Protein 5HON (pdb70)

Solvent-accessible surface area: 15914 Å² total; per-residue (Å²): 197,37,8,100,50,15,0,11,2,5,4,46,110,82,59,20,41,11,22,19,53,92,52,40,93,12,81,65,3,6,42,67,2,92,49,153,77,19,79,23,60,57,37,108,19,82,65,51,68,0,0,37,1,72,12,110,1,0,1,74,2,33,66,18,9,4,64,32,50,71,6,0,0,2,0,18,0,64,0,118,68,51,37,55,58,6,1,0,1,0,0,0,94,51,64,80,64,10,0,1,0,0,5,42,1,122,35,38,28,0,0,0,29,2,2,37,57,94,148,32,64,0,69,6,135,60,134,5,36,71,44,109,62,2,0,0,0,0,4,2,48,84,13,40,0,82,0,11,2,69,16,82,84,87,33,65,23,96,135,11,29,65,8,1,75,83,23,117,1,20,0,0,0,0,1,5,54,110,19,64,6,4,64,4,27,0,0,6,0,50,3,12,97,15,28,7,31,91,44,29,1,59,76,32,9,172,161,26,11,106,66,15,0,6,2,5,4,46,101,76,56,23,43,11,17,39,60,94,66,33,90,7,82,67,2,3,46,61,2,92,59,148,71,18,90,24,55,54,31,123,20,92,66,49,61,0,0,30,0,72,21,110,0,0,2,56,2,28,80,14,5,6,63,37,16,79,4,0,0,2,0,28,0,66,0,84,72,49,38,62,60,5,1,0,2,1,0,0,108,51,68,85,69,9,0,1,1,0,3,41,0,114,33,34,12,0,0,0,30,2,1,31,64,90,135,33,54,0,76,10,132,55,141,8,62,67,40,113,46,1,0,1,1,0,3,0,53,101,9,49,1,82,2,7,2,64,12,82,71,74,40,65,19,88,130,5,21,77,20,1,79,81,15,112,2,27,0,0,0,0,1,3,52,110,20,68,8,4,65,0,23,0,0,3,0,42,2,14,88,21,31,6,38,80,60,29,0,58,84,32,11,171

Nearest PDB structures (foldseek):
  5hon-assembly2_B  TM=1.002E+00  e=2.520E-37  Geobacillus stearothermophilus
  5ho0-assembly1_A  TM=9.999E-01  e=4.221E-37  Geobacillus stearothermophilus
  1s0g-assembly1_A  TM=6.207E-01  e=1.235E-07  Clostridium botulinum
  6g5g-assembly1_B  TM=6.369E-01  e=2.820E-07  Clostridium botulinum
  4dqa-assembly1_A  TM=6.322E-01  e=1.940E-05  Bacteroides ovatus ATCC 8483

Sequence (412 aa):
EEAKLTAHYSFDNNDLSDSTGNFGPGTITGNRIDNEGGTIAYADGKIGKAAVLNGQSGIRLPDGLVSSNQYSVSLWVKPEQLTTHTTTFFGAKDPNHWISLVPQGWDGNTMLWSGSSPWYDGRTFWKIPTGQWTHLAFSVDNGAVKVYINGVEKFSGTNFPDVFTGANASFALGVNWWDPPFKGLIDELRIYEGALTPSQVTDLAQEEAKLTAHYSFDNNDLSDSTGNFGPGTITGNRIDNEGGTIAYADGKIGKAAVLNGQSGIRLPDGLVSSNQYSVSLWVKPEQLTTHTTTFFGAKDPNHWISLVPQGWDGNTMLWSGSSPWYDGRTFWKIPTGQWTHLAFSVDNGAVKVYINGVEKFSGTNFPDVFTGANASFALGVNWWDPPFKGLIDELRIYEGALTPSQVTDLAQ

Organism: Geobacillus stearothermophilus (NCBI:txid1422)

Radius of gyration: 23.3 Å; Cα contacts (8 Å, |Δi|>4): 1300; chains: 2; bounding box: 37×42×68 Å

Secondary structure (P-SEA, 3-state):
ccbbbcccccccccccccccccccbbbbbccccccccbbbbbccccccbbbbbcccbbbbcccccccccccccccccccccccccccccccccccccccccccccccccccccccccbbbbbcccbbbbccbbbbbbccccccbbbbbcccccccccccccccccccccccccccccccccccbbbcbbbbbcccccaaaaaaaac/ccbbbcccccccccccccccccbbbbbbbccccccccbbbbbccccccbbbbbccccbbbccccccccccccccccccccccccccccbbbbccccccccccccccccbbbbcccccbbbbbcccccccccbbbbbbbbbcccbbbbbcccccccccccccccccccbbbbbcccccccccccccccbbbbbcccccaaaaaaacc

Structure (mmCIF, N/CA/C/O backbone):
data_5HON
#
_entry.id   5HON
#
_cell.length_a   39.408
_cell.length_b   77.150
_cell.length_c   68.622
_cell.angle_alpha   90.00
_cell.angle_beta   106.68
_cell.angle_gamma   90.00
#
_symmetry.space_group_name_H-M   'P 1 21 1'
#
loop_
_entity.id
_entity.type
_entity.pdbx_description
1 polymer 'Extracellular arabinanase'
2 branched alpha-L-arabinofuranose-(1-5)-alpha-L-arabinofuranose-(1-5)-alpha-L-arabinofuranose
3 non-polymer 'CALCIUM ION'
4 water water
#
loop_
_atom_site.group_PDB
_atom_site.id
_atom_site.type_symbol
_atom_site.label_atom_id
_atom_site.label_alt_id
_atom_site.label_comp_id
_atom_site.label_asym_id
_atom_site.label_entity_id
_atom_site.label_seq_id
_atom_site.pdbx_PDB_ins_code
_atom_site.Cartn_x
_atom_site.Cartn_y
_atom_site.Cartn_z
_atom_site.occupancy
_atom_site.B_iso_or_equiv
_atom_site.auth_seq_id
_atom_site.auth_comp_id
_atom_site.auth_asym_id
_atom_site.auth_atom_id
_atom_site.pdbx_PDB_model_num
ATOM 1 N N . GLU A 1 1 ? -5.398 -21.404 -3.059 1.00 28.90 640 GLU A N 1
ATOM 2 C CA . GLU A 1 1 ? -4.594 -20.363 -3.694 1.00 25.88 640 GLU A CA 1
ATOM 3 C C . GLU A 1 1 ? -5.429 -19.538 -4.669 1.00 24.84 640 GLU A C 1
ATOM 4 O O . GLU A 1 1 ? -5.454 -19.820 -5.867 1.00 24.79 640 GLU A O 1
ATOM 10 N N . GLU A 1 2 ? -6.102 -18.515 -4.152 1.00 21.80 641 GLU A N 1
ATOM 11 C CA . GLU A 1 2 ? -6.925 -17.633 -4.967 1.00 16.19 641 GLU A CA 1
ATOM 12 C C . GLU A 1 2 ? -6.091 -16.872 -5.999 1.00 19.29 641 GLU A C 1
ATOM 13 O O . GLU A 1 2 ? -4.917 -16.577 -5.766 1.00 20.27 641 GLU A O 1
ATOM 19 N N . ALA A 1 3 ? -6.692 -16.569 -7.148 1.00 14.70 642 ALA A N 1
ATOM 20 C CA . ALA A 1 3 ? -5.978 -15.862 -8.200 1.00 17.15 642 ALA A CA 1
ATOM 21 C C . ALA A 1 3 ? -5.636 -14.448 -7.763 1.00 18.24 642 ALA A C 1
ATOM 22 O O . ALA A 1 3 ? -6.463 -13.734 -7.190 1.00 13.74 642 ALA A O 1
ATOM 24 N N . LYS A 1 4 ? -4.410 -14.042 -8.063 1.00 17.32 643 LYS A N 1
ATOM 25 C CA . LYS A 1 4 ? -3.940 -12.729 -7.663 1.00 17.54 643 LYS A CA 1
ATOM 26 C C . LYS A 1 4 ? -4.245 -11.681 -8.720 1.00 15.32 643 LYS A C 1
ATOM 27 O O . LYS A 1 4 ? -3.943 -11.873 -9.893 1.00 15.13 643 LYS A O 1
ATOM 33 N N . LEU A 1 5 ? -4.824 -10.566 -8.287 1.00 17.08 644 LEU A N 1
ATOM 34 C CA . LEU A 1 5 ? -5.175 -9.473 -9.182 1.00 16.15 644 LEU A CA 1
ATOM 35 C C . LEU A 1 5 ? -3.944 -8.674 -9.595 1.00 17.71 644 LEU A C 1
ATOM 36 O O . LEU A 1 5 ? -3.064 -8.406 -8.775 1.00 19.47 644 LEU A O 1
ATOM 41 N N . THR A 1 6 ? -3.897 -8.286 -10.868 1.00 14.67 645 THR A N 1
ATOM 42 C CA . THR A 1 6 ? -2.756 -7.568 -11.418 1.00 15.41 645 THR A CA 1
ATOM 43 C C . THR A 1 6 ? -3.153 -6.263 -12.097 1.00 16.74 645 THR A C 1
ATOM 44 O O . THR A 1 6 ? -2.377 -5.309 -12.141 1.00 15.19 645 THR A O 1
ATOM 48 N N . ALA A 1 7 ? -4.363 -6.231 -12.642 1.00 15.49 646 ALA A N 1
ATOM 49 C CA . ALA A 1 7 ? -4.790 -5.101 -13.441 1.00 17.58 646 ALA A CA 1
ATOM 50 C C . ALA A 1 7 ? -6.300 -4.959 -13.393 1.00 14.86 646 ALA A C 1
ATOM 51 O O . ALA A 1 7 ? -7.029 -5.943 -13.432 1.00 15.72 646 ALA A O 1
ATOM 53 N N . HIS A 1 8 ? -6.753 -3.720 -13.283 1.00 16.76 647 HIS A N 1
ATOM 54 C CA . HIS A 1 8 ? -8.172 -3.410 -13.208 1.00 15.44 647 HIS A CA 1
ATOM 55 C C . HIS A 1 8 ? -8.486 -2.213 -14.087 1.00 15.00 647 HIS A C 1
ATOM 56 O O . HIS A 1 8 ? -8.339 -1.072 -13.664 1.00 16.81 647 HIS A O 1
ATOM 63 N N . TYR A 1 9 ? -8.892 -2.464 -15.322 1.00 16.52 648 TYR A N 1
ATOM 64 C CA . TYR A 1 9 ? -9.354 -1.375 -16.168 1.00 16.97 648 TYR A CA 1
ATOM 65 C C . TYR A 1 9 ? -10.858 -1.194 -15.963 1.00 15.67 648 TYR A C 1
ATOM 66 O O . TYR A 1 9 ? -11.666 -1.980 -16.454 1.00 15.60 648 TYR A O 1
ATOM 75 N N . SER A 1 10 ? -11.221 -0.146 -15.228 1.00 15.02 649 SER A N 1
ATOM 76 C CA . SER A 1 10 ? -12.595 0.044 -14.785 1.00 15.32 649 SER A CA 1
ATOM 77 C C . SER A 1 10 ? -13.353 1.125 -15.557 1.00 17.07 649 SER A C 1
ATOM 78 O O . SER A 1 10 ? -14.589 1.158 -15.536 1.00 12.34 649 SER A O 1
ATOM 81 N N . PHE A 1 11 ? -12.604 2.016 -16.215 1.00 19.25 650 PHE A N 1
ATOM 82 C CA . PHE A 1 11 ? -13.151 3.170 -16.946 1.00 17.50 650 PHE A CA 1
ATOM 83 C C . PHE A 1 11 ? -13.942 4.121 -16.041 1.00 16.24 650 PHE A C 1
ATOM 84 O O . PHE A 1 11 ? -14.477 5.117 -16.518 1.00 16.74 650 PHE A O 1
ATOM 92 N N . ASP A 1 12 ? -14.000 3.810 -14.744 1.00 18.27 651 ASP A N 1
ATOM 93 C CA . ASP A 1 12 ? -14.742 4.595 -13.752 1.00 17.18 651 ASP A CA 1
ATOM 94 C C . ASP A 1 12 ? -14.431 6.079 -13.797 1.00 16.63 651 ASP A C 1
ATOM 95 O O . ASP A 1 12 ? -15.282 6.907 -13.509 1.00 15.45 651 ASP A O 1
ATOM 100 N N . ASN A 1 13 ? -13.191 6.401 -14.143 1.00 21.27 652 ASN A N 1
ATOM 101 C CA . ASN A 1 13 ? -12.735 7.778 -14.164 1.00 16.90 652 ASN A CA 1
ATOM 102 C C . ASN A 1 13 ? -12.680 8.332 -15.570 1.00 17.43 652 ASN A C 1
ATOM 103 O O . ASN A 1 13 ? -11.959 9.284 -15.834 1.00 17.80 652 ASN A O 1
ATOM 108 N N . ASN A 1 14 ? -13.454 7.727 -16.466 1.00 17.87 653 ASN A N 1
ATOM 109 C CA . ASN A 1 14 ? -13.555 8.171 -17.855 1.00 18.76 653 ASN A CA 1
ATOM 110 C C . ASN A 1 14 ? -12.181 8.310 -18.501 1.00 19.76 653 ASN A C 1
ATOM 111 O O . ASN A 1 14 ? -11.889 9.273 -19.221 1.00 19.83 653 ASN A O 1
ATOM 116 N N . ASP A 1 15 ? -11.336 7.328 -18.212 1.00 18.40 654 ASP A N 1
ATOM 117 C CA . ASP A 1 15 ? -10.054 7.191 -18.871 1.00 18.22 654 ASP A CA 1
ATOM 118 C C . ASP A 1 15 ? -9.722 5.712 -19.019 1.00 18.21 654 ASP A C 1
ATOM 119 O O . ASP A 1 15 ? -10.487 4.850 -18.580 1.00 15.76 654 ASP A O 1
ATOM 124 N N . LEU A 1 16 ? -8.584 5.420 -19.643 1.00 19.92 655 LEU A N 1
ATOM 125 C CA . LEU A 1 16 ? -8.201 4.043 -19.913 1.00 15.82 655 LEU A CA 1
ATOM 126 C C . LEU A 1 16 ? -7.062 3.608 -18.992 1.00 15.31 655 LEU A C 1
ATOM 127 O O . LEU A 1 16 ? -6.176 2.848 -19.385 1.00 17.91 655 LEU A O 1
ATOM 132 N N . SER A 1 17 ? -7.094 4.093 -17.756 1.00 18.50 656 SER A N 1
ATOM 133 C CA . SER A 1 17 ? -6.037 3.819 -16.791 1.00 15.75 656 SER A CA 1
ATOM 134 C C . SER A 1 17 ? -6.279 2.549 -15.984 1.00 16.54 656 SER A C 1
ATOM 135 O O . SER A 1 17 ? -7.422 2.136 -15.786 1.00 15.87 656 SER A O 1
ATOM 138 N N . ASP A 1 18 ? -5.185 1.954 -15.510 1.00 17.26 657 ASP A N 1
ATOM 139 C CA . ASP A 1 18 ? -5.224 0.813 -14.599 1.00 15.71 657 ASP A CA 1
ATOM 140 C C . ASP A 1 18 ? -5.239 1.324 -13.160 1.00 18.73 657 ASP A C 1
ATOM 141 O O . ASP A 1 18 ? -4.267 1.908 -12.687 1.00 17.69 657 ASP A O 1
ATOM 146 N N . SER A 1 19 ? -6.349 1.089 -12.469 1.00 19.67 658 SER A N 1
ATOM 147 C CA . SER A 1 19 ? -6.547 1.607 -11.119 1.00 18.60 658 SER A CA 1
ATOM 148 C C . SER A 1 19 ? -5.606 0.995 -10.076 1.00 21.03 658 SER A C 1
ATOM 149 O O . SER A 1 19 ? -5.433 1.552 -8.995 1.00 20.90 658 SER A O 1
ATOM 152 N N . THR A 1 20 ? -4.986 -0.138 -10.391 1.00 20.34 659 THR A N 1
ATOM 153 C CA . THR A 1 20 ? -4.055 -0.738 -9.445 1.00 20.42 659 THR A CA 1
ATOM 154 C C . THR A 1 20 ? -2.669 -0.109 -9.568 1.00 20.55 659 THR A C 1
ATOM 155 O O . THR A 1 20 ? -1.827 -0.291 -8.697 1.00 22.98 659 THR A O 1
ATOM 159 N N . GLY A 1 21 ? -2.441 0.635 -10.648 1.00 20.44 660 GLY A N 1
ATOM 160 C CA . GLY A 1 21 ? -1.196 1.362 -10.825 1.00 20.10 660 GLY A CA 1
ATOM 161 C C . GLY A 1 21 ? -0.042 0.529 -11.354 1.00 20.84 660 GLY A C 1
ATOM 162 O O . GLY A 1 21 ? 1.049 1.052 -11.578 1.00 21.48 660 GLY A O 1
ATOM 163 N N . ASN A 1 22 ? -0.283 -0.763 -11.565 1.00 21.49 661 ASN A N 1
ATOM 164 C CA . ASN A 1 22 ? 0.763 -1.680 -12.019 1.00 21.80 661 ASN A CA 1
ATOM 165 C C . ASN A 1 22 ? 1.143 -1.487 -13.474 1.00 17.39 661 ASN A C 1
ATOM 166 O O . ASN A 1 22 ? 2.313 -1.604 -13.828 1.00 19.76 661 ASN A O 1
ATOM 171 N N . PHE A 1 23 ? 0.148 -1.201 -14.308 1.00 18.33 662 PHE A N 1
ATOM 172 C CA . PHE A 1 23 ? 0.346 -1.128 -15.755 1.00 18.37 662 PHE A CA 1
ATOM 173 C C . PHE A 1 23 ? 0.026 0.238 -16.313 1.00 16.13 662 PHE A C 1
ATOM 174 O O . PHE A 1 23 ? -0.879 0.917 -15.836 1.00 17.44 662 PHE A O 1
ATOM 182 N N . GLY A 1 24 ? 0.763 0.618 -17.350 1.00 16.75 663 GLY A N 1
ATOM 183 C CA . GLY A 1 24 ? 0.507 1.859 -18.047 1.00 17.68 663 GLY A CA 1
ATOM 184 C C . GLY A 1 24 ? -0.890 1.864 -18.628 1.00 17.75 663 GLY A C 1
ATOM 185 O O . GLY A 1 24 ? -1.522 0.819 -18.751 1.00 14.95 663 GLY A O 1
ATOM 186 N N . PRO A 1 25 ? -1.382 3.048 -18.996 1.00 17.87 664 PRO A N 1
ATOM 187 C CA . PRO A 1 25 ? -2.757 3.125 -19.488 1.00 17.42 664 PRO A CA 1
ATOM 188 C C . PRO A 1 25 ? -2.893 2.500 -20.875 1.00 17.65 664 PRO A C 1
ATOM 189 O O . PRO A 1 25 ? -1.888 2.215 -21.543 1.00 18.56 664 PRO A O 1
ATOM 193 N N . GLY A 1 26 ? -4.132 2.266 -21.291 1.00 18.76 665 GLY A N 1
ATOM 194 C CA . GLY A 1 26 ? -4.405 1.780 -22.626 1.00 15.72 665 GLY A CA 1
ATOM 195 C C . GLY A 1 26 ? -4.448 2.906 -23.644 1.00 17.82 665 GLY A C 1
ATOM 196 O O . GLY A 1 26 ? -4.633 4.070 -23.290 1.00 17.41 665 GLY A O 1
ATOM 197 N N . THR A 1 27 ? -4.274 2.547 -24.912 1.00 20.38 666 THR A N 1
ATOM 198 C CA . THR A 1 27 ? -4.244 3.495 -26.030 1.00 21.61 666 THR A CA 1
ATOM 199 C C . THR A 1 27 ? -5.572 3.375 -26.800 1.00 14.90 666 THR A C 1
ATOM 200 O O . THR A 1 27 ? -6.367 2.488 -26.514 1.00 16.19 666 THR A O 1
ATOM 204 N N . ILE A 1 28 ? -5.828 4.257 -27.759 1.00 14.42 667 ILE A N 1
ATOM 205 C CA . ILE A 1 28 ? -6.995 4.108 -28.624 1.00 16.79 667 ILE A CA 1
ATOM 206 C C . ILE A 1 28 ? -6.567 3.637 -30.011 1.00 16.57 667 ILE A C 1
ATOM 207 O O . ILE A 1 28 ? -5.628 4.178 -30.598 1.00 14.69 667 ILE A O 1
ATOM 212 N N . THR A 1 29 ? -7.253 2.621 -30.531 1.00 16.09 668 THR A N 1
ATOM 213 C CA . THR A 1 29 ? -6.924 2.097 -31.849 1.00 15.85 668 THR A CA 1
ATOM 214 C C . THR A 1 29 ? -8.002 2.466 -32.870 1.00 15.49 668 THR A C 1
ATOM 215 O O . THR A 1 29 ? -9.061 2.975 -32.511 1.00 12.46 668 THR A O 1
ATOM 219 N N . GLY A 1 30 ? -7.719 2.214 -34.144 1.00 15.15 669 GLY A N 1
ATOM 220 C CA . GLY A 1 30 ? -8.728 2.303 -35.184 1.00 14.10 669 GLY A CA 1
ATOM 221 C C . GLY A 1 30 ? -9.505 1.010 -35.126 1.00 16.00 669 GLY A C 1
ATOM 222 O O . GLY A 1 30 ? -9.755 0.497 -34.033 1.00 14.94 669 GLY A O 1
ATOM 223 N N . ASN A 1 31 ? -9.859 0.448 -36.279 1.00 14.93 670 ASN A N 1
ATOM 224 C CA . ASN A 1 31 ? -10.726 -0.722 -36.268 1.00 16.68 670 ASN A CA 1
ATOM 225 C C . ASN A 1 31 ? -9.944 -2.030 -36.146 1.00 14.70 670 ASN A C 1
ATOM 226 O O . ASN A 1 31 ? -10.525 -3.113 -36.187 1.00 16.44 670 ASN A O 1
ATOM 231 N N . ARG A 1 32 ? -8.630 -1.918 -35.974 1.00 14.71 671 ARG A N 1
ATOM 232 C CA . ARG A 1 32 ? -7.772 -3.080 -35.764 1.00 15.49 671 ARG A CA 1
ATOM 233 C C . ARG A 1 32 ? -6.833 -2.816 -34.607 1.00 15.10 671 ARG A C 1
ATOM 234 O O . ARG A 1 32 ? -6.747 -1.691 -34.129 1.00 17.93 671 ARG A O 1
ATOM 242 N N . ILE A 1 33 ? -6.121 -3.849 -34.164 1.00 15.70 672 ILE A N 1
ATOM 243 C CA . ILE A 1 33 ? -5.252 -3.730 -32.996 1.00 17.60 672 ILE A CA 1
ATOM 244 C C . ILE A 1 33 ? -4.021 -2.880 -33.297 1.00 15.86 672 ILE A C 1
ATOM 245 O O . ILE A 1 33 ? -3.461 -2.235 -32.403 1.00 16.87 672 ILE A O 1
ATOM 250 N N . ASP A 1 34 ? -3.631 -2.853 -34.567 1.00 16.30 673 ASP A N 1
ATOM 251 C CA . ASP A 1 34 ? -2.365 -2.264 -34.982 1.00 16.69 673 ASP A CA 1
ATOM 252 C C . ASP A 1 34 ? -2.543 -0.974 -35.779 1.00 17.70 673 ASP A C 1
ATOM 253 O O . ASP A 1 34 ? -1.696 -0.619 -36.602 1.00 19.35 673 ASP A O 1
ATOM 258 N N . ASN A 1 35 ? -3.643 -0.267 -35.534 1.00 18.44 674 ASN A N 1
ATOM 259 C CA . ASN A 1 35 ? -3.869 1.009 -36.205 1.00 15.70 674 ASN A CA 1
ATOM 260 C C . ASN A 1 35 ? -4.458 2.044 -35.256 1.00 16.94 674 ASN A C 1
ATOM 261 O O . ASN A 1 35 ? -4.786 1.733 -34.117 1.00 16.16 674 ASN A O 1
ATOM 266 N N . GLU A 1 36 ? -4.571 3.281 -35.719 1.00 18.71 675 GLU A N 1
ATOM 267 C CA . GLU A 1 36 ? -5.034 4.366 -34.862 1.00 18.11 675 GLU A CA 1
ATOM 268 C C . GLU A 1 36 ? -6.172 5.146 -35.508 1.00 16.02 675 GLU A C 1
ATOM 269 O O . GLU A 1 36 ? -6.527 4.900 -36.656 1.00 18.75 675 GLU A O 1
ATOM 275 N N . GLY A 1 37 ? -6.744 6.079 -34.755 1.00 16.22 676 GLY A N 1
ATOM 276 C CA . GLY A 1 37 ? -7.784 6.946 -35.275 1.00 18.60 676 GLY A CA 1
ATOM 277 C C . GLY A 1 37 ? -9.197 6.582 -34.874 1.00 14.77 676 GLY A C 1
ATOM 278 O O . GLY A 1 37 ? -10.147 6.939 -35.562 1.00 12.48 676 GLY A O 1
ATOM 279 N N . GLY A 1 38 ? -9.339 5.879 -33.758 1.00 15.52 677 GLY A N 1
ATOM 280 C CA . GLY A 1 38 ? -10.653 5.491 -33.282 1.00 16.28 677 GLY A CA 1
ATOM 281 C C . GLY A 1 38 ? -11.270 6.499 -32.335 1.00 15.46 677 GLY A C 1
ATOM 282 O O . GLY A 1 38 ? -10.843 7.661 -32.277 1.00 18.07 677 GLY A O 1
ATOM 283 N N . THR A 1 39 ? -12.299 6.064 -31.611 1.00 17.70 678 THR A N 1
ATOM 284 C CA . THR A 1 39 ? -12.932 6.864 -30.547 1.00 19.30 678 THR A CA 1
ATOM 285 C C . THR A 1 39 ? -13.357 5.993 -29.376 1.00 19.13 678 THR A C 1
ATOM 286 O O . THR A 1 39 ? -13.607 4.796 -29.531 1.00 18.88 678 THR A O 1
ATOM 290 N N . ILE A 1 40 ? -13.396 6.577 -28.184 1.00 22.30 679 ILE A N 1
ATOM 291 C CA . ILE A 1 40 ? -13.894 5.883 -27.002 1.00 15.93 679 ILE A CA 1
ATOM 292 C C . ILE A 1 40 ? -14.669 6.874 -26.161 1.00 16.41 679 ILE A C 1
ATOM 293 O O . ILE A 1 40 ? -14.083 7.807 -25.618 1.00 18.70 679 ILE A O 1
ATOM 298 N N . ALA A 1 41 ? -15.982 6.684 -26.065 1.00 20.86 680 ALA A N 1
ATOM 299 C CA . ALA A 1 41 ? -16.822 7.483 -25.165 1.00 20.06 680 ALA A CA 1
ATOM 300 C C . ALA A 1 41 ? -17.084 6.751 -23.845 1.00 17.59 680 ALA A C 1
ATOM 301 O O . ALA A 1 41 ? -16.712 5.586 -23.689 1.00 20.59 680 ALA A O 1
ATOM 303 N N . TYR A 1 42 ? -17.732 7.432 -22.900 1.00 19.96 681 TYR A N 1
ATOM 304 C CA . TYR A 1 42 ? -18.059 6.821 -21.608 1.00 20.27 681 TYR A CA 1
ATOM 305 C C . TYR A 1 42 ? -19.524 7.018 -21.207 1.00 20.47 681 TYR A C 1
ATOM 306 O O . TYR A 1 42 ? -20.019 8.139 -21.106 1.00 20.40 681 TYR A O 1
ATOM 315 N N . ALA A 1 43 ? -20.201 5.900 -20.978 1.00 19.82 682 ALA A N 1
ATOM 316 C CA . ALA A 1 43 ? -21.599 5.881 -20.596 1.00 16.17 682 ALA A CA 1
ATOM 317 C C . ALA A 1 43 ? -21.757 5.105 -19.298 1.00 20.53 682 ALA A C 1
ATOM 318 O O . ALA A 1 43 ? -20.838 4.404 -18.869 1.00 19.19 682 ALA A O 1
ATOM 320 N N . ASP A 1 44 ? -22.931 5.220 -18.689 1.00 17.49 683 ASP A N 1
ATOM 321 C CA . ASP A 1 44 ? -23.256 4.447 -17.496 1.00 21.19 683 ASP A CA 1
ATOM 322 C C . ASP A 1 44 ? -23.125 2.950 -17.754 1.00 19.28 683 ASP A C 1
ATOM 323 O O . ASP A 1 44 ? -23.727 2.419 -18.686 1.00 17.68 683 ASP A O 1
ATOM 328 N N . GLY A 1 45 ? -22.327 2.278 -16.928 1.00 20.89 684 GLY A N 1
ATOM 329 C CA . GLY A 1 45 ? -22.063 0.862 -17.111 1.00 16.51 684 GLY A CA 1
ATOM 330 C C . GLY A 1 45 ? -22.487 0.016 -15.931 1.00 17.92 684 GLY A C 1
ATOM 331 O O . GLY A 1 45 ? -23.187 0.488 -15.039 1.00 22.19 684 GLY A O 1
ATOM 332 N N . LYS A 1 46 ? -22.061 -1.241 -15.930 1.00 14.61 685 LYS A N 1
ATOM 333 C CA . LYS A 1 46 ? -22.414 -2.175 -14.868 1.00 15.82 685 LYS A CA 1
ATOM 334 C C . LYS A 1 46 ? -21.931 -1.690 -13.507 1.00 17.57 685 LYS A C 1
ATOM 335 O O . LYS A 1 46 ? -22.630 -1.836 -12.507 1.00 16.50 685 LYS A O 1
ATOM 341 N N . ILE A 1 47 ? -20.724 -1.132 -13.474 1.00 18.25 686 ILE A N 1
ATOM 342 C CA . ILE A 1 47 ? -20.181 -0.512 -12.274 1.00 14.64 686 ILE A CA 1
ATOM 343 C C . ILE A 1 47 ? -19.577 0.830 -12.659 1.00 16.51 686 ILE A C 1
ATOM 344 O O . ILE A 1 47 ? -18.591 0.879 -13.387 1.00 15.67 686 ILE A O 1
ATOM 349 N N . GLY A 1 48 ? -20.180 1.915 -12.184 1.00 12.21 687 GLY A N 1
ATOM 350 C CA . GLY A 1 48 ? -19.734 3.244 -12.537 1.00 14.35 687 GLY A CA 1
ATOM 351 C C . GLY A 1 48 ? -19.799 3.446 -14.031 1.00 15.65 687 GLY A C 1
ATOM 352 O O . GLY A 1 48 ? -20.745 3.016 -14.684 1.00 17.42 687 GLY A O 1
ATOM 353 N N . LYS A 1 49 ? -18.779 4.089 -14.580 1.00 13.80 688 LYS A N 1
ATOM 354 C CA . LYS A 1 49 ? -18.761 4.376 -15.998 1.00 16.88 688 LYS A CA 1
ATOM 355 C C . LYS A 1 49 ? -18.083 3.260 -16.778 1.00 16.11 688 LYS A C 1
ATOM 356 O O . LYS A 1 49 ? -17.037 2.755 -16.382 1.00 15.70 688 LYS A O 1
ATOM 362 N N . ALA A 1 50 ? -18.704 2.869 -17.881 1.00 18.70 689 ALA A N 1
ATOM 363 C CA . ALA A 1 50 ? -18.149 1.846 -18.747 1.00 16.07 689 ALA A CA 1
ATOM 364 C C . ALA A 1 50 ? -17.637 2.491 -20.023 1.00 16.17 689 ALA A C 1
ATOM 365 O O . ALA A 1 50 ? -18.000 3.620 -20.332 1.00 15.97 689 ALA A O 1
ATOM 367 N N . ALA A 1 51 ? -16.786 1.777 -20.754 1.00 16.93 690 ALA A N 1
ATOM 368 C CA . ALA A 1 51 ? -16.261 2.260 -22.033 1.00 18.54 690 ALA A CA 1
ATOM 369 C C . ALA A 1 51 ? -17.257 2.056 -23.184 1.00 17.71 690 ALA A C 1
ATOM 370 O O . ALA A 1 51 ? -17.905 1.020 -23.271 1.00 15.82 690 ALA A O 1
ATOM 372 N N . VAL A 1 52 ? -17.380 3.038 -24.071 1.00 18.19 691 VAL A N 1
ATOM 373 C CA . VAL A 1 52 ? -18.217 2.856 -25.258 1.00 17.25 691 VAL A CA 1
ATOM 374 C C . VAL A 1 52 ? -17.371 2.630 -26.518 1.00 15.84 691 VAL A C 1
ATOM 375 O O . VAL A 1 52 ? -16.399 3.347 -26.778 1.00 15.61 691 VAL A O 1
ATOM 379 N N . LEU A 1 53 ? -17.735 1.597 -27.273 1.00 15.74 692 LEU A N 1
ATOM 380 C CA . LEU A 1 53 ? -17.022 1.203 -28.482 1.00 15.49 692 LEU A CA 1
ATOM 381 C C . LEU A 1 53 ? -17.964 1.253 -29.682 1.00 13.29 692 LEU A C 1
ATOM 382 O O . LEU A 1 53 ? -18.935 0.512 -29.741 1.00 14.24 692 LEU A O 1
ATOM 387 N N . ASN A 1 54 ? -17.674 2.134 -30.634 1.00 15.98 693 ASN A N 1
ATOM 388 C CA . ASN A 1 54 ? -18.647 2.492 -31.676 1.00 15.90 693 ASN A CA 1
ATOM 389 C C . ASN A 1 54 ? -18.678 1.580 -32.904 1.00 14.45 693 ASN A C 1
ATOM 390 O O . ASN A 1 54 ? -19.484 1.788 -33.818 1.00 12.62 693 ASN A O 1
ATOM 395 N N . GLY A 1 55 ? -17.812 0.573 -32.923 1.00 15.31 694 GLY A N 1
ATOM 396 C CA . GLY A 1 55 ? -17.785 -0.386 -34.016 1.00 14.42 694 GLY A CA 1
ATOM 397 C C . GLY A 1 55 ? -16.688 -0.118 -35.034 1.00 14.83 694 GLY A C 1
ATOM 398 O O . GLY A 1 55 ? -16.686 -0.700 -36.115 1.00 16.35 694 GLY A O 1
ATOM 399 N N . GLN A 1 56 ? -15.761 0.766 -34.682 1.00 15.14 695 GLN A N 1
ATOM 400 C CA . GLN A 1 56 ? -14.649 1.135 -35.555 1.00 18.12 695 GLN A CA 1
ATOM 401 C C . GLN A 1 56 ? -13.442 1.476 -34.699 1.00 16.56 695 GLN A C 1
ATOM 402 O O . GLN A 1 56 ? -12.430 1.992 -35.179 1.00 15.27 695 GLN A O 1
ATOM 408 N N . SER A 1 57 ? -13.564 1.177 -33.416 1.00 15.95 696 SER A N 1
ATOM 409 C CA . SER A 1 57 ? -12.576 1.597 -32.442 1.00 17.12 696 SER A CA 1
ATOM 410 C C . SER A 1 57 ? -12.184 0.463 -31.514 1.00 14.97 696 SER A C 1
ATOM 411 O O . SER A 1 57 ? -12.952 -0.472 -31.284 1.00 15.88 696 SER A O 1
ATOM 414 N N . GLY A 1 58 ? -10.990 0.568 -30.953 1.00 15.22 697 GLY A N 1
ATOM 415 C CA . GLY A 1 58 ? -10.545 -0.401 -29.979 1.00 14.46 697 GLY A CA 1
ATOM 416 C C . GLY A 1 58 ? -9.634 0.272 -28.993 1.00 14.67 697 GLY A C 1
ATOM 417 O O . GLY A 1 58 ? -9.436 1.491 -29.040 1.00 15.32 697 GLY A O 1
ATOM 418 N N . ILE A 1 59 ? -9.064 -0.536 -28.110 1.00 17.40 698 ILE A N 1
ATOM 419 C CA . ILE A 1 59 ? -8.148 -0.062 -27.088 1.00 16.75 698 ILE A CA 1
ATOM 420 C C . ILE A 1 59 ? -6.893 -0.928 -27.116 1.00 17.39 698 ILE A C 1
ATOM 421 O O . ILE A 1 59 ? -6.987 -2.136 -26.976 1.00 18.22 698 ILE A O 1
ATOM 426 N N . ARG A 1 60 ? -5.728 -0.330 -27.346 1.00 17.13 699 ARG A N 1
ATOM 427 C CA . ARG A 1 60 ? -4.482 -1.072 -27.206 1.00 16.62 699 ARG A CA 1
ATOM 428 C C . ARG A 1 60 ? -4.176 -1.091 -25.725 1.00 15.61 699 ARG A C 1
ATOM 429 O O . ARG A 1 60 ? -4.279 -0.070 -25.062 1.00 15.29 699 ARG A O 1
ATOM 437 N N . LEU A 1 61 ? -3.853 -2.267 -25.197 1.00 17.80 700 LEU A N 1
ATOM 438 C CA . LEU A 1 61 ? -3.401 -2.379 -23.815 1.00 15.45 700 LEU A CA 1
ATOM 439 C C . LEU A 1 61 ? -1.897 -2.584 -23.850 1.00 13.15 700 LEU A C 1
ATOM 440 O O . LEU A 1 61 ? -1.351 -2.834 -24.917 1.00 15.25 700 LEU A O 1
ATOM 445 N N . PRO A 1 62 ? -1.210 -2.437 -22.704 1.00 14.32 701 PRO A N 1
ATOM 446 C CA . PRO A 1 62 ? 0.249 -2.550 -22.776 1.00 19.44 701 PRO A CA 1
ATOM 447 C C . PRO A 1 62 ? 0.740 -3.964 -23.093 1.00 17.92 701 PRO A C 1
ATOM 448 O O . PRO A 1 62 ? 0.161 -4.949 -22.636 1.00 15.81 701 PRO A O 1
ATOM 452 N N . ASP A 1 63 ? 1.807 -4.046 -23.879 1.00 15.60 702 ASP A N 1
ATOM 453 C CA . ASP A 1 63 ? 2.389 -5.325 -24.246 1.00 15.12 702 ASP A CA 1
ATOM 454 C C . ASP A 1 63 ? 2.858 -6.046 -22.996 1.00 16.63 702 ASP A C 1
ATOM 455 O O . ASP A 1 63 ? 3.368 -5.418 -22.064 1.00 17.20 702 ASP A O 1
ATOM 460 N N . GLY A 1 64 ? 2.670 -7.362 -22.976 1.00 14.85 703 GLY A N 1
ATOM 461 C CA . GLY A 1 64 ? 3.046 -8.180 -21.835 1.00 17.89 703 GLY A CA 1
ATOM 462 C C . GLY A 1 64 ? 2.080 -8.111 -20.666 1.00 13.77 703 GLY A C 1
ATOM 463 O O . GLY A 1 64 ? 2.464 -8.354 -19.529 1.00 13.83 703 GLY A O 1
ATOM 464 N N . LEU A 1 65 ? 0.823 -7.774 -20.934 1.00 15.96 704 LEU A N 1
ATOM 465 C CA . LEU A 1 65 ? -0.173 -7.682 -19.865 1.00 15.03 704 LEU A CA 1
ATOM 466 C C . LEU A 1 65 ? -0.319 -9.042 -19.191 1.00 16.46 704 LEU A C 1
ATOM 467 O O . LEU A 1 65 ? -0.261 -9.140 -17.962 1.00 17.69 704 LEU A O 1
ATOM 472 N N . VAL A 1 66 ? -0.508 -10.076 -20.013 1.00 15.42 705 VAL A N 1
ATOM 473 C CA . VAL A 1 66 ? -0.369 -11.472 -19.605 1.00 15.98 705 VAL A CA 1
ATOM 474 C C . VAL A 1 66 ? 0.938 -12.028 -20.151 1.00 17.43 705 VAL A C 1
ATOM 475 O O . VAL A 1 66 ? 1.228 -11.884 -21.334 1.00 15.53 705 VAL A O 1
ATOM 479 N N . SER A 1 67 ? 1.731 -12.650 -19.290 1.00 16.64 706 SER A N 1
ATOM 480 C CA . SER A 1 67 ? 3.010 -13.199 -19.716 1.00 17.68 706 SER A CA 1
ATOM 481 C C . SER A 1 67 ? 3.351 -14.466 -18.939 1.00 16.58 706 SER A C 1
ATOM 482 O O . SER A 1 67 ? 4.524 -14.787 -18.734 1.00 17.03 706 SER A O 1
ATOM 485 N N . SER A 1 68 ? 2.322 -15.190 -18.510 1.00 16.49 707 SER A N 1
ATOM 486 C CA . SER A 1 68 ? 2.555 -16.401 -17.742 1.00 15.66 707 SER A CA 1
ATOM 487 C C . SER A 1 68 ? 1.702 -17.563 -18.226 1.00 18.73 707 SER A C 1
ATOM 488 O O . SER A 1 68 ? 0.857 -17.422 -19.122 1.00 16.96 707 SER A O 1
ATOM 491 N N . ASN A 1 69 ? 1.956 -18.715 -17.614 1.00 19.10 708 ASN A N 1
ATOM 492 C CA . ASN A 1 69 ? 1.282 -19.962 -17.928 1.00 18.79 708 ASN A CA 1
ATOM 493 C C . ASN A 1 69 ? 0.065 -20.167 -17.038 1.00 16.10 708 ASN A C 1
ATOM 494 O O . ASN A 1 69 ? -0.691 -21.116 -17.222 1.00 16.25 708 ASN A O 1
ATOM 499 N N . GLN A 1 70 ? -0.098 -19.254 -16.081 1.00 16.00 709 GLN A N 1
ATOM 500 C CA . GLN A 1 70 ? -1.136 -19.294 -15.053 1.00 16.50 709 GLN A CA 1
ATOM 501 C C . GLN A 1 70 ? -1.792 -17.925 -14.918 1.00 16.22 709 GLN A C 1
ATOM 502 O O . GLN A 1 70 ? -1.222 -17.024 -14.297 1.00 14.37 709 GLN A O 1
ATOM 508 N N . TYR A 1 71 ? -2.980 -17.763 -15.490 1.00 14.53 710 TYR A N 1
ATOM 509 C CA . TYR A 1 71 ? -3.616 -16.449 -15.517 1.00 16.11 710 TYR A CA 1
ATOM 510 C C . TYR A 1 71 ? -5.124 -16.514 -15.756 1.00 16.67 710 TYR A C 1
ATOM 511 O O . TYR A 1 71 ? -5.658 -17.548 -16.151 1.00 12.59 710 TYR A O 1
ATOM 520 N N . SER A 1 72 ? -5.804 -15.390 -15.526 1.00 16.29 711 SER A N 1
ATOM 521 C CA . SER A 1 72 ? -7.248 -15.314 -15.723 1.00 14.51 711 SER A CA 1
ATOM 522 C C . SER A 1 72 ? -7.684 -13.936 -16.233 1.00 16.11 711 SER A C 1
ATOM 523 O O . SER A 1 72 ? -6.987 -12.938 -16.031 1.00 16.91 711 SER A O 1
ATOM 526 N N . VAL A 1 73 ? -8.832 -13.885 -16.904 1.00 13.00 712 VAL A N 1
ATOM 527 C CA . VAL A 1 73 ? -9.412 -12.617 -17.332 1.00 15.48 712 VAL A CA 1
ATOM 528 C C . VAL A 1 73 ? -10.903 -12.515 -16.995 1.00 17.88 712 VAL A C 1
ATOM 529 O O . VAL A 1 73 ? -11.679 -13.415 -17.316 1.00 18.36 712 VAL A O 1
ATOM 533 N N . SER A 1 74 ? -11.296 -11.417 -16.351 1.00 18.48 713 SER A N 1
ATOM 534 C CA . SER A 1 74 ? -12.707 -11.124 -16.110 1.00 15.90 713 SER A CA 1
ATOM 535 C C . SER A 1 74 ? -13.120 -9.784 -16.747 1.00 17.02 713 SER A C 1
ATOM 536 O O . SER A 1 74 ? -12.314 -8.863 -16.850 1.00 18.88 713 SER A O 1
ATOM 539 N N . LEU A 1 75 ? -14.374 -9.682 -17.175 1.00 17.79 714 LEU A N 1
ATOM 540 C CA . LEU A 1 75 ? -14.922 -8.428 -17.699 1.00 16.83 714 LEU A CA 1
ATOM 541 C C . LEU A 1 75 ? -16.443 -8.494 -17.872 1.00 15.42 714 LEU A C 1
ATOM 542 O O . LEU A 1 75 ? -17.046 -9.571 -17.882 1.00 15.31 714 LEU A O 1
ATOM 547 N N . TRP A 1 76 ? -17.059 -7.328 -18.007 1.00 16.39 715 TRP A N 1
ATOM 548 C CA . TRP A 1 76 ? -18.471 -7.235 -18.343 1.00 16.76 715 TRP A CA 1
ATOM 549 C C . TRP A 1 76 ? -18.636 -6.684 -19.758 1.00 15.77 715 TRP A C 1
ATOM 550 O O . TRP A 1 76 ? -17.835 -5.853 -20.192 1.00 15.92 715 TRP A O 1
ATOM 561 N N . VAL A 1 77 ? -19.656 -7.150 -20.481 1.00 15.92 716 VAL A N 1
ATOM 562 C CA . VAL A 1 77 ? -19.983 -6.569 -21.783 1.00 16.02 716 VAL A CA 1
ATOM 563 C C . VAL A 1 77 ? -21.480 -6.350 -21.947 1.00 14.09 716 VAL A C 1
ATOM 564 O O . VAL A 1 77 ? -22.298 -7.025 -21.323 1.00 14.26 716 VAL A O 1
ATOM 568 N N . LYS A 1 78 ? -21.819 -5.371 -22.778 1.00 14.11 717 LYS A N 1
ATOM 569 C CA . LYS A 1 78 ? -23.199 -5.098 -23.154 1.00 14.04 717 LYS A CA 1
ATOM 570 C C . LYS A 1 78 ? -23.258 -4.799 -24.648 1.00 14.45 717 LYS A C 1
ATOM 571 O O . LYS A 1 78 ? -23.144 -3.640 -25.054 1.00 14.71 717 LYS A O 1
ATOM 577 N N . PRO A 1 79 ? -23.394 -5.856 -25.471 1.00 13.18 718 PRO A N 1
ATOM 578 C CA . PRO A 1 79 ? -23.408 -5.771 -26.937 1.00 14.14 718 PRO A CA 1
ATOM 579 C C . PRO A 1 79 ? -24.575 -4.977 -27.524 1.00 13.36 718 PRO A C 1
ATOM 580 O O . PRO A 1 79 ? -25.732 -5.139 -27.137 1.00 15.95 718 PRO A O 1
ATOM 584 N N . GLU A 1 80 ? -24.245 -4.105 -28.464 1.00 12.61 719 GLU A N 1
ATOM 585 C CA . GLU A 1 80 ? -25.231 -3.349 -29.209 1.00 14.12 719 GLU A CA 1
ATOM 586 C C . GLU A 1 80 ? -25.497 -4.116 -30.499 1.00 14.65 719 GLU A C 1
ATOM 587 O O . GLU A 1 80 ? -26.593 -4.086 -31.053 1.00 15.37 719 GLU A O 1
ATOM 593 N N . GLN A 1 81 ? -24.472 -4.821 -30.955 1.00 13.60 720 GLN A N 1
ATOM 594 C CA . GLN A 1 81 ? -24.588 -5.769 -32.045 1.00 13.05 720 GLN A CA 1
ATOM 595 C C . GLN A 1 81 ? -23.673 -6.959 -31.775 1.00 14.02 720 GLN A C 1
ATOM 596 O O . GLN A 1 81 ? -22.791 -6.904 -30.911 1.00 15.74 720 GLN A O 1
ATOM 602 N N . LEU A 1 82 ? -23.905 -8.035 -32.515 1.00 12.02 721 LEU A N 1
ATOM 603 C CA . LEU A 1 82 ? -23.053 -9.208 -32.498 1.00 11.83 721 LEU A CA 1
ATOM 604 C C . LEU A 1 82 ? -22.567 -9.494 -33.919 1.00 14.46 721 LEU A C 1
ATOM 605 O O . LEU A 1 82 ? -23.353 -9.491 -34.875 1.00 14.07 721 LEU A O 1
ATOM 610 N N . THR A 1 83 ? -21.265 -9.728 -34.046 1.00 13.74 722 THR A N 1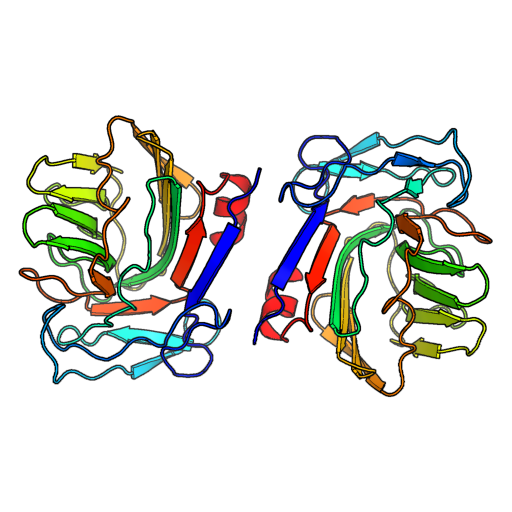
ATOM 611 C CA . THR A 1 83 ? -20.628 -10.005 -35.327 1.00 15.35 722 THR A CA 1
ATOM 612 C C . THR A 1 83 ? -19.693 -11.198 -35.132 1.00 13.97 722 THR A C 1
ATOM 613 O O . THR A 1 83 ? -18.971 -11.250 -34.147 1.00 17.19 722 THR A O 1
ATOM 617 N N . THR A 1 84 ? -19.718 -12.162 -36.050 1.00 14.86 723 THR A N 1
ATOM 618 C CA . THR A 1 84 ? -18.964 -13.408 -35.879 1.00 13.32 723 THR A CA 1
ATOM 619 C C . THR A 1 84 ? -17.444 -13.153 -35.877 1.00 16.48 723 THR A C 1
ATOM 620 O O . THR A 1 84 ? -16.954 -12.294 -36.623 1.00 15.54 723 THR A O 1
ATOM 624 N N . HIS A 1 85 ? -16.741 -13.875 -34.990 1.00 14.35 724 HIS A N 1
ATOM 625 C CA . HIS A 1 85 ? -15.288 -13.813 -34.763 1.00 15.89 724 HIS A CA 1
ATOM 626 C C . HIS A 1 85 ? -14.788 -12.587 -33.981 1.00 14.83 724 HIS A C 1
ATOM 627 O O . HIS A 1 85 ? -13.656 -12.571 -33.506 1.00 16.38 724 HIS A O 1
ATOM 634 N N . THR A 1 86 ? -15.630 -11.572 -33.852 1.00 13.32 725 THR A N 1
ATOM 635 C CA . THR A 1 86 ? -15.257 -10.318 -33.211 1.00 15.62 725 THR A CA 1
ATOM 636 C C . THR A 1 86 ? -14.888 -10.515 -31.741 1.00 14.15 725 THR A C 1
ATOM 637 O O . THR A 1 86 ? -15.620 -11.135 -30.978 1.00 12.01 725 THR A O 1
ATOM 641 N N . THR A 1 87 ? -13.737 -9.976 -31.360 1.00 13.54 726 THR A N 1
ATOM 642 C CA . THR A 1 87 ? -13.172 -10.232 -30.045 1.00 13.05 726 THR A CA 1
ATOM 643 C C . THR A 1 87 ? -13.724 -9.315 -28.955 1.00 14.40 726 THR A C 1
ATOM 644 O O . THR A 1 87 ? -14.333 -8.275 -29.232 1.00 12.67 726 THR A O 1
ATOM 648 N N . THR A 1 88 ? -13.553 -9.734 -27.707 1.00 13.81 727 THR A N 1
ATOM 649 C CA . THR A 1 88 ? -13.553 -8.788 -26.612 1.00 13.91 727 THR A CA 1
ATOM 650 C C . THR A 1 88 ? -12.094 -8.727 -26.192 1.00 13.34 727 THR A C 1
ATOM 651 O O . THR A 1 88 ? -11.346 -7.872 -26.674 1.00 14.98 727 THR A O 1
ATOM 655 N N . PHE A 1 89 ? -11.665 -9.669 -25.360 1.00 14.41 728 PHE A N 1
ATOM 656 C CA . PHE A 1 89 ? -10.259 -9.717 -24.952 1.00 17.52 728 PHE A CA 1
ATOM 657 C C . PHE A 1 89 ? -9.400 -10.523 -25.935 1.00 17.04 728 PHE A C 1
ATOM 658 O O . PHE A 1 89 ? -9.775 -11.622 -26.346 1.00 17.64 728 PHE A O 1
ATOM 666 N N . PHE A 1 90 ? -8.232 -9.959 -26.255 1.00 16.56 729 PHE A N 1
ATOM 667 C CA . PHE A 1 90 ? -7.337 -10.387 -27.330 1.00 16.30 729 PHE A CA 1
ATOM 668 C C . PHE A 1 90 ? -5.963 -9.736 -27.055 1.00 15.53 729 PHE A C 1
ATOM 669 O O . PHE A 1 90 ? -5.928 -8.536 -26.834 1.00 20.40 729 PHE A O 1
ATOM 677 N N . GLY A 1 91 ? -4.839 -10.464 -27.031 1.00 20.07 730 GLY A N 1
ATOM 678 C CA . GLY A 1 91 ? -4.763 -11.902 -27.171 1.00 16.28 730 GLY A CA 1
ATOM 679 C C . GLY A 1 91 ? -3.597 -12.514 -27.953 1.00 12.44 730 GLY A C 1
ATOM 680 O O . GLY A 1 91 ? -3.603 -13.721 -28.133 1.00 11.89 730 GLY A O 1
ATOM 681 N N . ALA A 1 92 ? -2.596 -11.756 -28.407 1.00 15.40 731 ALA A N 1
ATOM 682 C CA . ALA A 1 92 ? -1.719 -12.331 -29.440 1.00 12.16 731 ALA A CA 1
ATOM 683 C C . ALA A 1 92 ? -0.197 -12.091 -29.417 1.00 13.17 731 ALA A C 1
ATOM 684 O O . ALA A 1 92 ? 0.292 -10.970 -29.352 1.00 16.19 731 ALA A O 1
ATOM 686 N N . LYS A 1 93 ? 0.534 -13.195 -29.511 1.00 15.64 732 LYS A N 1
ATOM 687 C CA . LYS A 1 93 ? 1.969 -13.195 -29.752 1.00 18.30 732 LYS A CA 1
ATOM 688 C C . LYS A 1 93 ? 2.273 -12.715 -31.175 1.00 18.60 732 LYS A C 1
ATOM 689 O O . LYS A 1 93 ? 3.219 -11.949 -31.404 1.00 17.33 732 LYS A O 1
ATOM 695 N N . ASP A 1 94 ? 1.468 -13.185 -32.123 1.00 13.94 733 ASP A N 1
ATOM 696 C CA . ASP A 1 94 ? 1.552 -12.765 -33.513 1.00 15.93 733 ASP A CA 1
ATOM 697 C C . ASP A 1 94 ? 0.214 -13.146 -34.179 1.00 16.03 733 ASP A C 1
ATOM 698 O O . ASP A 1 94 ? -0.631 -13.746 -33.525 1.00 14.86 733 ASP A O 1
ATOM 703 N N . PRO A 1 95 ? -0.005 -12.775 -35.459 1.00 16.77 734 PRO A N 1
ATOM 704 C CA . PRO A 1 95 ? -1.291 -13.135 -36.081 1.00 14.66 734 PRO A CA 1
ATOM 705 C C . PRO A 1 95 ? -1.580 -14.643 -36.225 1.00 16.89 734 PRO A C 1
ATOM 706 O O . PRO A 1 95 ? -2.677 -14.996 -36.642 1.00 16.44 734 PRO A O 1
ATOM 710 N N . ASN A 1 96 ? -0.623 -15.514 -35.913 1.00 19.06 735 ASN A N 1
ATOM 711 C CA . ASN A 1 96 ? -0.848 -16.950 -36.058 1.00 18.09 735 ASN A CA 1
ATOM 712 C C . ASN A 1 96 ? -0.873 -17.682 -34.714 1.00 18.35 735 ASN A C 1
ATOM 713 O O . ASN A 1 96 ? -1.035 -18.904 -34.659 1.00 21.12 735 ASN A O 1
ATOM 718 N N . HIS A 1 97 ? -0.717 -16.922 -33.637 1.00 17.26 736 HIS A N 1
ATOM 719 C CA . HIS A 1 97 ? -0.685 -17.466 -32.285 1.00 16.90 736 HIS A CA 1
ATOM 720 C C . HIS A 1 97 ? -1.409 -16.523 -31.335 1.00 15.33 736 HIS A C 1
ATOM 721 O O . HIS A 1 97 ? -0.807 -15.604 -30.797 1.00 14.44 736 HIS A O 1
ATOM 728 N N . TRP A 1 98 ? -2.702 -16.756 -31.133 1.00 16.91 737 TRP A N 1
ATOM 729 C CA . TRP A 1 98 ? -3.530 -15.817 -30.388 1.00 13.75 737 TRP A CA 1
ATOM 730 C C . TRP A 1 98 ? -4.618 -16.469 -29.543 1.00 13.28 737 TRP A C 1
ATOM 731 O O . TRP A 1 98 ? -4.981 -17.620 -29.746 1.00 13.06 737 TRP A O 1
ATOM 742 N N . ILE A 1 99 ? -5.132 -15.700 -28.590 1.00 13.49 738 ILE A N 1
ATOM 743 C CA . ILE A 1 99 ? -6.276 -16.096 -27.789 1.00 15.94 738 ILE A CA 1
ATOM 744 C C . ILE A 1 99 ? -7.367 -15.026 -27.972 1.00 15.69 738 ILE A C 1
ATOM 745 O O . ILE A 1 99 ? -7.067 -13.886 -28.311 1.00 13.88 738 ILE A O 1
ATOM 750 N N . SER A 1 100 ? -8.628 -15.397 -27.795 1.00 17.08 739 SER A N 1
ATOM 751 C CA . SER A 1 100 ? -9.721 -14.443 -27.967 1.00 17.11 739 SER A CA 1
ATOM 752 C C . SER A 1 100 ? -10.992 -14.893 -27.258 1.00 15.62 739 SER A C 1
ATOM 753 O O . SER A 1 100 ? -11.462 -16.008 -27.472 1.00 17.70 739 SER A O 1
ATOM 756 N N . LEU A 1 101 ? -11.534 -14.034 -26.404 1.00 12.79 740 LEU A N 1
ATOM 757 C CA . LEU A 1 101 ? -12.845 -14.270 -25.811 1.00 13.69 740 LEU A CA 1
ATOM 758 C C . LEU A 1 101 ? -13.930 -13.695 -26.723 1.00 14.47 740 LEU A C 1
ATOM 759 O O . LEU A 1 101 ? -14.124 -12.485 -26.777 1.00 13.46 740 LEU A O 1
ATOM 764 N N . VAL A 1 102 ? -14.640 -14.579 -27.418 1.00 12.94 741 VAL A N 1
ATOM 765 C CA . VAL A 1 102 ? -15.547 -14.203 -28.499 1.00 12.99 741 VAL A CA 1
ATOM 766 C C . VAL A 1 102 ? -17.022 -14.431 -28.130 1.00 14.75 741 VAL A C 1
ATOM 767 O O . VAL A 1 102 ? -17.427 -15.566 -27.872 1.00 14.19 741 VAL A O 1
ATOM 771 N N . PRO A 1 103 ? -17.821 -13.349 -28.079 1.00 13.82 742 PRO A N 1
ATOM 772 C CA . PRO A 1 103 ? -19.263 -13.402 -27.804 1.00 13.02 742 PRO A CA 1
ATOM 773 C C . PRO A 1 103 ? -20.040 -14.269 -28.782 1.00 13.69 742 PRO A C 1
ATOM 774 O O . PRO A 1 103 ? -20.916 -15.042 -28.376 1.00 16.26 742 PRO A O 1
ATOM 778 N N . GLN A 1 104 ? -19.738 -14.127 -30.063 1.00 12.95 743 GLN A N 1
ATOM 779 C CA . GLN A 1 104 ? -20.337 -14.993 -31.066 1.00 15.01 743 GLN A CA 1
ATOM 780 C C . GLN A 1 104 ? -19.256 -15.593 -31.973 1.00 11.65 743 GLN A C 1
ATOM 781 O O . GLN A 1 104 ? -18.729 -14.936 -32.872 1.00 13.79 743 GLN A O 1
ATOM 787 N N . GLY A 1 105 ? -18.913 -16.847 -31.718 1.00 9.44 744 GLY A N 1
ATOM 788 C CA . GLY A 1 105 ? -17.848 -17.486 -32.463 1.00 10.96 744 GLY A CA 1
ATOM 789 C C . GLY A 1 105 ? -18.323 -18.197 -33.712 1.00 14.49 744 GLY A C 1
ATOM 790 O O . GLY A 1 105 ? -19.442 -17.967 -34.191 1.00 12.84 744 GLY A O 1
ATOM 791 N N . TRP A 1 106 ? -17.482 -19.076 -34.246 1.00 14.03 745 TRP A N 1
ATOM 792 C CA . TRP A 1 106 ? -17.802 -19.734 -35.512 1.00 16.83 745 TRP A CA 1
ATOM 793 C C . TRP A 1 106 ? -18.985 -20.703 -35.414 1.00 19.00 745 TRP A C 1
ATOM 794 O O . TRP A 1 106 ? -19.589 -21.046 -36.442 1.00 17.87 745 TRP A O 1
ATOM 805 N N . ASP A 1 107 ? -19.321 -21.151 -34.202 1.00 15.41 746 ASP A N 1
ATOM 806 C CA . ASP A 1 107 ? -20.508 -21.986 -34.032 1.00 17.61 746 ASP A CA 1
ATOM 807 C C . ASP A 1 107 ? -21.690 -21.127 -33.592 1.00 17.76 746 ASP A C 1
ATOM 808 O O . ASP A 1 107 ? -22.756 -21.632 -33.239 1.00 20.20 746 ASP A O 1
ATOM 813 N N . GLY A 1 108 ? -21.497 -19.813 -33.636 1.00 18.59 747 GLY A N 1
ATOM 814 C CA . GLY A 1 108 ? -22.529 -18.878 -33.228 1.00 14.88 747 GLY A CA 1
ATOM 815 C C . GLY A 1 108 ? -22.718 -18.753 -31.723 1.00 16.69 747 GLY A C 1
ATOM 816 O O . GLY A 1 108 ? -23.619 -18.053 -31.264 1.00 19.53 747 GLY A O 1
ATOM 817 N N . ASN A 1 109 ? -21.881 -19.425 -30.945 1.00 12.79 748 ASN A N 1
ATOM 818 C CA . ASN A 1 109 ? -21.989 -19.337 -29.504 1.00 14.20 748 ASN A CA 1
ATOM 819 C C . ASN A 1 109 ? -20.821 -18.557 -28.913 1.00 13.47 748 ASN A C 1
ATOM 820 O O . ASN A 1 109 ? -19.862 -18.234 -29.616 1.00 11.21 748 ASN A O 1
ATOM 825 N N . THR A 1 110 ? -20.916 -18.230 -27.627 1.00 13.77 749 THR A N 1
ATOM 826 C CA . THR A 1 110 ? -19.793 -17.603 -26.939 1.00 14.23 749 THR A CA 1
ATOM 827 C C . THR A 1 110 ? -18.680 -18.632 -26.876 1.00 14.02 749 THR A C 1
ATOM 828 O O . THR A 1 110 ? -18.944 -19.808 -26.642 1.00 13.50 749 THR A O 1
ATOM 832 N N . MET A 1 111 ? -17.445 -18.214 -27.117 1.00 13.84 750 MET A N 1
ATOM 833 C CA . MET A 1 111 ? -16.345 -19.160 -26.992 1.00 16.01 750 MET A CA 1
ATOM 834 C C . MET A 1 111 ? -15.009 -18.499 -26.688 1.00 15.00 750 MET A C 1
ATOM 835 O O . MET A 1 111 ? -14.762 -17.355 -27.062 1.00 12.17 750 MET A O 1
ATOM 840 N N . LEU A 1 112 ? -14.162 -19.234 -25.979 1.00 13.63 751 LEU A N 1
ATOM 841 C CA . LEU A 1 112 ? -12.772 -18.845 -25.820 1.00 17.59 751 LEU A CA 1
ATOM 842 C C . LEU A 1 112 ? -11.992 -19.465 -26.965 1.00 15.29 751 LEU A C 1
ATOM 843 O O . LEU A 1 112 ? -11.837 -20.681 -27.045 1.00 19.23 751 LEU A O 1
ATOM 848 N N . TRP A 1 113 ? -11.507 -18.620 -27.859 1.00 15.89 752 TRP A N 1
ATOM 849 C CA . TRP A 1 113 ? -10.957 -19.090 -29.121 1.00 15.49 752 TRP A CA 1
ATOM 850 C C . TRP A 1 113 ? -9.459 -18.890 -29.185 1.00 15.64 752 TRP A C 1
ATOM 851 O O . TRP A 1 113 ? -8.954 -17.827 -28.835 1.00 15.41 752 TRP A O 1
ATOM 862 N N . SER A 1 114 ? -8.738 -19.908 -29.628 1.00 15.53 753 SER A N 1
ATOM 863 C CA . SER A 1 114 ? -7.322 -19.733 -29.851 1.00 13.35 753 SER A CA 1
ATOM 864 C C . SER A 1 114 ? -6.922 -20.343 -31.185 1.00 15.57 753 SER A C 1
ATOM 865 O O . SER A 1 114 ? -7.452 -21.374 -31.598 1.00 15.29 753 SER A O 1
ATOM 868 N N . GLY A 1 115 ? -5.991 -19.679 -31.857 1.00 15.51 754 GLY A N 1
ATOM 869 C CA . GLY A 1 115 ? -5.551 -20.075 -33.177 1.00 19.56 754 GLY A CA 1
ATOM 870 C C . GLY A 1 115 ? -4.344 -19.259 -33.602 1.00 17.46 754 GLY A C 1
ATOM 871 O O . GLY A 1 115 ? -3.806 -18.481 -32.815 1.00 14.93 754 GLY A O 1
ATOM 872 N N . SER A 1 116 ? -3.892 -19.470 -34.832 1.00 19.13 755 SER A N 1
ATOM 873 C CA . SER A 1 116 ? -4.441 -20.519 -35.679 1.00 21.17 755 SER A CA 1
ATOM 874 C C . SER A 1 116 ? -3.533 -21.759 -35.691 1.00 24.48 755 SER A C 1
ATOM 875 O O . SER A 1 116 ? -3.840 -22.748 -36.358 1.00 24.03 755 SER A O 1
ATOM 878 N N . SER A 1 117 ? -2.435 -21.705 -34.933 1.00 24.41 756 SER A N 1
ATOM 879 C CA . SER A 1 117 ? -1.429 -22.775 -34.917 1.00 25.08 756 SER A CA 1
ATOM 880 C C . SER A 1 117 ? -1.094 -23.285 -33.519 1.00 21.18 756 SER A C 1
ATOM 881 O O . SER A 1 117 ? -0.076 -22.908 -32.955 1.00 24.88 756 SER A O 1
ATOM 884 N N . PRO A 1 118 ? -1.916 -24.187 -32.974 1.00 25.22 757 PRO A N 1
ATOM 885 C CA . PRO A 1 118 ? -3.074 -24.804 -33.615 1.00 25.13 757 PRO A CA 1
ATOM 886 C C . PRO A 1 118 ? -4.356 -24.068 -33.299 1.00 19.55 757 PRO A C 1
ATOM 887 O O . PRO A 1 118 ? -4.339 -22.948 -32.799 1.00 22.66 757 PRO A O 1
ATOM 891 N N . TRP A 1 119 ? -5.470 -24.730 -33.564 1.00 21.56 758 TRP A N 1
ATOM 892 C CA . TRP A 1 119 ? -6.768 -24.171 -33.251 1.00 20.35 758 TRP A CA 1
ATOM 893 C C . TRP A 1 119 ? -7.331 -24.811 -32.010 1.00 16.63 758 TRP A C 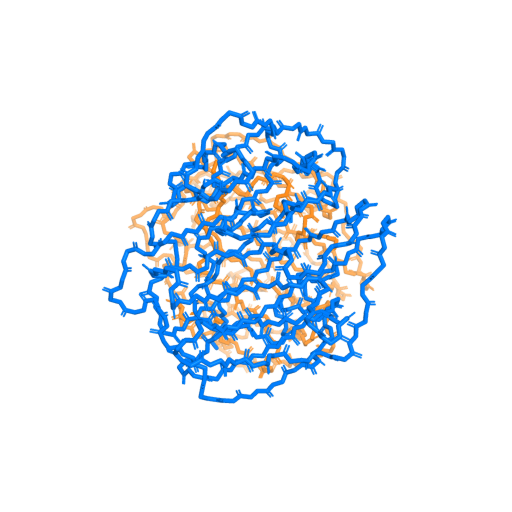1
ATOM 894 O O . TRP A 1 119 ? -7.336 -26.032 -31.875 1.00 20.10 758 TRP A O 1
ATOM 904 N N . TYR A 1 120 ? -7.800 -23.972 -31.099 1.00 15.67 759 TYR A N 1
ATOM 905 C CA . TYR A 1 120 ? -8.454 -24.436 -29.897 1.00 13.51 759 TYR A CA 1
ATOM 906 C C . TYR A 1 120 ? -9.866 -23.868 -29.856 1.00 14.67 759 TYR A C 1
ATOM 907 O O . TYR A 1 120 ? -10.075 -22.668 -30.006 1.00 13.50 759 TYR A O 1
ATOM 916 N N . ASP A 1 121 ? -10.837 -24.749 -29.667 1.00 16.21 760 ASP A N 1
ATOM 917 C CA . ASP A 1 121 ? -12.224 -24.337 -29.586 1.00 19.43 760 ASP A CA 1
ATOM 918 C C . ASP A 1 121 ? -12.697 -24.463 -28.145 1.00 17.51 760 ASP A C 1
ATOM 919 O O . ASP A 1 121 ? -12.838 -25.563 -27.616 1.00 21.48 760 ASP A O 1
ATOM 924 N N . GLY A 1 122 ? -12.900 -23.325 -27.499 1.00 15.88 761 GLY A N 1
ATOM 925 C CA . GLY A 1 122 ? -13.399 -23.311 -26.137 1.00 18.50 761 GLY A CA 1
ATOM 926 C C . GLY A 1 122 ? -14.886 -23.042 -26.171 1.00 18.63 761 GLY A C 1
ATOM 927 O O . GLY A 1 122 ? -15.326 -21.947 -25.839 1.00 19.20 761 GLY A O 1
ATOM 928 N N . ARG A 1 123 ? -15.653 -24.052 -26.572 1.00 16.07 762 ARG A N 1
ATOM 929 C CA . ARG A 1 123 ? -17.078 -23.889 -26.841 1.00 17.72 762 ARG A CA 1
ATOM 930 C C . ARG A 1 123 ? -17.947 -23.957 -25.595 1.00 16.04 762 ARG A C 1
ATOM 931 O O . ARG A 1 123 ? -17.866 -24.896 -24.802 1.00 17.64 762 ARG A O 1
ATOM 939 N N . THR A 1 124 ? -18.790 -22.946 -25.438 1.00 19.65 763 THR A N 1
ATOM 940 C CA . THR A 1 124 ? -19.680 -22.838 -24.290 1.00 15.74 763 THR A CA 1
ATOM 941 C C . THR A 1 124 ? -21.061 -23.391 -24.608 1.00 18.79 763 THR A C 1
ATOM 942 O O . THR A 1 124 ? -21.817 -23.763 -23.702 1.00 16.34 763 THR A O 1
ATOM 946 N N . PHE A 1 125 ? -21.374 -23.434 -25.905 1.00 18.86 764 PHE A N 1
ATOM 947 C CA . PHE A 1 125 ? -22.704 -23.790 -26.407 1.00 18.79 764 PHE A CA 1
ATOM 948 C C . PHE A 1 125 ? -23.769 -22.903 -25.785 1.00 17.95 764 PHE A C 1
ATOM 949 O O . PHE A 1 125 ? -24.903 -23.327 -25.561 1.00 20.59 764 PHE A O 1
ATOM 957 N N . TRP A 1 126 ? -23.394 -21.655 -25.532 1.00 16.36 765 TRP A N 1
ATOM 958 C CA . TRP A 1 126 ? -24.269 -20.684 -24.896 1.00 18.18 765 TRP A CA 1
ATOM 959 C C . TRP A 1 126 ? -24.277 -19.440 -25.761 1.00 16.82 765 TRP A C 1
ATOM 960 O O . TRP A 1 126 ? -23.232 -19.039 -26.260 1.00 14.92 765 TRP A O 1
ATOM 971 N N . LYS A 1 127 ? -25.442 -18.830 -25.958 1.00 15.54 766 LYS A N 1
ATOM 972 C CA . LYS A 1 127 ? -25.494 -17.662 -26.823 1.00 16.70 766 LYS A CA 1
ATOM 973 C C . LYS A 1 127 ? -25.829 -16.383 -26.062 1.00 15.58 766 LYS A C 1
ATOM 974 O O . LYS A 1 127 ? -26.733 -16.342 -25.228 1.00 18.38 766 LYS A O 1
ATOM 980 N N . ILE A 1 128 ? -25.065 -15.343 -26.371 1.00 16.58 767 ILE A N 1
ATOM 981 C CA . ILE A 1 128 ? -25.131 -14.053 -25.696 1.00 15.56 767 ILE A CA 1
ATOM 982 C C . ILE A 1 128 ? -26.210 -13.131 -26.296 1.00 13.67 767 ILE A C 1
ATOM 983 O O . ILE A 1 128 ? -26.412 -13.120 -27.507 1.00 12.77 767 ILE A O 1
ATOM 988 N N . PRO A 1 129 ? -26.939 -12.386 -25.436 1.00 14.16 768 PRO A N 1
ATOM 989 C CA . PRO A 1 129 ? -27.911 -11.382 -25.888 1.00 16.55 768 PRO A CA 1
ATOM 990 C C . PRO A 1 129 ? -27.321 -9.981 -26.153 1.00 14.33 768 PRO A C 1
ATOM 991 O O . PRO A 1 129 ? -26.327 -9.594 -25.549 1.00 12.42 768 PRO A O 1
ATOM 995 N N . THR A 1 130 ? -27.937 -9.222 -27.052 1.00 14.74 769 THR A N 1
ATOM 996 C CA . THR A 1 130 ? -27.560 -7.820 -27.204 1.00 14.88 769 THR A CA 1
ATOM 997 C C . THR A 1 130 ? -28.385 -7.004 -26.230 1.00 16.04 769 THR A C 1
ATOM 998 O O . THR A 1 130 ? -29.474 -7.425 -25.828 1.00 14.76 769 THR A O 1
ATOM 1002 N N . GLY A 1 131 ? -27.862 -5.842 -25.850 1.00 14.88 770 GLY A N 1
ATOM 1003 C CA . GLY A 1 131 ? -28.587 -4.930 -24.993 1.00 16.69 770 GLY A CA 1
ATOM 1004 C C . GLY A 1 131 ? -28.835 -5.481 -23.603 1.00 17.11 770 GLY A C 1
ATOM 1005 O O . GLY A 1 131 ? -29.796 -5.094 -22.944 1.00 18.63 770 GLY A O 1
ATOM 1006 N N . GLN A 1 132 ? -27.976 -6.391 -23.160 1.00 13.43 771 GLN A N 1
ATOM 1007 C CA . GLN A 1 132 ? -27.996 -6.851 -21.772 1.00 15.83 771 GLN A CA 1
ATOM 1008 C C . GLN A 1 132 ? -26.583 -7.109 -21.288 1.00 13.72 771 GLN A C 1
ATOM 1009 O O . GLN A 1 132 ? -25.714 -7.457 -22.082 1.00 13.81 771 GLN A O 1
ATOM 1015 N N . TRP A 1 133 ? -26.365 -6.957 -19.982 1.00 15.78 772 TRP A N 1
ATOM 1016 C CA . TRP A 1 133 ? -25.052 -7.191 -19.379 1.00 14.94 772 TRP A CA 1
ATOM 1017 C C . TRP A 1 133 ? -24.796 -8.668 -19.130 1.00 13.66 772 TRP A C 1
ATOM 1018 O O . TRP A 1 133 ? -25.568 -9.323 -18.441 1.00 14.19 772 TRP A O 1
ATOM 1029 N N . THR A 1 134 ? -23.703 -9.178 -19.689 1.00 18.37 773 THR A N 1
ATOM 1030 C CA . THR A 1 134 ? -23.243 -10.547 -19.443 1.00 12.22 773 THR A CA 1
ATOM 1031 C C . THR A 1 134 ? -21.867 -10.499 -18.771 1.00 15.10 773 THR A C 1
ATOM 1032 O O . THR A 1 134 ? -21.023 -9.699 -19.154 1.00 14.14 773 THR A O 1
ATOM 1036 N N . HIS A 1 135 ? -21.650 -11.330 -17.754 1.00 15.18 774 HIS A N 1
ATOM 1037 C CA . HIS A 1 135 ? -20.316 -11.470 -17.194 1.00 16.32 774 HIS A CA 1
ATOM 1038 C C . HIS A 1 135 ? -19.574 -12.625 -17.845 1.00 17.28 774 HIS A C 1
ATOM 1039 O O . HIS A 1 135 ? -20.115 -13.732 -17.995 1.00 17.27 774 HIS A O 1
ATOM 1046 N N . LEU A 1 136 ? -18.329 -12.369 -18.233 1.00 14.83 775 LEU A N 1
ATOM 1047 C CA . LEU A 1 136 ? -17.487 -13.415 -18.804 1.00 14.50 775 LEU A CA 1
ATOM 1048 C C . LEU A 1 136 ? -16.170 -13.535 -18.030 1.00 14.71 775 LEU A C 1
ATOM 1049 O O . LEU A 1 136 ? -15.531 -12.536 -17.705 1.00 14.43 775 LEU A O 1
ATOM 1054 N N . ALA A 1 137 ? -15.763 -14.761 -17.743 1.00 13.85 776 ALA A N 1
ATOM 1055 C CA . ALA A 1 137 ? -14.472 -14.989 -17.122 1.00 16.64 776 ALA A CA 1
ATOM 1056 C C . ALA A 1 137 ? -13.845 -16.244 -17.698 1.00 15.43 776 ALA A C 1
ATOM 1057 O O . ALA A 1 137 ? -14.546 -17.097 -18.242 1.00 15.09 776 ALA A O 1
ATOM 1059 N N . PHE A 1 138 ? -12.523 -16.342 -17.606 1.00 15.26 777 PHE A N 1
ATOM 1060 C CA . PHE A 1 138 ? -11.843 -17.590 -17.924 1.00 12.79 777 PHE A CA 1
ATOM 1061 C C . PHE A 1 138 ? -10.471 -17.630 -17.293 1.00 14.23 777 PHE A C 1
ATOM 1062 O O . PHE A 1 138 ? -9.811 -16.601 -17.156 1.00 12.54 777 PHE A O 1
ATOM 1070 N N . SER A 1 139 ? -10.054 -18.834 -16.914 1.00 12.63 778 SER A N 1
ATOM 1071 C CA . SER A 1 139 ? -8.784 -19.041 -16.238 1.00 14.55 778 SER A CA 1
ATOM 1072 C C . SER A 1 139 ? -7.915 -19.987 -17.049 1.00 15.68 778 SER A C 1
ATOM 1073 O O . SER A 1 139 ? -8.432 -20.843 -17.777 1.00 14.92 778 SER A O 1
ATOM 1076 N N . VAL A 1 140 ? -6.601 -19.818 -16.923 1.00 13.82 779 VAL A N 1
ATOM 1077 C CA . VAL A 1 140 ? -5.618 -20.669 -17.589 1.00 15.77 779 VAL A CA 1
ATOM 1078 C C . VAL A 1 140 ? -4.564 -21.089 -16.572 1.00 16.92 779 VAL A C 1
ATOM 1079 O O . VAL A 1 140 ? -3.824 -20.257 -16.074 1.00 15.49 779 VAL A O 1
ATOM 1083 N N . ASP A 1 141 ? -4.506 -22.374 -16.250 1.00 18.49 780 ASP A N 1
ATOM 1084 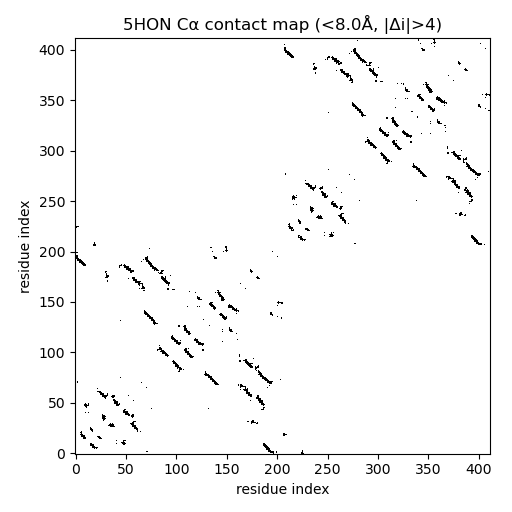C CA . ASP A 1 141 ? -3.511 -22.858 -15.309 1.00 17.72 780 ASP A CA 1
ATOM 1085 C C . ASP A 1 141 ? -2.725 -23.988 -15.949 1.00 20.45 780 ASP A C 1
ATOM 1086 O O . ASP A 1 141 ? -3.110 -25.155 -15.852 1.00 21.92 780 ASP A O 1
ATOM 1091 N N . ASN A 1 142 ? -1.625 -23.629 -16.603 1.00 20.15 781 ASN A N 1
ATOM 1092 C CA . ASN A 1 142 ? -0.718 -24.600 -17.192 1.00 17.69 781 ASN A CA 1
ATOM 1093 C C . ASN A 1 142 ? -1.439 -25.565 -18.118 1.00 18.20 781 ASN A C 1
ATOM 1094 O O . ASN A 1 142 ? -1.370 -26.788 -17.953 1.00 18.45 781 ASN A O 1
ATOM 1099 N N . GLY A 1 143 ? -2.146 -25.004 -19.095 1.00 19.33 782 GLY A N 1
ATOM 1100 C CA . GLY A 1 143 ? -2.875 -25.810 -20.055 1.00 15.10 782 GLY A CA 1
ATOM 1101 C C . GLY A 1 143 ? -4.296 -26.113 -19.624 1.00 18.04 782 GLY A C 1
ATOM 1102 O O . GLY A 1 143 ? -5.134 -26.467 -20.450 1.00 16.86 782 GLY A O 1
ATOM 1103 N N . ALA A 1 144 ? -4.568 -25.977 -18.331 1.00 18.39 783 ALA A N 1
ATOM 1104 C CA . ALA A 1 144 ? -5.903 -26.208 -17.802 1.00 17.62 783 ALA A CA 1
ATOM 1105 C C . ALA A 1 144 ? -6.741 -24.933 -17.895 1.00 18.46 783 ALA A C 1
ATOM 1106 O O . ALA A 1 144 ? -6.469 -23.936 -17.218 1.00 15.39 783 ALA A O 1
ATOM 1108 N N . VAL A 1 145 ? -7.781 -24.991 -18.720 1.00 17.70 784 VAL A N 1
ATOM 1109 C CA . VAL A 1 145 ? -8.568 -23.814 -19.051 1.00 15.98 784 VAL A CA 1
ATOM 1110 C C . VAL A 1 145 ? -10.066 -24.041 -18.786 1.00 13.59 784 VAL A C 1
ATOM 1111 O O . VAL A 1 145 ? -10.589 -25.139 -18.988 1.00 14.29 784 VAL A O 1
ATOM 1115 N N . LYS A 1 146 ? -10.729 -23.006 -18.278 1.00 13.78 785 LYS A N 1
ATOM 1116 C CA . LYS A 1 146 ? -12.157 -23.046 -17.962 1.00 16.13 785 LYS A CA 1
ATOM 1117 C C . LYS A 1 146 ? -12.861 -21.745 -18.347 1.00 14.32 785 LYS A C 1
ATOM 1118 O O . LYS A 1 146 ? -12.307 -20.666 -18.176 1.00 11.60 785 LYS A O 1
ATOM 1124 N N . VAL A 1 147 ? -14.092 -21.844 -18.843 1.00 15.01 786 VAL A N 1
ATOM 1125 C CA . VAL A 1 147 ? -14.830 -20.651 -19.258 1.00 15.02 786 VAL A CA 1
ATOM 1126 C C . VAL A 1 147 ? -16.158 -20.494 -18.513 1.00 17.29 786 VAL A C 1
ATOM 1127 O O . VAL A 1 147 ? -16.941 -21.443 -18.400 1.00 15.97 786 VAL A O 1
ATOM 1131 N N . TYR A 1 148 ? -16.397 -19.274 -18.026 1.00 17.00 787 TYR A N 1
ATOM 1132 C CA . TYR A 1 148 ? -17.551 -18.949 -17.195 1.00 15.95 787 TYR A CA 1
ATOM 1133 C C . TYR A 1 148 ? -18.420 -17.868 -17.797 1.00 15.39 787 TYR A C 1
ATOM 1134 O O . TYR A 1 148 ? -17.929 -16.831 -18.228 1.00 14.08 787 TYR A O 1
ATOM 1143 N N . ILE A 1 149 ? -19.723 -18.106 -17.791 1.00 17.96 788 ILE A N 1
ATOM 1144 C CA . ILE A 1 149 ? -20.683 -17.094 -18.192 1.00 15.21 788 ILE A CA 1
ATOM 1145 C C . ILE A 1 149 ? -21.617 -16.784 -17.040 1.00 16.65 788 ILE A C 1
ATOM 1146 O O . ILE A 1 149 ? -22.301 -17.676 -16.530 1.00 18.29 788 ILE A O 1
ATOM 1151 N N . ASN A 1 150 ? -21.639 -15.523 -16.625 1.00 14.35 789 ASN A N 1
ATOM 1152 C CA . ASN A 1 150 ? -22.503 -15.101 -15.536 1.00 17.04 789 ASN A CA 1
ATOM 1153 C C . ASN A 1 150 ? -22.255 -15.896 -14.254 1.00 17.40 789 ASN A C 1
ATOM 1154 O O . ASN A 1 150 ? -23.148 -16.037 -13.422 1.00 18.19 789 ASN A O 1
ATOM 1159 N N . GLY A 1 151 ? -21.042 -16.419 -14.099 1.00 16.36 790 GLY A N 1
ATOM 1160 C CA . GLY A 1 151 ? -20.693 -17.183 -12.913 1.00 14.93 790 GLY A CA 1
ATOM 1161 C C . GLY A 1 151 ? -20.777 -18.679 -13.131 1.00 15.28 790 GLY A C 1
ATOM 1162 O O . GLY A 1 151 ? -20.189 -19.465 -12.391 1.00 18.57 790 GLY A O 1
ATOM 1163 N N . VAL A 1 152 ? -21.498 -19.061 -14.175 1.00 15.73 791 VAL A N 1
ATOM 1164 C CA . VAL A 1 152 ? -21.721 -20.455 -14.521 1.00 17.75 791 VAL A CA 1
ATOM 1165 C C . VAL A 1 152 ? -20.662 -21.022 -15.463 1.00 15.99 791 VAL A C 1
ATOM 1166 O O . VAL A 1 152 ? -20.539 -20.565 -16.596 1.00 15.38 791 VAL A O 1
ATOM 1170 N N . GLU A 1 153 ? -19.914 -22.021 -14.991 1.00 15.14 792 GLU A N 1
ATOM 1171 C CA . GLU A 1 153 ? -18.904 -22.701 -15.807 1.00 17.00 792 GLU A CA 1
ATOM 1172 C C . GLU A 1 153 ? -19.551 -23.420 -16.990 1.00 15.55 792 GLU A C 1
ATOM 1173 O O . GLU A 1 153 ? -20.496 -24.177 -16.814 1.00 17.56 792 GLU A O 1
ATOM 1179 N N . LYS A 1 154 ? -19.050 -23.172 -18.196 1.00 17.11 793 LYS A N 1
ATOM 1180 C CA . LYS A 1 154 ? -19.665 -23.727 -19.404 1.00 12.86 793 LYS A CA 1
ATOM 1181 C C . LYS A 1 154 ? -18.671 -24.579 -20.190 1.00 16.01 793 LYS A C 1
ATOM 1182 O O . LYS A 1 154 ? -19.061 -25.503 -20.901 1.00 17.51 793 LYS A O 1
ATOM 1188 N N . PHE A 1 155 ? -17.387 -24.256 -20.072 1.00 15.35 794 PHE A N 1
ATOM 1189 C CA . PHE A 1 155 ? -16.344 -25.034 -20.727 1.00 13.91 794 PHE A CA 1
ATOM 1190 C C . PHE A 1 155 ? -15.217 -25.346 -19.765 1.00 15.44 794 PHE A C 1
ATOM 1191 O O . PHE A 1 155 ? -14.803 -24.492 -18.981 1.00 14.42 794 PHE A O 1
ATOM 1199 N N . SER A 1 156 ? -14.730 -26.579 -19.838 1.00 14.98 795 SER A N 1
ATOM 1200 C CA . SER A 1 156 ? -13.478 -26.955 -19.203 1.00 17.14 795 SER A CA 1
ATOM 1201 C C . SER A 1 156 ? -12.697 -27.831 -20.164 1.00 16.53 795 SER A C 1
ATOM 1202 O O . SER A 1 156 ? -13.273 -28.507 -21.012 1.00 18.11 795 SER A O 1
ATOM 1205 N N . GLY A 1 157 ? -11.383 -27.808 -20.033 1.00 18.12 796 GLY A N 1
ATOM 1206 C CA . GLY A 1 157 ? -10.526 -28.637 -20.853 1.00 18.69 796 GLY A CA 1
ATOM 1207 C C . GLY A 1 157 ? -9.072 -28.471 -20.470 1.00 16.34 796 GLY A C 1
ATOM 1208 O O . GLY A 1 157 ? -8.743 -27.760 -19.520 1.00 16.31 796 GLY A O 1
ATOM 1209 N N . THR A 1 158 ? -8.208 -29.151 -21.217 1.00 14.74 797 THR A N 1
ATOM 1210 C CA . THR A 1 158 ? -6.770 -29.097 -21.028 1.00 16.76 797 THR A CA 1
ATOM 1211 C C . THR A 1 158 ? -6.080 -29.013 -22.388 1.00 15.58 797 THR A C 1
ATOM 1212 O O . THR A 1 158 ? -6.738 -29.144 -23.414 1.00 19.86 797 THR A O 1
ATOM 1216 N N . ASN A 1 159 ? -4.758 -28.825 -22.374 1.00 18.10 798 ASN A N 1
ATOM 1217 C CA . ASN A 1 159 ? -3.930 -28.629 -23.578 1.00 21.56 798 ASN A CA 1
ATOM 1218 C C . ASN A 1 159 ? -4.214 -27.293 -24.282 1.00 20.56 798 ASN A C 1
ATOM 1219 O O . ASN A 1 159 ? -4.226 -27.210 -25.511 1.00 22.35 798 ASN A O 1
ATOM 1224 N N . PHE A 1 160 ? -4.428 -26.252 -23.482 1.00 20.13 799 PHE A N 1
ATOM 1225 C CA . PHE A 1 160 ? -4.513 -24.874 -23.975 1.00 20.29 799 PHE A CA 1
ATOM 1226 C C . PHE A 1 160 ? -3.106 -24.364 -24.318 1.00 18.12 799 PHE A C 1
ATOM 1227 O O . PHE A 1 160 ? -2.157 -24.665 -23.605 1.00 19.89 799 PHE A O 1
ATOM 1235 N N . PRO A 1 161 ? -2.969 -23.598 -25.415 1.00 20.12 800 PRO A N 1
ATOM 1236 C CA . PRO A 1 161 ? -1.655 -23.106 -25.856 1.00 20.82 800 PRO A CA 1
ATOM 1237 C C . PRO A 1 161 ? -1.018 -22.122 -24.879 1.00 19.71 800 PRO A C 1
ATOM 1238 O O . PRO A 1 161 ? -1.685 -21.198 -24.401 1.00 20.31 800 PRO A O 1
ATOM 1242 N N . ASP A 1 162 ? 0.262 -22.313 -24.589 1.00 19.12 801 ASP A N 1
ATOM 1243 C CA . ASP A 1 162 ? 0.991 -21.376 -23.734 1.00 21.06 801 ASP A CA 1
ATOM 1244 C C . ASP A 1 162 ? 1.462 -20.185 -24.564 1.00 22.47 801 ASP A C 1
ATOM 1245 O O . ASP A 1 162 ? 2.661 -19.982 -24.776 1.00 18.00 801 ASP A O 1
ATOM 1250 N N . VAL A 1 163 ? 0.498 -19.390 -25.013 1.00 21.65 802 VAL A N 1
ATOM 1251 C CA . VAL A 1 163 ? 0.743 -18.300 -25.942 1.00 19.49 802 VAL A CA 1
ATOM 1252 C C . VAL A 1 163 ? 1.631 -17.183 -25.378 1.00 18.10 802 VAL A C 1
ATOM 1253 O O . VAL A 1 163 ? 2.279 -16.455 -26.131 1.00 21.72 802 VAL A O 1
ATOM 1257 N N . PHE A 1 164 ? 1.687 -17.050 -24.060 1.00 18.46 803 PHE A N 1
ATOM 1258 C CA . PHE A 1 164 ? 2.203 -15.806 -23.495 1.00 18.41 803 PHE A CA 1
ATOM 1259 C C . PHE A 1 164 ? 3.492 -15.944 -22.708 1.00 18.14 803 PHE A C 1
ATOM 1260 O O . PHE A 1 164 ? 4.223 -14.969 -22.546 1.00 16.31 803 PHE A O 1
ATOM 1268 N N . THR A 1 165 ? 3.780 -17.149 -22.231 1.00 20.64 804 THR A N 1
ATOM 1269 C CA . THR A 1 165 ? 5.028 -17.393 -21.521 1.00 19.32 804 THR A CA 1
ATOM 1270 C C . THR A 1 165 ? 6.228 -17.147 -22.439 1.00 21.48 804 THR A C 1
ATOM 1271 O O . THR A 1 165 ? 6.487 -17.916 -23.368 1.00 22.12 804 THR A O 1
ATOM 1275 N N . GLY A 1 166 ? 6.955 -16.069 -22.180 1.00 19.42 805 GLY A N 1
ATOM 1276 C CA . GLY A 1 166 ? 8.164 -15.773 -22.928 1.00 21.57 805 GLY A CA 1
ATOM 1277 C C . GLY A 1 166 ? 7.965 -14.775 -24.050 1.00 20.81 805 GLY A C 1
ATOM 1278 O O . GLY A 1 166 ? 8.901 -14.477 -24.789 1.00 21.01 805 GLY A O 1
ATOM 1279 N N . ALA A 1 167 ? 6.744 -14.260 -24.181 1.00 20.47 806 ALA A N 1
ATOM 1280 C CA . ALA A 1 167 ? 6.418 -13.343 -25.267 1.00 21.00 806 ALA A CA 1
ATOM 1281 C C . ALA A 1 167 ? 5.992 -11.958 -24.761 1.00 21.20 806 ALA A C 1
ATOM 1282 O O . ALA A 1 167 ? 5.434 -11.819 -23.673 1.00 18.74 806 ALA A O 1
ATOM 1284 N N . ASN A 1 168 ? 6.267 -10.940 -25.568 1.00 20.54 807 ASN A N 1
ATOM 1285 C CA . ASN A 1 168 ? 5.793 -9.587 -25.306 1.00 21.48 807 ASN A CA 1
ATOM 1286 C C . ASN A 1 168 ? 4.582 -9.360 -26.198 1.00 19.97 807 ASN A C 1
ATOM 1287 O O . ASN A 1 168 ? 4.664 -8.644 -27.203 1.00 21.22 807 ASN A O 1
ATOM 1292 N N . ALA A 1 169 ? 3.467 -9.999 -25.847 1.00 16.64 808 ALA A N 1
ATOM 1293 C CA . ALA A 1 169 ? 2.342 -10.113 -26.770 1.00 15.44 808 ALA A CA 1
ATOM 1294 C C . ALA A 1 169 ? 1.480 -8.868 -26.782 1.00 14.66 808 ALA A C 1
ATOM 1295 O O . ALA A 1 169 ? 1.475 -8.106 -25.823 1.00 14.10 808 ALA A O 1
ATOM 1297 N N . SER A 1 170 ? 0.746 -8.683 -27.878 1.00 16.20 809 SER A N 1
ATOM 1298 C CA . SER A 1 170 ? -0.183 -7.567 -28.019 1.00 15.72 809 SER A CA 1
ATOM 1299 C C . SER A 1 170 ? -1.537 -7.898 -27.391 1.00 17.41 809 SER A C 1
ATOM 1300 O O . SER A 1 170 ? -2.094 -8.984 -27.582 1.00 15.58 809 SER A O 1
ATOM 1303 N N . PHE A 1 171 ? -2.065 -6.933 -26.655 1.00 18.48 810 PHE A N 1
ATOM 1304 C CA . PHE A 1 171 ? -3.345 -7.084 -25.988 1.00 15.32 810 PHE A CA 1
ATOM 1305 C C . PHE A 1 171 ? -4.248 -5.931 -26.353 1.00 16.59 810 PHE A C 1
ATOM 1306 O O . PHE A 1 171 ? -3.776 -4.806 -26.528 1.00 16.39 810 PHE A O 1
ATOM 1314 N N . ALA A 1 172 ? -5.541 -6.211 -26.478 1.00 14.36 811 ALA A N 1
ATOM 1315 C CA . ALA A 1 172 ? -6.499 -5.198 -26.893 1.00 14.76 811 ALA A CA 1
ATOM 1316 C C . ALA A 1 172 ? -7.902 -5.529 -26.423 1.00 17.59 811 ALA A C 1
ATOM 1317 O O . ALA A 1 172 ? -8.216 -6.684 -26.142 1.00 16.20 811 ALA A O 1
ATOM 1319 N N . LEU A 1 173 ? -8.731 -4.495 -26.321 1.00 19.16 812 LEU A N 1
ATOM 1320 C CA . LEU A 1 173 ? -10.169 -4.657 -26.159 1.00 16.60 812 LEU A CA 1
ATOM 1321 C C . LEU A 1 173 ? -10.872 -4.279 -27.452 1.00 16.11 812 LEU A C 1
ATOM 1322 O O . LEU A 1 173 ? -10.600 -3.218 -28.036 1.00 17.57 812 LEU A O 1
ATOM 1327 N N . GLY A 1 174 ? -11.756 -5.163 -27.902 1.00 15.53 813 GLY A N 1
ATOM 1328 C CA . GLY A 1 174 ? -12.693 -4.856 -28.965 1.00 15.42 813 GLY A CA 1
ATOM 1329 C C . GLY A 1 174 ? -12.225 -4.956 -30.401 1.00 13.92 813 GLY A C 1
ATOM 1330 O O . GLY A 1 174 ? -13.023 -4.757 -31.303 1.00 14.57 813 GLY A O 1
ATOM 1331 N N . VAL A 1 175 ? -10.943 -5.243 -30.619 1.00 18.16 814 VAL A N 1
ATOM 1332 C CA . VAL A 1 175 ? -10.384 -5.330 -31.970 1.00 17.34 814 VAL A CA 1
ATOM 1333 C C . VAL A 1 175 ? -9.293 -6.385 -32.064 1.00 15.79 814 VAL A C 1
ATOM 1334 O O . VAL A 1 175 ? -8.634 -6.704 -31.074 1.00 17.71 814 VAL A O 1
ATOM 1338 N N . ASN A 1 176 ? -9.105 -6.921 -33.264 1.00 15.83 815 ASN A N 1
ATOM 1339 C CA . ASN A 1 176 ? -7.964 -7.783 -33.542 1.00 15.16 815 ASN A CA 1
A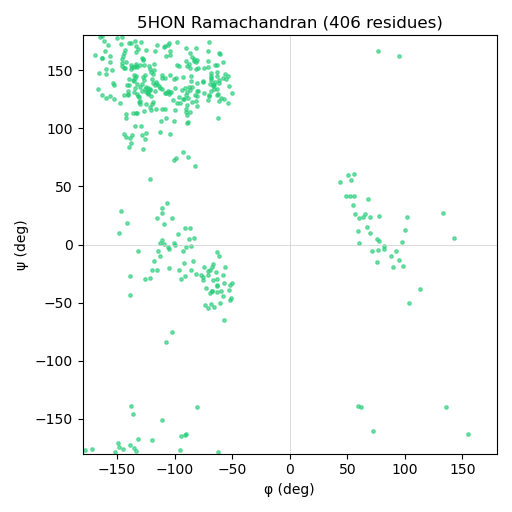TOM 1340 C C . ASN A 1 176 ? -7.373 -7.445 -34.912 1.00 14.56 815 ASN A C 1
ATOM 1341 O O . ASN A 1 176 ? -7.257 -6.272 -35.270 1.00 15.50 815 ASN A O 1
ATOM 1346 N N . TRP A 1 177 ? -6.989 -8.459 -35.675 1.00 16.09 816 TRP A N 1
ATOM 1347 C CA . TRP A 1 177 ? -6.354 -8.213 -36.963 1.00 15.94 816 TRP A CA 1
ATOM 1348 C C . TRP A 1 177 ? -7.263 -8.460 -38.167 1.00 16.61 816 TRP A C 1
ATOM 1349 O O . TRP A 1 177 ? -6.851 -8.236 -39.308 1.00 16.84 816 TRP A O 1
ATOM 1360 N N . TRP A 1 178 ? -8.481 -8.944 -37.940 1.00 15.86 817 TRP A N 1
ATOM 1361 C CA . TRP A 1 178 ? -9.258 -9.445 -39.072 1.00 14.91 817 TRP A CA 1
ATOM 1362 C C . TRP A 1 178 ? -10.730 -9.087 -39.073 1.00 15.04 817 TRP A C 1
ATOM 1363 O O . TRP A 1 178 ? -11.336 -9.014 -40.135 1.00 16.38 817 TRP A O 1
ATOM 1374 N N . ASP A 1 179 ? -11.317 -8.870 -37.900 1.00 16.79 818 ASP A N 1
ATOM 1375 C CA . ASP A 1 179 ? -12.773 -8.886 -37.785 1.00 11.93 818 ASP A CA 1
ATOM 1376 C C . ASP A 1 179 ? -13.389 -7.562 -37.368 1.00 12.01 818 ASP A C 1
ATOM 1377 O O . ASP A 1 179 ? -12.674 -6.660 -36.922 1.00 13.22 818 ASP A O 1
ATOM 1382 N N . PRO A 1 180 ? -14.723 -7.432 -37.523 1.00 13.58 819 PRO A N 1
ATOM 1383 C CA . PRO A 1 180 ? -15.378 -6.216 -37.043 1.00 15.56 819 PRO A CA 1
ATOM 1384 C C . PRO 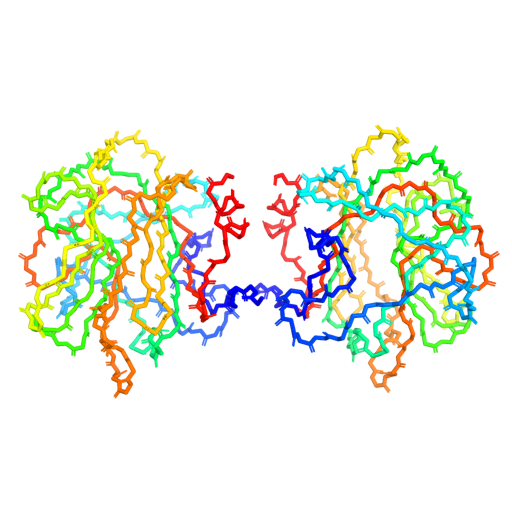A 1 180 ? -15.049 -5.912 -35.587 1.00 14.36 819 PRO A C 1
ATOM 1385 O O . PRO A 1 180 ? -15.017 -6.824 -34.747 1.00 13.22 819 PRO A O 1
ATOM 1389 N N . PRO A 1 181 ? -14.759 -4.638 -35.300 1.00 13.44 820 PRO A N 1
ATOM 1390 C CA . PRO A 1 181 ? -14.639 -4.165 -33.923 1.00 13.80 820 PRO A CA 1
ATOM 1391 C C . PRO A 1 181 ? -15.911 -4.410 -33.144 1.00 13.48 820 PRO A C 1
ATOM 1392 O O . PRO A 1 181 ? -17.010 -4.298 -33.692 1.00 12.94 820 PRO A O 1
ATOM 1396 N N . PHE A 1 182 ? -15.754 -4.753 -31.874 1.00 14.30 821 PHE A N 1
ATOM 1397 C CA . PHE A 1 182 ? -16.880 -4.881 -30.969 1.00 13.59 821 PHE A CA 1
ATOM 1398 C C . PHE A 1 182 ? -17.683 -3.581 -30.920 1.00 14.21 821 PHE A C 1
ATOM 1399 O O . PHE A 1 182 ? -17.131 -2.488 -31.057 1.00 13.78 821 PHE A O 1
ATOM 1407 N N . LYS A 1 183 ? -18.993 -3.711 -30.750 1.00 14.11 822 LYS A N 1
ATOM 1408 C CA . LYS A 1 183 ? -19.865 -2.551 -30.654 1.00 13.96 822 LYS A CA 1
ATOM 1409 C C . LYS A 1 183 ? -20.767 -2.673 -29.440 1.00 13.50 822 LYS A C 1
ATOM 1410 O O . LYS A 1 183 ? -21.503 -3.653 -29.281 1.00 12.14 822 LYS A O 1
ATOM 1416 N N . GLY A 1 184 ? -20.683 -1.664 -28.580 1.00 14.40 823 GLY A N 1
ATOM 1417 C CA . GLY A 1 184 ? -21.469 -1.608 -27.366 1.00 13.15 823 GLY A CA 1
ATOM 1418 C C . GLY A 1 184 ? -20.618 -1.183 -26.184 1.00 15.27 823 GLY A C 1
ATOM 1419 O O . GLY A 1 184 ? -19.746 -0.314 -26.307 1.00 15.03 823 GLY A O 1
ATOM 1420 N N . LEU A 1 185 ? -20.859 -1.828 -25.045 1.00 14.14 824 LEU A N 1
ATOM 1421 C CA . LEU A 1 185 ? -20.244 -1.463 -23.773 1.00 14.60 824 LEU A CA 1
ATOM 1422 C C . LEU A 1 185 ? -19.356 -2.560 -23.200 1.00 15.45 824 LEU A C 1
ATOM 1423 O O . LEU A 1 185 ? -19.760 -3.711 -23.125 1.00 13.92 824 LEU A O 1
ATOM 1428 N N . ILE A 1 186 ? -18.150 -2.181 -22.780 1.00 15.31 825 ILE A N 1
ATOM 1429 C CA . ILE A 1 186 ? -17.256 -3.060 -22.032 1.00 16.66 825 ILE A CA 1
ATOM 1430 C C . ILE A 1 186 ? -16.890 -2.409 -20.693 1.00 15.74 825 ILE A C 1
ATOM 1431 O O . ILE A 1 186 ? -16.481 -1.253 -20.659 1.00 17.67 825 ILE A O 1
ATOM 1436 N N . ASP A 1 187 ? -17.043 -3.141 -19.592 1.00 17.58 826 ASP A N 1
ATOM 1437 C CA . ASP A 1 187 ? -16.798 -2.574 -18.264 1.00 16.36 826 ASP A CA 1
ATOM 1438 C C . ASP A 1 187 ? -15.929 -3.500 -17.406 1.00 16.74 826 ASP A C 1
ATOM 1439 O O . ASP A 1 187 ? -15.915 -4.718 -17.606 1.00 16.55 826 ASP A O 1
ATOM 1444 N N . GLU A 1 188 ? -15.198 -2.916 -16.462 1.00 14.48 827 GLU A N 1
ATOM 1445 C CA . GLU A 1 188 ? -14.546 -3.683 -15.399 1.00 17.12 827 GLU A CA 1
ATOM 1446 C C . GLU A 1 188 ? -13.617 -4.788 -15.884 1.00 17.91 827 GLU A C 1
ATOM 1447 O O . GLU A 1 188 ? -13.832 -5.965 -15.587 1.00 19.40 827 GLU A O 1
ATOM 1453 N N . LEU A 1 189 ? -12.585 -4.419 -16.632 1.00 19.20 828 LEU A N 1
ATOM 1454 C CA . LEU A 1 189 ? -11.618 -5.419 -17.063 1.00 18.63 828 LEU A CA 1
ATOM 1455 C C . LEU A 1 189 ? -10.666 -5.683 -15.913 1.00 17.51 828 LEU A C 1
ATOM 1456 O O . LEU A 1 189 ? -10.108 -4.748 -15.338 1.00 18.03 828 LEU A O 1
ATOM 1461 N N . ARG A 1 190 ? -10.515 -6.959 -15.565 1.00 16.02 829 ARG A N 1
ATOM 1462 C CA . ARG A 1 190 ? -9.596 -7.385 -14.520 1.00 17.88 829 ARG A CA 1
ATOM 1463 C C . ARG A 1 190 ? -8.718 -8.525 -15.009 1.00 16.20 829 ARG A C 1
ATOM 1464 O O . ARG A 1 190 ? -9.203 -9.456 -15.645 1.00 15.75 829 ARG A O 1
ATOM 1472 N N . ILE A 1 191 ? -7.425 -8.441 -14.708 1.00 15.74 830 ILE A N 1
ATOM 1473 C CA . ILE A 1 191 ? -6.457 -9.466 -15.099 1.00 15.00 830 ILE A CA 1
ATOM 1474 C C . ILE A 1 191 ? -5.892 -10.098 -13.834 1.00 15.24 830 ILE A C 1
ATOM 1475 O O . ILE A 1 191 ? -5.635 -9.398 -12.855 1.00 12.16 830 ILE A O 1
ATOM 1480 N N . TYR A 1 192 ? -5.712 -11.416 -13.855 1.00 13.74 831 TYR A N 1
ATOM 1481 C CA . TYR A 1 192 ? -5.175 -12.146 -12.704 1.00 17.14 831 TYR A CA 1
ATOM 1482 C C . TYR A 1 192 ? -3.959 -12.995 -13.077 1.00 15.02 831 TYR A C 1
ATOM 1483 O O . TYR A 1 192 ? -3.882 -13.514 -14.186 1.00 14.48 831 TYR A O 1
ATOM 1492 N N . GLU A 1 193 ? -3.018 -13.115 -12.144 1.00 17.66 832 GLU A N 1
ATOM 1493 C CA . GLU A 1 193 ? -2.004 -14.165 -12.183 1.00 16.45 832 GLU A CA 1
ATOM 1494 C C . GLU A 1 193 ? -2.534 -15.336 -11.368 1.00 18.50 832 GLU A C 1
ATOM 1495 O O . GLU A 1 193 ? -2.900 -15.169 -10.204 1.00 18.57 832 GLU A O 1
ATOM 1501 N N . GLY A 1 194 ? -2.575 -16.518 -11.973 1.00 17.99 833 GLY A N 1
ATOM 1502 C CA . GLY A 1 194 ? -3.128 -17.674 -11.299 1.00 17.94 833 GLY A CA 1
ATOM 1503 C C . GLY A 1 194 ? -4.580 -17.846 -11.679 1.00 17.69 833 GLY A C 1
ATOM 1504 O O . GLY A 1 194 ? -5.217 -16.907 -12.175 1.00 16.80 833 GLY A O 1
ATOM 1505 N N . ALA A 1 195 ? -5.106 -19.042 -11.435 1.00 17.27 834 ALA A N 1
ATOM 1506 C CA . ALA A 1 195 ? -6.448 -19.404 -11.874 1.00 16.28 834 ALA A CA 1
ATOM 1507 C C . ALA A 1 195 ? -7.537 -19.057 -10.846 1.00 17.17 834 ALA A C 1
ATOM 1508 O O . ALA A 1 195 ? -7.524 -19.561 -9.726 1.00 16.55 834 ALA A O 1
ATOM 1510 N N . LEU A 1 196 ? -8.486 -18.208 -11.246 1.00 18.23 835 LEU A N 1
ATOM 1511 C CA . LEU A 1 196 ? -9.597 -17.815 -10.377 1.00 15.40 835 LEU A CA 1
ATOM 1512 C C . LEU A 1 196 ? -10.288 -19.026 -9.767 1.00 17.26 835 LEU A C 1
ATOM 1513 O O . LEU A 1 196 ? -10.629 -19.974 -10.475 1.00 15.74 835 LEU A O 1
ATOM 1518 N N . THR A 1 197 ? -10.479 -19.004 -8.451 1.00 13.02 836 THR A N 1
ATOM 1519 C CA . THR A 1 197 ? -11.246 -20.050 -7.806 1.00 14.63 836 THR A CA 1
ATOM 1520 C C . THR A 1 197 ? -12.703 -19.865 -8.190 1.00 16.83 836 THR A C 1
ATOM 1521 O O . THR A 1 197 ? -13.100 -18.778 -8.610 1.00 20.01 836 THR A O 1
ATOM 1525 N N . PRO A 1 198 ? -13.500 -20.933 -8.088 1.00 14.12 837 PRO A N 1
ATOM 1526 C CA . PRO A 1 198 ? -14.948 -20.813 -8.283 1.00 18.72 837 PRO A CA 1
ATOM 1527 C C . PRO A 1 198 ? -15.568 -19.705 -7.429 1.00 18.06 837 PRO A C 1
ATOM 1528 O O . PRO A 1 198 ? -16.506 -19.025 -7.843 1.00 21.63 837 PRO A O 1
ATOM 1532 N N . SER A 1 199 ? -15.020 -19.520 -6.239 1.00 18.71 838 SER A N 1
ATOM 1533 C CA . SER A 1 199 ? -15.537 -18.532 -5.300 1.00 20.96 838 SER A CA 1
ATOM 1534 C C . SER A 1 199 ? -15.340 -17.111 -5.842 1.00 21.83 838 SER A C 1
ATOM 1535 O O . SER A 1 199 ? -16.309 -16.344 -5.954 1.00 23.48 838 SER A O 1
ATOM 1538 N N . GLN A 1 200 ? -14.103 -16.771 -6.206 1.00 20.01 839 GLN A N 1
ATOM 1539 C CA . GLN A 1 200 ? -13.793 -15.487 -6.822 1.00 19.17 839 GLN A CA 1
ATOM 1540 C C . GLN A 1 200 ? -14.669 -15.216 -8.041 1.00 20.33 839 GLN A C 1
ATOM 1541 O O . GLN A 1 200 ? -15.104 -14.085 -8.276 1.00 20.09 839 GLN A O 1
ATOM 1547 N N . VAL A 1 201 ? -14.910 -16.263 -8.821 1.00 20.09 840 VAL A N 1
ATOM 1548 C CA . VAL A 1 201 ? -15.767 -16.179 -9.989 1.00 18.35 840 VAL A CA 1
ATOM 1549 C C . VAL A 1 201 ? -17.165 -15.686 -9.640 1.00 21.94 840 VAL A C 1
ATOM 1550 O O . VAL A 1 201 ? -17.570 -14.604 -10.076 1.00 20.71 840 VAL A O 1
ATOM 1554 N N . THR A 1 202 ? -17.891 -16.478 -8.851 1.00 22.92 841 THR A N 1
ATOM 1555 C CA . THR A 1 202 ? -19.282 -16.185 -8.505 1.00 20.05 841 THR A CA 1
ATOM 1556 C C . THR A 1 202 ? -19.406 -14.823 -7.832 1.00 20.82 841 THR A C 1
ATOM 1557 O O . THR A 1 202 ? -20.453 -14.182 -7.888 1.00 21.46 841 THR A O 1
ATOM 1561 N N . ASP A 1 203 ? -18.324 -14.399 -7.192 1.00 21.83 842 ASP A N 1
ATOM 1562 C CA . ASP A 1 203 ? -18.211 -13.070 -6.608 1.00 19.74 842 ASP A CA 1
ATOM 1563 C C . ASP A 1 203 ? -18.161 -11.996 -7.686 1.00 22.92 842 ASP A C 1
ATOM 1564 O O . ASP A 1 203 ? -18.915 -11.021 -7.652 1.00 22.89 842 ASP A O 1
ATOM 1569 N N . LEU A 1 204 ? -17.272 -12.188 -8.654 1.00 19.49 843 LEU A N 1
ATOM 1570 C CA . LEU A 1 204 ? -17.106 -11.235 -9.740 1.00 18.97 843 LEU A CA 1
ATOM 1571 C C . LEU A 1 204 ? -18.364 -11.111 -10.590 1.00 17.01 843 LEU A C 1
ATOM 1572 O O . LEU A 1 204 ? -18.686 -10.031 -11.067 1.00 20.04 843 LEU A O 1
ATOM 1577 N N . ALA A 1 205 ? -19.076 -12.217 -10.759 1.00 19.65 844 ALA A N 1
ATOM 1578 C CA . ALA A 1 205 ? -20.246 -12.278 -11.638 1.00 19.14 844 ALA A CA 1
ATOM 1579 C C . ALA A 1 205 ? -21.495 -11.620 -11.058 1.00 21.78 844 ALA A C 1
ATOM 1580 O O . ALA A 1 205 ? -22.357 -11.154 -11.805 1.00 21.69 844 ALA A O 1
ATOM 1582 N N . GLN A 1 206 ? -21.605 -11.595 -9.734 1.00 21.31 845 GLN A N 1
ATOM 1583 C CA . GLN A 1 206 ? -22.809 -11.080 -9.084 1.00 23.88 845 GLN A CA 1
ATOM 1584 C C . GLN A 1 206 ? -22.563 -9.700 -8.475 1.00 22.82 845 GLN A C 1
ATOM 1585 O O . GLN A 1 206 ? -22.533 -8.684 -9.180 1.00 21.12 845 GLN A O 1
ATOM 1591 N N . GLU B 1 1 ? -5.349 5.468 -6.894 1.00 26.35 640 GLU B N 1
ATOM 1592 C CA . GLU B 1 1 ? -4.904 4.082 -7.025 1.00 22.83 640 GLU B CA 1
ATOM 1593 C C . GLU B 1 1 ? -5.572 3.211 -5.965 1.00 21.31 640 GLU B C 1
ATOM 1594 O O . GLU B 1 1 ? -5.651 3.586 -4.795 1.00 19.41 640 GLU B O 1
ATOM 1600 N N . GLU B 1 2 ? -6.042 2.040 -6.373 1.00 20.59 641 GLU B N 1
ATOM 1601 C CA . GLU B 1 2 ? -6.769 1.169 -5.461 1.00 18.35 641 GLU B CA 1
ATOM 1602 C C . GLU B 1 2 ? -5.857 0.551 -4.414 1.00 19.69 641 GLU B C 1
ATOM 1603 O O . GLU B 1 2 ? -4.663 0.371 -4.643 1.00 22.03 641 GLU B O 1
ATOM 1609 N N . ALA B 1 3 ? -6.418 0.232 -3.254 1.00 17.38 642 ALA B N 1
ATOM 1610 C CA . ALA B 1 3 ? -5.636 -0.427 -2.229 1.00 16.29 642 ALA B CA 1
ATOM 1611 C C . ALA B 1 3 ? -5.285 -1.836 -2.696 1.00 17.93 642 ALA B C 1
ATOM 1612 O O . ALA B 1 3 ? -6.068 -2.473 -3.406 1.00 14.33 642 ALA B O 1
ATOM 1614 N N . LYS B 1 4 ? -4.114 -2.319 -2.289 1.00 15.28 643 LYS B N 1
ATOM 1615 C CA . LYS B 1 4 ? -3.646 -3.647 -2.681 1.00 15.34 643 LYS B CA 1
ATOM 1616 C C . LYS B 1 4 ? -4.071 -4.702 -1.650 1.00 15.59 643 LYS B C 1
ATOM 1617 O O . LYS B 1 4 ? -3.790 -4.552 -0.469 1.00 14.41 643 LYS B O 1
ATOM 1623 N N . LEU B 1 5 ? -4.759 -5.752 -2.094 1.00 15.34 644 LEU B N 1
ATOM 1624 C CA . LEU B 1 5 ? -5.150 -6.850 -1.204 1.00 16.38 644 LEU B CA 1
ATOM 1625 C C . LEU B 1 5 ? -3.953 -7.706 -0.784 1.00 16.00 644 LEU B C 1
ATOM 1626 O O . LEU B 1 5 ? -3.226 -8.224 -1.635 1.00 18.44 644 LEU B O 1
ATOM 1631 N N . THR B 1 6 ? -3.753 -7.856 0.525 1.00 16.13 645 THR B N 1
ATOM 1632 C CA . THR B 1 6 ? -2.586 -8.571 1.043 1.00 16.40 645 THR B CA 1
ATOM 1633 C C . THR B 1 6 ? -2.950 -9.823 1.841 1.00 16.84 645 THR B C 1
ATOM 1634 O O . THR B 1 6 ? -2.085 -10.665 2.099 1.00 16.96 645 THR B O 1
ATOM 1638 N N . ALA B 1 7 ? -4.219 -9.961 2.218 1.00 15.64 646 ALA B N 1
ATOM 1639 C CA . ALA B 1 7 ? -4.675 -11.190 2.874 1.00 15.38 646 ALA B CA 1
ATOM 1640 C C . ALA B 1 7 ? -6.196 -11.338 2.939 1.00 15.13 646 ALA B C 1
ATOM 1641 O O . ALA B 1 7 ? -6.934 -10.363 3.076 1.00 14.07 646 ALA B O 1
ATOM 1643 N N . HIS B 1 8 ? -6.650 -12.581 2.880 1.00 13.33 647 HIS B N 1
ATOM 1644 C CA . HIS B 1 8 ? -8.072 -12.888 2.903 1.00 14.26 647 HIS B CA 1
ATOM 1645 C C . HIS B 1 8 ? -8.329 -14.152 3.705 1.00 13.00 647 HIS B C 1
ATOM 1646 O O . HIS B 1 8 ? -7.976 -15.243 3.273 1.00 17.99 647 HIS B O 1
ATOM 1653 N N . TYR B 1 9 ? -8.922 -14.000 4.882 1.00 14.66 648 TYR B N 1
ATOM 1654 C CA . TYR B 1 9 ? -9.324 -15.140 5.699 1.00 12.70 648 TYR B CA 1
ATOM 1655 C C . TYR B 1 9 ? -10.838 -15.297 5.574 1.00 15.46 648 TYR B C 1
ATOM 1656 O O . TYR B 1 9 ? -11.611 -14.624 6.264 1.00 16.93 648 TYR B O 1
ATOM 1665 N N . SER B 1 10 ? -11.252 -16.159 4.652 1.00 14.64 649 SER B N 1
ATOM 1666 C CA . SER B 1 10 ? -12.659 -16.291 4.284 1.00 18.67 649 SER B CA 1
ATOM 1667 C C . SER B 1 10 ? -13.416 -17.342 5.084 1.00 16.43 649 SER B C 1
ATOM 1668 O O . SER B 1 10 ? -14.643 -17.376 5.046 1.00 15.83 649 SER B O 1
ATOM 1671 N N . PHE B 1 11 ? -12.668 -18.215 5.765 1.00 17.75 650 PHE B N 1
ATOM 1672 C CA . PHE B 1 11 ? -13.207 -19.361 6.508 1.00 17.31 650 PHE B CA 1
ATOM 1673 C C . PHE B 1 11 ? -14.001 -20.328 5.629 1.00 18.79 650 PHE B C 1
ATOM 1674 O O . PHE B 1 11 ? -14.689 -21.210 6.149 1.00 22.01 650 PHE B O 1
ATOM 1682 N N . ASP B 1 12 ? -13.919 -20.167 4.310 1.00 18.67 651 ASP B N 1
ATOM 1683 C CA . ASP B 1 12 ? -14.682 -21.010 3.393 1.00 18.95 651 ASP B CA 1
ATOM 1684 C C . ASP B 1 12 ? -14.133 -22.434 3.374 1.00 21.21 651 ASP B C 1
ATOM 1685 O O . ASP B 1 12 ? -14.836 -23.378 3.011 1.00 20.84 651 ASP B O 1
ATOM 1690 N N . ASN B 1 13 ? -12.866 -22.573 3.751 1.00 19.10 652 ASN B N 1
ATOM 1691 C CA . ASN B 1 13 ? -12.221 -23.874 3.857 1.00 18.78 652 ASN B CA 1
ATOM 1692 C C . ASN B 1 13 ? -12.439 -24.532 5.203 1.00 19.58 652 ASN B C 1
ATOM 1693 O O . ASN B 1 13 ? -11.740 -25.488 5.541 1.00 19.56 652 ASN B O 1
ATOM 1698 N N . ASN B 1 14 ? -13.385 -24.010 5.975 1.00 21.02 653 ASN B N 1
ATOM 1699 C CA . ASN B 1 14 ? -13.553 -24.439 7.355 1.00 20.77 653 ASN B CA 1
ATOM 1700 C C . ASN B 1 14 ? -12.194 -24.436 8.075 1.00 20.28 653 ASN B C 1
ATOM 1701 O O . ASN B 1 14 ? -11.866 -25.368 8.817 1.00 18.83 653 ASN B O 1
ATOM 1706 N N . ASP B 1 15 ? -11.393 -23.395 7.827 1.00 20.95 654 ASP B N 1
ATOM 1707 C CA . ASP B 1 15 ? -10.116 -23.233 8.526 1.00 20.77 654 ASP B CA 1
ATOM 1708 C C . ASP B 1 15 ? -9.742 -21.759 8.700 1.00 18.68 654 ASP B C 1
ATOM 1709 O O . ASP B 1 15 ? -10.539 -20.863 8.410 1.00 18.21 654 ASP B O 1
ATOM 1714 N N . LEU B 1 16 ? -8.516 -21.520 9.153 1.00 18.16 655 LEU B N 1
ATOM 1715 C CA . LEU B 1 16 ? -8.073 -20.175 9.490 1.00 16.00 655 LEU B CA 1
ATOM 1716 C C . LEU B 1 16 ? -6.945 -19.669 8.595 1.00 15.17 655 LEU B C 1
ATOM 1717 O O . LEU B 1 16 ? -6.208 -18.762 8.976 1.00 17.48 655 LEU B O 1
ATOM 1722 N N . SER B 1 17 ? -6.821 -20.231 7.397 1.00 15.70 656 SER B N 1
ATOM 1723 C CA . SER B 1 17 ? -5.721 -19.870 6.512 1.00 15.77 656 SER B CA 1
ATOM 1724 C C . SER B 1 17 ? -6.024 -18.657 5.644 1.00 15.02 656 SER B C 1
ATOM 1725 O O . SER B 1 17 ? -7.172 -18.245 5.502 1.00 15.65 656 SER B O 1
ATOM 1728 N N . ASP B 1 18 ? -4.961 -18.103 5.067 1.00 17.95 657 ASP B N 1
ATOM 1729 C CA . ASP B 1 18 ? -5.040 -16.967 4.160 1.00 16.75 657 ASP B CA 1
ATOM 1730 C C . ASP B 1 18 ? -5.069 -17.478 2.724 1.00 19.31 657 ASP B C 1
ATOM 1731 O O . ASP B 1 18 ? -4.161 -18.187 2.274 1.00 20.11 657 ASP B O 1
ATOM 1736 N N . SER B 1 19 ? -6.128 -17.116 2.015 1.00 17.96 658 SER B N 1
ATOM 1737 C CA . SER B 1 19 ? -6.356 -17.608 0.670 1.00 16.73 658 SER B CA 1
ATOM 1738 C C . SER B 1 19 ? -5.340 -17.032 -0.310 1.00 18.58 658 SER B C 1
ATOM 1739 O O . SER B 1 19 ? -5.100 -17.602 -1.374 1.00 21.80 658 SER B O 1
ATOM 1742 N N . THR B 1 20 ? -4.735 -15.905 0.046 1.00 18.32 659 THR B N 1
ATOM 1743 C CA . THR B 1 20 ? -3.680 -15.343 -0.785 1.00 18.15 659 THR B CA 1
ATOM 1744 C C . THR B 1 20 ? -2.391 -16.150 -0.615 1.00 19.08 659 THR B C 1
ATOM 1745 O O . THR B 1 20 ? -1.584 -16.259 -1.538 1.00 22.72 659 THR B O 1
ATOM 1749 N N . GLY B 1 21 ? -2.213 -16.713 0.577 1.00 20.10 660 GLY B N 1
ATOM 1750 C CA . GLY B 1 21 ? -0.996 -17.417 0.925 1.00 18.07 660 GLY B CA 1
ATOM 1751 C C . GLY B 1 21 ? 0.153 -16.437 1.056 1.00 19.35 660 GLY B C 1
ATOM 1752 O O . GLY B 1 21 ? 1.308 -16.804 0.886 1.00 18.74 660 GLY B O 1
ATOM 1753 N N . ASN B 1 22 ? -0.172 -15.177 1.329 1.00 18.39 661 ASN B N 1
ATOM 1754 C CA . ASN B 1 22 ? 0.841 -14.177 1.629 1.00 20.36 661 ASN B CA 1
ATOM 1755 C C . ASN B 1 22 ? 1.232 -14.307 3.081 1.00 18.62 661 ASN B C 1
ATOM 1756 O O . ASN B 1 22 ? 2.337 -13.940 3.469 1.00 15.94 661 ASN B O 1
ATOM 1761 N N . PHE B 1 23 ? 0.301 -14.843 3.868 1.00 18.41 662 PHE B N 1
ATOM 1762 C CA . PHE B 1 23 ? 0.409 -14.872 5.321 1.00 17.83 662 PHE B CA 1
ATOM 1763 C C . PHE B 1 23 ? 0.059 -16.237 5.890 1.00 18.06 662 PHE B C 1
ATOM 1764 O O . PHE B 1 23 ? -0.525 -17.086 5.205 1.00 18.95 662 PHE B O 1
ATOM 1772 N N . GLY B 1 24 ? 0.418 -16.437 7.155 1.00 16.94 663 GLY B N 1
ATOM 1773 C CA . GLY B 1 24 ? 0.204 -17.708 7.819 1.00 17.19 663 GLY B CA 1
ATOM 1774 C C . GLY B 1 24 ? -1.212 -17.857 8.319 1.00 15.78 663 GLY B C 1
ATOM 1775 O O . GLY B 1 24 ? -1.978 -16.904 8.307 1.00 17.27 663 GLY B O 1
ATOM 1776 N N . PRO B 1 25 ? -1.577 -19.067 8.751 1.00 13.86 664 PRO B N 1
ATOM 1777 C CA . PRO B 1 25 ? -2.930 -19.258 9.271 1.00 14.20 664 PRO B CA 1
ATOM 1778 C C . PRO B 1 25 ? -3.035 -18.757 10.699 1.00 14.56 664 PRO B C 1
ATOM 1779 O O . PRO B 1 25 ? -2.039 -18.739 11.433 1.00 16.43 664 PRO B O 1
ATOM 1783 N N . GLY B 1 26 ? -4.232 -18.341 11.088 1.00 16.00 665 GLY B N 1
ATOM 1784 C CA . GLY B 1 26 ? -4.473 -17.971 12.465 1.00 16.42 665 GLY B CA 1
ATOM 1785 C C . GLY B 1 26 ? -4.462 -19.179 13.381 1.00 17.95 665 GLY B C 1
ATOM 1786 O O . GLY B 1 26 ? -4.367 -20.313 12.918 1.00 16.29 665 GLY B O 1
ATOM 1787 N N . THR B 1 27 ? -4.554 -18.926 14.684 1.00 20.04 666 THR B N 1
ATOM 1788 C CA . THR B 1 27 ? -4.669 -19.978 15.693 1.00 22.27 666 THR B CA 1
ATOM 1789 C C . THR B 1 27 ? -5.806 -19.629 16.654 1.00 16.57 666 THR B C 1
ATOM 1790 O O . THR B 1 27 ? -6.313 -18.511 16.626 1.00 16.42 666 THR B O 1
ATOM 1794 N N . ILE B 1 28 ? -6.210 -20.579 17.494 1.00 20.23 667 ILE B N 1
ATOM 1795 C CA . ILE B 1 28 ? -7.252 -20.319 18.491 1.00 22.98 667 ILE B CA 1
ATOM 1796 C C . ILE B 1 28 ? -6.645 -19.728 19.752 1.00 19.70 667 ILE B C 1
ATOM 1797 O O . ILE B 1 28 ? -5.534 -20.098 20.140 1.00 23.71 667 ILE B O 1
ATOM 1802 N N . THR B 1 29 ? -7.383 -18.829 20.404 1.00 21.84 668 THR B N 1
ATOM 1803 C CA . THR B 1 29 ? -6.862 -18.100 21.560 1.00 18.23 668 THR B CA 1
ATOM 1804 C C . THR B 1 29 ? -7.576 -18.259 22.906 1.00 23.57 668 THR B C 1
ATOM 1805 O O . THR B 1 29 ? -6.998 -17.964 23.926 1.00 23.74 668 THR B O 1
ATOM 1809 N N . GLY B 1 30 ? -8.833 -18.661 22.949 1.00 22.27 669 GLY B N 1
ATOM 1810 C CA . GLY B 1 30 ? -9.538 -18.505 24.211 1.00 21.70 669 GLY B CA 1
ATOM 1811 C C . GLY B 1 30 ? -9.829 -17.026 24.447 1.00 19.63 669 GLY B C 1
ATOM 1812 O O . GLY B 1 30 ? -9.789 -16.244 23.499 1.00 18.08 669 GLY B O 1
ATOM 1813 N N . ASN B 1 31 ? -10.095 -16.619 25.691 1.00 19.72 670 ASN B N 1
ATOM 1814 C CA . ASN B 1 31 ? -10.712 -15.302 25.903 1.00 18.35 670 ASN B CA 1
ATOM 1815 C C . ASN B 1 31 ? -9.785 -14.097 25.912 1.00 16.98 670 ASN B C 1
ATOM 1816 O O . ASN B 1 31 ? -10.228 -12.989 26.184 1.00 16.26 670 ASN B O 1
ATOM 1821 N N . ARG B 1 32 ? -8.510 -14.306 25.621 1.00 18.20 671 ARG B N 1
ATOM 1822 C CA . ARG B 1 32 ? -7.564 -13.204 25.527 1.00 14.60 671 ARG B CA 1
ATOM 1823 C C . ARG B 1 32 ? -6.733 -13.369 24.270 1.00 15.45 671 ARG B C 1
ATOM 1824 O O . ARG B 1 32 ? -6.548 -14.483 23.793 1.00 17.57 671 ARG B O 1
ATOM 1832 N N . ILE B 1 33 ? -6.229 -12.265 23.734 1.00 13.61 672 ILE B N 1
ATOM 1833 C CA . ILE B 1 33 ? -5.371 -12.313 22.556 1.00 15.60 672 ILE B CA 1
ATOM 1834 C C . ILE B 1 33 ? -4.151 -13.206 22.813 1.00 17.61 672 ILE B C 1
ATOM 1835 O O . ILE B 1 33 ? -3.677 -13.914 21.910 1.00 16.80 672 ILE B O 1
ATOM 1840 N N . ASP B 1 34 ? -3.689 -13.206 24.062 1.00 16.28 673 ASP B N 1
ATOM 1841 C CA . ASP B 1 34 ? -2.480 -13.918 24.447 1.00 14.98 673 ASP B CA 1
ATOM 1842 C C . ASP B 1 34 ? -2.697 -15.136 25.352 1.00 16.49 673 ASP B C 1
ATOM 1843 O O . ASP B 1 34 ? -1.836 -15.469 26.165 1.00 16.95 673 ASP B O 1
ATOM 1848 N N . ASN B 1 35 ? -3.818 -15.832 25.215 1.00 15.44 674 ASN B N 1
ATOM 1849 C CA . ASN B 1 35 ? -3.865 -17.160 25.811 1.00 16.88 674 ASN B CA 1
ATOM 1850 C C . ASN B 1 35 ? -4.397 -18.170 24.817 1.00 20.71 674 ASN B C 1
ATOM 1851 O O . ASN B 1 35 ? -4.461 -17.888 23.618 1.00 19.53 674 ASN B O 1
ATOM 1856 N N . GLU B 1 36 ? -4.737 -19.357 25.311 1.00 20.95 675 GLU B N 1
ATOM 1857 C CA . GLU B 1 36 ? -5.237 -20.443 24.476 1.00 21.16 675 GLU B CA 1
ATOM 1858 C C . GLU B 1 36 ? -6.397 -21.176 25.155 1.00 22.86 675 GLU B C 1
ATOM 1859 O O . GLU B 1 36 ? -6.898 -20.746 26.195 1.00 19.40 675 GLU B O 1
ATOM 1865 N N . GLY B 1 37 ? -6.828 -22.278 24.553 1.00 24.56 676 GLY B N 1
ATOM 1866 C CA . GLY B 1 37 ? -7.835 -23.129 25.158 1.00 24.26 676 GLY B CA 1
ATOM 1867 C C . GLY B 1 37 ? -9.163 -23.178 24.425 1.00 26.52 676 GLY B C 1
ATOM 1868 O O . GLY B 1 37 ? -9.794 -24.233 24.341 1.00 24.91 676 GLY B O 1
ATOM 1869 N N . GLY B 1 38 ? -9.594 -22.039 23.893 1.00 24.82 677 GLY B N 1
ATOM 1870 C CA . GLY B 1 38 ? -10.893 -21.951 23.252 1.00 24.44 677 GLY B CA 1
ATOM 1871 C C . GLY B 1 38 ? -11.061 -22.844 22.037 1.00 23.51 677 GLY B C 1
ATOM 1872 O O . GLY B 1 38 ? -10.163 -23.601 21.671 1.00 24.28 677 GLY B O 1
ATOM 1873 N N . THR B 1 39 ? -12.227 -22.755 21.410 1.00 22.46 678 THR B N 1
ATOM 1874 C CA . THR B 1 39 ? -12.504 -23.495 20.188 1.00 19.78 678 THR B CA 1
ATOM 1875 C C . THR B 1 39 ? -13.060 -22.544 19.150 1.00 20.23 678 THR B C 1
ATOM 1876 O O . THR B 1 39 ? -13.631 -21.507 19.495 1.00 21.04 678 THR B O 1
ATOM 1880 N N . ILE B 1 40 ? -12.875 -22.892 17.880 1.00 19.59 679 ILE B N 1
ATOM 1881 C CA . ILE B 1 40 ? -13.467 -22.146 16.772 1.00 19.49 679 ILE B CA 1
ATOM 1882 C C . ILE B 1 40 ? -14.286 -23.064 15.876 1.00 18.88 679 ILE B C 1
ATOM 1883 O O . ILE B 1 40 ? -13.767 -24.032 15.317 1.00 18.38 679 ILE B O 1
ATOM 1888 N N . ALA B 1 41 ? -15.570 -22.748 15.746 1.00 22.67 680 ALA B N 1
ATOM 1889 C CA . ALA B 1 41 ? -16.486 -23.518 14.909 1.00 19.31 680 ALA B CA 1
ATOM 1890 C C . ALA B 1 41 ? -16.796 -22.779 13.610 1.00 19.52 680 ALA B C 1
ATOM 1891 O O . ALA B 1 41 ? -16.392 -21.624 13.428 1.00 18.50 680 ALA B O 1
ATOM 1893 N N . TYR B 1 42 ? -17.505 -23.445 12.704 1.00 18.03 681 TYR B N 1
ATOM 1894 C CA . TYR B 1 42 ? -17.871 -22.831 11.427 1.00 19.32 681 TYR B CA 1
ATOM 1895 C C . TYR B 1 42 ? -19.360 -22.933 11.174 1.00 20.85 681 TYR B C 1
ATOM 1896 O O . TYR B 1 42 ? -20.046 -23.765 11.771 1.00 19.59 681 TYR B O 1
ATOM 1905 N N . ALA B 1 43 ? -19.859 -22.059 10.308 1.00 18.08 682 ALA B N 1
ATOM 1906 C CA . ALA B 1 43 ? -21.280 -22.000 10.006 1.00 17.80 682 ALA B CA 1
ATOM 1907 C C . ALA B 1 43 ? -21.483 -21.226 8.715 1.00 18.40 682 ALA B C 1
ATOM 1908 O O . ALA B 1 43 ? -20.589 -20.490 8.287 1.00 17.28 682 ALA B O 1
ATOM 1910 N N . ASP B 1 44 ? -22.643 -21.418 8.092 1.00 15.64 683 ASP B N 1
ATOM 1911 C CA . ASP B 1 44 ? -23.015 -20.672 6.888 1.00 20.39 683 ASP B CA 1
ATOM 1912 C C . ASP B 1 44 ? -22.889 -19.175 7.141 1.00 19.06 683 ASP B C 1
ATOM 1913 O O . ASP B 1 44 ? -23.521 -18.639 8.052 1.00 20.92 683 ASP B O 1
ATOM 1918 N N . GLY B 1 45 ? -22.063 -18.503 6.346 1.00 19.93 684 GLY B N 1
ATOM 1919 C CA . GLY B 1 45 ? -21.767 -17.108 6.589 1.00 17.15 684 GLY B CA 1
ATOM 1920 C C . GLY B 1 45 ? -22.332 -16.172 5.550 1.00 17.77 684 GLY B C 1
ATOM 1921 O O . GLY B 1 45 ? -23.363 -16.450 4.949 1.00 21.16 684 GLY B O 1
ATOM 1922 N N . LYS B 1 46 ? -21.662 -15.045 5.344 1.00 16.40 685 LYS B N 1
ATOM 1923 C CA . LYS B 1 46 ? -22.072 -14.118 4.300 1.00 21.97 685 LYS B CA 1
ATOM 1924 C C . LYS B 1 46 ? -21.702 -14.715 2.944 1.00 17.88 685 LYS B C 1
ATOM 1925 O O . LYS B 1 46 ? -22.536 -14.809 2.043 1.00 20.44 685 LYS B O 1
ATOM 1931 N N . ILE B 1 47 ? -20.440 -15.111 2.813 1.00 16.76 686 ILE B N 1
ATOM 1932 C CA . ILE B 1 47 ? -19.976 -15.868 1.661 1.00 16.37 686 ILE B CA 1
ATOM 1933 C C . ILE B 1 47 ? -19.402 -17.174 2.164 1.00 18.96 686 ILE B C 1
ATOM 1934 O O . ILE B 1 47 ? -18.436 -17.169 2.914 1.00 18.75 686 ILE B O 1
ATOM 1939 N N . GLY B 1 48 ? -19.993 -18.293 1.756 1.00 18.22 687 GLY B N 1
ATOM 1940 C CA . GLY B 1 48 ? -19.537 -19.596 2.207 1.00 15.10 687 GLY B CA 1
ATOM 1941 C C . GLY B 1 48 ? -19.675 -19.719 3.710 1.00 16.90 687 GLY B C 1
ATOM 1942 O O . GLY B 1 48 ? -20.652 -19.250 4.287 1.00 18.11 687 GLY B O 1
ATOM 1943 N N . LYS B 1 49 ? -18.687 -20.334 4.350 1.00 18.19 688 LYS B N 1
ATOM 1944 C CA . LYS B 1 49 ? -18.692 -20.465 5.800 1.00 18.23 688 LYS B CA 1
ATOM 1945 C C . LYS B 1 49 ? -18.193 -19.191 6.489 1.00 17.70 688 LYS B C 1
ATOM 1946 O O . LYS B 1 49 ? -17.403 -18.442 5.917 1.00 17.76 688 LYS B O 1
ATOM 1952 N N . ALA B 1 50 ? -18.684 -18.954 7.707 1.00 18.28 689 ALA B N 1
ATOM 1953 C CA . ALA B 1 50 ? -18.177 -17.905 8.598 1.00 16.43 689 ALA B CA 1
ATOM 1954 C C . ALA B 1 50 ? -17.608 -18.512 9.878 1.00 17.29 689 ALA B C 1
ATOM 1955 O O . ALA B 1 50 ? -17.995 -19.606 10.279 1.00 14.51 689 ALA B O 1
ATOM 1957 N N . ALA B 1 51 ? -16.696 -17.798 10.527 1.00 15.38 690 ALA B N 1
ATOM 1958 C CA . ALA B 1 51 ? -16.115 -18.289 11.773 1.00 16.34 690 ALA B CA 1
ATOM 1959 C C . ALA B 1 51 ? -17.063 -18.043 12.942 1.00 13.71 690 ALA B C 1
ATOM 1960 O O . ALA B 1 51 ? -17.613 -16.957 13.091 1.00 14.58 690 ALA B O 1
ATOM 1962 N N . VAL B 1 52 ? -17.273 -19.064 13.759 1.00 12.03 691 VAL B N 1
ATOM 1963 C CA . VAL B 1 52 ? -18.115 -18.896 14.933 1.00 15.13 691 VAL B CA 1
ATOM 1964 C C . VAL B 1 52 ? -17.286 -18.644 16.179 1.00 12.40 691 VAL B C 1
ATOM 1965 O O . VAL B 1 52 ? -16.433 -19.448 16.539 1.00 17.44 691 VAL B O 1
ATOM 1969 N N . LEU B 1 53 ? -17.533 -17.511 16.824 1.00 14.13 692 LEU B N 1
ATOM 1970 C CA . LEU B 1 53 ? -16.917 -17.205 18.101 1.00 13.82 692 LEU B CA 1
ATOM 1971 C C . LEU B 1 53 ? -17.922 -17.463 19.206 1.00 14.23 692 LEU B C 1
ATOM 1972 O O . LEU B 1 53 ? -19.016 -16.904 19.201 1.00 13.82 692 LEU B O 1
ATOM 1977 N N . ASN B 1 54 ? -17.550 -18.304 20.163 1.00 14.91 693 ASN B N 1
ATOM 1978 C CA . ASN B 1 54 ? -18.504 -18.749 21.171 1.00 16.21 693 ASN B CA 1
ATOM 1979 C C . ASN B 1 54 ? -18.517 -17.851 22.397 1.00 16.65 693 ASN B C 1
ATOM 1980 O O . ASN B 1 54 ? -19.045 -18.224 23.437 1.00 16.69 693 ASN B O 1
ATOM 1985 N N . GLY B 1 55 ? -17.925 -16.670 22.291 1.00 14.78 694 GLY B N 1
ATOM 1986 C CA . GLY B 1 55 ? -17.825 -15.818 23.446 1.00 15.15 694 GLY B CA 1
ATOM 1987 C C . GLY B 1 55 ? -16.756 -16.188 24.474 1.00 16.86 694 GLY B C 1
ATOM 1988 O O . GLY B 1 55 ? -16.616 -15.447 25.463 1.00 12.98 694 GLY B O 1
ATOM 1989 N N . GLN B 1 56 ? -16.049 -17.310 24.294 1.00 19.51 695 GLN B N 1
ATOM 1990 C CA . GLN B 1 56 ? -14.929 -17.665 25.123 1.00 19.13 695 GLN B CA 1
ATOM 1991 C C . GLN B 1 56 ? -13.687 -17.648 24.248 1.00 20.85 695 GLN B C 1
ATOM 1992 O O . GLN B 1 56 ? -12.619 -17.877 24.761 1.00 22.91 695 GLN B O 1
ATOM 1998 N N . SER B 1 57 ? -13.796 -17.449 22.940 1.00 20.85 696 SER B N 1
ATOM 1999 C CA . SER B 1 57 ? -12.588 -17.667 22.170 1.00 19.61 696 SER B CA 1
ATOM 2000 C C . SER B 1 57 ? -12.311 -16.559 21.186 1.00 18.31 696 SER B C 1
ATOM 2001 O O . SER B 1 57 ? -13.027 -15.573 21.151 1.00 15.56 696 SER B O 1
ATOM 2004 N N . GLY B 1 58 ? -11.254 -16.717 20.409 1.00 16.86 697 GLY B N 1
ATOM 2005 C CA . GLY B 1 58 ? -10.892 -15.722 19.433 1.00 14.38 697 GLY B CA 1
ATOM 2006 C C . GLY B 1 58 ? -9.912 -16.317 18.469 1.00 14.89 697 GLY B C 1
ATOM 2007 O O . GLY B 1 58 ? -9.514 -17.486 18.594 1.00 16.77 697 GLY B O 1
ATOM 2008 N N . ILE B 1 59 ? -9.524 -15.494 17.503 1.00 15.51 698 ILE B N 1
ATOM 2009 C CA . ILE B 1 59 ? -8.544 -15.872 16.505 1.00 14.99 698 ILE B CA 1
ATOM 2010 C C . ILE B 1 59 ? -7.330 -14.943 16.593 1.00 14.61 698 ILE B C 1
ATOM 2011 O O . ILE B 1 59 ? -7.460 -13.731 16.487 1.00 14.63 698 ILE B O 1
ATOM 2016 N N . ARG B 1 60 ? -6.155 -15.524 16.808 1.00 15.38 699 ARG B N 1
ATOM 2017 C CA . ARG B 1 60 ? -4.899 -14.801 16.671 1.00 16.17 699 ARG B CA 1
ATOM 2018 C C . ARG B 1 60 ? -4.435 -14.813 15.222 1.00 16.07 699 ARG B C 1
ATOM 2019 O O . ARG B 1 60 ? -4.239 -15.875 14.628 1.00 16.93 699 ARG B O 1
ATOM 2027 N N . LEU B 1 61 ? -4.247 -13.631 14.653 1.00 17.39 700 LEU B N 1
ATOM 2028 C CA . LEU B 1 61 ? -3.714 -13.524 13.299 1.00 15.93 700 LEU B CA 1
ATOM 2029 C C . LEU B 1 61 ? -2.184 -13.439 13.364 1.00 14.19 700 LEU B C 1
ATOM 2030 O O . LEU B 1 61 ? -1.625 -13.303 14.444 1.00 16.83 700 LEU B O 1
ATOM 2035 N N . PRO B 1 62 ? -1.498 -13.568 12.218 1.00 14.84 701 PRO B N 1
ATOM 2036 C CA . PRO B 1 62 ? -0.032 -13.457 12.271 1.00 18.23 701 PRO B CA 1
ATOM 2037 C C . PRO B 1 62 ? 0.492 -12.136 12.848 1.00 16.94 701 PRO B C 1
ATOM 2038 O O . PRO B 1 62 ? -0.199 -11.115 12.836 1.00 19.01 701 PRO B O 1
ATOM 2042 N N . ASP B 1 63 ? 1.721 -12.171 13.344 1.00 16.48 702 ASP B N 1
ATOM 2043 C CA . ASP B 1 63 ? 2.402 -10.974 13.817 1.00 16.54 702 ASP B CA 1
ATOM 2044 C C . ASP B 1 63 ? 2.857 -10.128 12.639 1.00 17.03 702 ASP B C 1
ATOM 2045 O O . ASP B 1 63 ? 3.125 -10.653 11.560 1.00 17.05 702 ASP B O 1
ATOM 2050 N N . GLY B 1 64 ? 2.945 -8.819 12.850 1.00 14.58 703 GLY B N 1
ATOM 2051 C CA . GLY B 1 64 ? 3.350 -7.894 11.805 1.00 16.35 703 GLY B CA 1
ATOM 2052 C C . GLY B 1 64 ? 2.353 -7.772 10.673 1.00 14.62 703 GLY B C 1
ATOM 2053 O O . GLY B 1 64 ? 2.670 -7.226 9.619 1.00 17.12 703 GLY B O 1
ATOM 2054 N N . LEU B 1 65 ? 1.135 -8.251 10.912 1.00 16.63 704 LEU B N 1
ATOM 2055 C CA . LEU B 1 65 ? 0.120 -8.418 9.870 1.00 16.42 704 LEU B CA 1
ATOM 2056 C C . LEU B 1 65 ? -0.103 -7.166 9.046 1.00 15.58 704 LEU B C 1
ATOM 2057 O O . LEU B 1 65 ? -0.173 -7.219 7.818 1.00 15.89 704 LEU B O 1
ATOM 2062 N N . VAL B 1 66 ? -0.250 -6.053 9.757 1.00 16.09 705 VAL B N 1
ATOM 2063 C CA . VAL B 1 66 ? -0.255 -4.719 9.182 1.00 15.06 705 VAL B CA 1
ATOM 2064 C C . VAL B 1 66 ? 1.001 -4.064 9.721 1.00 15.43 705 VAL B C 1
ATOM 2065 O O . VAL B 1 66 ? 1.320 -4.211 10.899 1.00 13.93 705 VAL B O 1
ATOM 2069 N N . SER B 1 67 ? 1.732 -3.372 8.863 1.00 13.87 706 SER B N 1
ATOM 2070 C CA . SER B 1 67 ? 3.079 -2.962 9.214 1.00 17.05 706 SER B CA 1
ATOM 2071 C C . SER B 1 67 ? 3.425 -1.567 8.722 1.00 16.87 706 SER B C 1
ATOM 2072 O O . SER B 1 67 ? 4.597 -1.213 8.642 1.00 18.25 706 SER B O 1
ATOM 2075 N N . SER B 1 68 ? 2.400 -0.781 8.400 1.00 17.67 707 SER B N 1
ATOM 2076 C CA . SER B 1 68 ? 2.588 0.564 7.868 1.00 15.23 707 SER B CA 1
ATOM 2077 C C . SER B 1 68 ? 1.503 1.493 8.373 1.00 17.67 707 SER B C 1
ATOM 2078 O O . SER B 1 68 ? 0.670 1.097 9.195 1.00 18.00 707 SER B O 1
ATOM 2081 N N . ASN B 1 69 ? 1.512 2.732 7.887 1.00 19.50 708 ASN B N 1
ATOM 2082 C CA . ASN B 1 69 ? 0.441 3.675 8.198 1.00 19.94 708 ASN B CA 1
ATOM 2083 C C . ASN B 1 69 ? -0.423 3.931 6.968 1.00 16.86 708 ASN B C 1
ATOM 2084 O O . ASN B 1 69 ? -1.146 4.915 6.908 1.00 19.14 708 ASN B O 1
ATOM 2089 N N . GLN B 1 70 ? -0.328 3.037 5.987 1.00 17.31 709 GLN B N 1
ATOM 2090 C CA . GLN B 1 70 ? -1.234 3.034 4.839 1.00 18.86 709 GLN B CA 1
ATOM 2091 C C . GLN B 1 70 ? -1.852 1.646 4.625 1.00 17.02 709 GLN B C 1
ATOM 2092 O O . GLN B 1 70 ? -1.263 0.789 3.966 1.00 15.83 709 GLN B O 1
ATOM 2098 N N . TYR B 1 71 ? -3.043 1.423 5.178 1.00 18.11 710 TYR B N 1
ATOM 2099 C CA . TYR B 1 71 ? -3.662 0.101 5.110 1.00 16.01 710 TYR B CA 1
ATOM 2100 C C . TYR B 1 71 ? -5.197 0.161 5.135 1.00 16.86 710 TYR B C 1
ATOM 2101 O O . TYR B 1 71 ? -5.789 1.242 5.173 1.00 15.87 710 TYR B O 1
ATOM 2110 N N . SER B 1 72 ? -5.838 -1.002 5.099 1.00 14.93 711 SER B N 1
ATOM 2111 C CA . SER B 1 72 ? -7.298 -1.084 5.199 1.00 15.44 711 SER B CA 1
ATOM 2112 C C . SER B 1 72 ? -7.759 -2.476 5.624 1.00 13.65 711 SER B C 1
ATOM 2113 O O . SER B 1 72 ? -7.103 -3.480 5.343 1.00 15.97 711 SER B O 1
ATOM 2116 N N . VAL B 1 73 ? -8.897 -2.534 6.306 1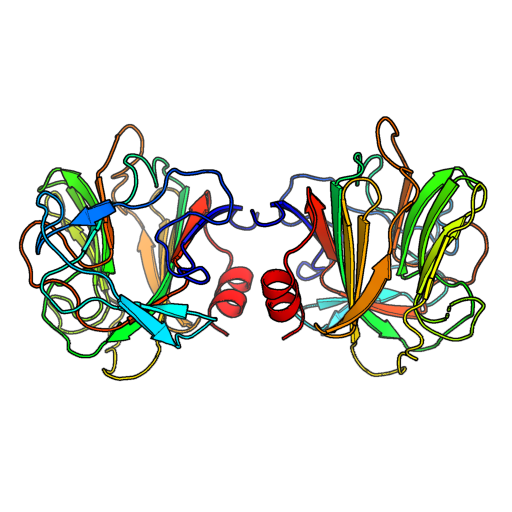.00 13.15 712 VAL B N 1
ATOM 2117 C CA . VAL B 1 73 ? -9.433 -3.795 6.793 1.00 13.92 712 VAL B CA 1
ATOM 2118 C C . VAL B 1 73 ? -10.935 -3.858 6.510 1.00 14.76 712 VAL B C 1
ATOM 2119 O O . VAL B 1 73 ? -11.620 -2.842 6.548 1.00 15.78 712 VAL B O 1
ATOM 2123 N N . SER B 1 74 ? -11.433 -5.053 6.216 1.00 14.96 713 SER B N 1
ATOM 2124 C CA . SER B 1 74 ? -12.813 -5.237 5.797 1.00 15.59 713 SER B CA 1
ATOM 2125 C C . SER B 1 74 ? -13.332 -6.593 6.287 1.00 18.29 713 SER B C 1
ATOM 2126 O O . SER B 1 74 ? -12.756 -7.647 5.980 1.00 19.24 713 SER B O 1
ATOM 2129 N N . LEU B 1 75 ? -14.409 -6.564 7.065 1.00 16.84 714 LEU B N 1
ATOM 2130 C CA . LEU B 1 75 ? -15.046 -7.789 7.535 1.00 17.34 714 LEU B CA 1
ATOM 2131 C C . LEU B 1 75 ? -16.573 -7.663 7.658 1.00 18.31 714 LEU B C 1
ATOM 2132 O O . LE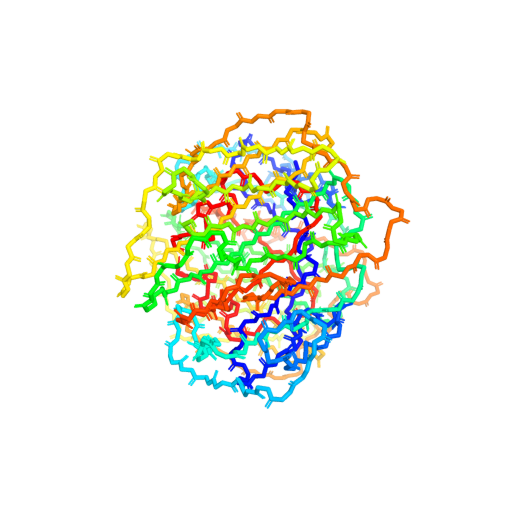U B 1 75 ? -17.122 -6.562 7.729 1.00 15.77 714 LEU B O 1
ATOM 2137 N N . TRP B 1 76 ? -17.238 -8.815 7.671 1.00 18.02 715 TRP B N 1
ATOM 2138 C CA . TRP B 1 76 ? -18.660 -8.918 7.960 1.00 18.48 715 TRP B CA 1
ATOM 2139 C C . TRP B 1 76 ? -18.823 -9.461 9.379 1.00 18.50 715 TRP B C 1
ATOM 2140 O O . TRP B 1 76 ? -18.019 -10.274 9.836 1.00 17.42 715 TRP B O 1
ATOM 2151 N N . VAL B 1 77 ? -19.851 -9.009 10.084 1.00 15.69 716 VAL B N 1
ATOM 2152 C CA . VAL B 1 77 ? -20.067 -9.455 11.455 1.00 15.77 716 VAL B CA 1
ATOM 2153 C C . VAL B 1 77 ? -21.543 -9.694 11.717 1.00 14.75 716 VAL B C 1
ATOM 2154 O O . VAL B 1 77 ? -22.393 -8.910 11.300 1.00 14.55 716 VAL B O 1
ATOM 2158 N N . LYS B 1 78 ? -21.836 -10.794 12.399 1.00 14.15 717 LYS B N 1
ATOM 2159 C CA . LYS B 1 78 ? -23.185 -11.090 12.843 1.00 15.92 717 LYS B CA 1
ATOM 2160 C C . LYS B 1 78 ? -23.164 -11.322 14.345 1.00 13.70 717 LYS B C 1
ATOM 2161 O O . LYS B 1 78 ? -22.859 -12.418 14.803 1.00 14.90 717 LYS B O 1
ATOM 2167 N N . PRO B 1 79 ? -23.482 -10.274 15.112 1.00 15.26 718 PRO B N 1
ATOM 2168 C CA . PRO B 1 79 ? -23.426 -10.270 16.573 1.00 17.43 718 PRO B CA 1
ATOM 2169 C C . PRO B 1 79 ? -24.556 -11.047 17.224 1.00 15.85 718 PRO B C 1
ATOM 2170 O O . PRO B 1 79 ? -25.720 -10.841 16.880 1.00 18.54 718 PRO B O 1
ATOM 2174 N N . GLU B 1 80 ? -24.215 -11.932 18.154 1.00 13.96 719 GLU B N 1
ATOM 2175 C CA . GLU B 1 80 ? -25.227 -12.605 18.955 1.00 15.43 719 GLU B CA 1
ATOM 2176 C C . GLU B 1 80 ? -25.479 -11.783 20.218 1.00 13.78 719 GLU B C 1
ATOM 2177 O O . GLU B 1 80 ? -26.569 -11.805 20.791 1.00 10.70 719 GLU B O 1
ATOM 2183 N N . GLN B 1 81 ? -24.456 -11.036 20.616 1.00 13.10 720 GLN B N 1
ATOM 2184 C CA . GLN B 1 81 ? -24.544 -10.074 21.706 1.00 13.20 720 GLN B CA 1
ATOM 2185 C C . GLN B 1 81 ? -23.632 -8.889 21.406 1.00 14.90 720 GLN B C 1
ATOM 2186 O O . GLN B 1 81 ? -22.866 -8.903 20.437 1.00 13.98 720 GLN B O 1
ATOM 2192 N N . LEU B 1 82 ? -23.725 -7.864 22.243 1.00 15.49 721 LEU B N 1
ATOM 2193 C CA . LEU B 1 82 ? -22.880 -6.685 22.143 1.00 15.86 721 LEU B CA 1
ATOM 2194 C C . LEU B 1 82 ? -22.398 -6.287 23.528 1.00 15.70 721 LEU B C 1
ATOM 2195 O O . LEU B 1 82 ? -23.202 -5.909 24.384 1.00 19.85 721 LEU B O 1
ATOM 2200 N N . THR B 1 83 ? -21.095 -6.413 23.758 1.00 13.13 722 THR B N 1
ATOM 2201 C CA . THR B 1 83 ? -20.497 -6.051 25.032 1.00 15.24 722 THR B CA 1
ATOM 2202 C C . THR B 1 83 ? -19.639 -4.812 24.799 1.00 14.54 722 THR B C 1
ATOM 2203 O O . THR B 1 83 ? -19.040 -4.672 23.733 1.00 15.54 722 THR B O 1
ATOM 2207 N N . THR B 1 84 ? -19.600 -3.900 25.766 1.00 15.05 723 THR B N 1
ATOM 2208 C CA . THR B 1 84 ? -18.906 -2.619 25.565 1.00 12.78 723 THR B CA 1
ATOM 2209 C C . THR B 1 84 ? -17.392 -2.838 25.474 1.00 14.41 723 THR B C 1
ATOM 2210 O O . THR B 1 84 ? -16.835 -3.693 26.178 1.00 12.95 723 THR B O 1
ATOM 2214 N N . HIS B 1 85 ? -16.750 -2.076 24.587 1.00 12.62 724 HIS B N 1
ATOM 2215 C CA . HIS B 1 85 ? -15.303 -2.139 24.358 1.00 12.03 724 HIS B CA 1
ATOM 2216 C C . HIS B 1 85 ? -14.821 -3.395 23.635 1.00 13.47 724 HIS B C 1
ATOM 2217 O O . HIS B 1 85 ? -13.649 -3.510 23.298 1.00 13.73 724 HIS B O 1
ATOM 2224 N N . THR B 1 86 ? -15.724 -4.334 23.400 1.00 15.68 725 THR B N 1
ATOM 2225 C CA . THR B 1 86 ? -15.360 -5.601 22.759 1.00 13.38 725 THR B CA 1
ATOM 2226 C C . THR B 1 86 ? -14.916 -5.386 21.320 1.00 13.60 725 THR B C 1
ATOM 2227 O O . THR B 1 86 ? -15.516 -4.609 20.585 1.00 12.85 725 THR B O 1
ATOM 2231 N N . THR B 1 87 ? -13.850 -6.076 20.928 1.00 15.39 726 THR B N 1
ATOM 2232 C CA . THR B 1 87 ? -13.244 -5.876 19.619 1.00 12.27 726 THR B CA 1
ATOM 2233 C C . THR B 1 87 ? -13.733 -6.882 18.581 1.00 14.13 726 THR B C 1
ATOM 2234 O O . THR B 1 87 ? -14.178 -7.985 18.924 1.00 13.58 726 THR B O 1
ATOM 2238 N N . THR B 1 88 ? -13.691 -6.476 17.313 1.00 12.56 727 THR B N 1
ATOM 2239 C CA . THR B 1 88 ? -13.749 -7.428 16.213 1.00 14.16 727 THR B CA 1
ATOM 2240 C C . THR B 1 88 ? -12.324 -7.588 15.690 1.00 13.06 727 THR B C 1
ATOM 2241 O O . THR B 1 88 ? -11.671 -8.579 15.998 1.00 15.78 727 THR B O 1
ATOM 2245 N N . PHE B 1 89 ? -11.822 -6.601 14.952 1.00 12.87 728 PHE B N 1
ATOM 2246 C CA . PHE B 1 89 ? -10.407 -6.578 14.560 1.00 14.96 728 PHE B CA 1
ATOM 2247 C C . PHE B 1 89 ? -9.530 -5.788 15.562 1.00 15.50 728 PHE B C 1
ATOM 2248 O O . PHE B 1 89 ? -9.957 -4.749 16.072 1.00 14.54 728 PHE B O 1
ATOM 2256 N N . PHE B 1 90 ? -8.295 -6.276 15.769 1.00 14.75 729 PHE B N 1
ATOM 2257 C CA . PHE B 1 90 ? -7.335 -5.831 16.796 1.00 13.47 729 PHE B CA 1
ATOM 2258 C C . PHE B 1 90 ? -5.967 -6.437 16.409 1.00 13.99 729 PHE B C 1
ATOM 2259 O O . PHE B 1 90 ? -5.941 -7.595 16.044 1.00 16.85 729 PHE B O 1
ATOM 2267 N N . GLY B 1 91 ? -4.837 -5.724 16.403 1.00 19.94 730 GLY B N 1
ATOM 2268 C CA . GLY B 1 91 ? -4.709 -4.291 16.501 1.00 16.73 730 GLY B CA 1
ATOM 2269 C C . GLY B 1 91 ? -3.674 -3.738 17.481 1.00 13.69 730 GLY B C 1
ATOM 2270 O O . GLY B 1 91 ? -3.868 -2.628 17.934 1.00 16.19 730 GLY B O 1
ATOM 2271 N N . ALA B 1 92 ? -2.588 -4.434 17.821 1.00 17.21 731 ALA B N 1
ATOM 2272 C CA . ALA B 1 92 ? -1.769 -3.905 18.921 1.00 15.19 731 ALA B CA 1
ATOM 2273 C C . ALA B 1 92 ? -0.249 -4.048 18.865 1.00 18.88 731 ALA B C 1
ATOM 2274 O O . ALA B 1 92 ? 0.304 -5.132 18.691 1.00 19.94 731 ALA B O 1
ATOM 2276 N N . LYS B 1 93 ? 0.411 -2.916 19.062 1.00 17.33 732 LYS B N 1
ATOM 2277 C CA . LYS B 1 93 ? 1.844 -2.860 19.307 1.00 17.19 732 LYS B CA 1
ATOM 2278 C C . LYS B 1 93 ? 2.154 -3.405 20.710 1.00 18.29 732 LYS B C 1
ATOM 2279 O O . LYS B 1 93 ? 2.950 -4.333 20.869 1.00 21.51 732 LYS B O 1
ATOM 2285 N N . ASP B 1 94 ? 1.507 -2.831 21.720 1.00 15.26 733 ASP B N 1
ATOM 2286 C CA . ASP B 1 94 ? 1.544 -3.348 23.081 1.00 15.39 733 ASP B CA 1
ATOM 2287 C C . ASP B 1 94 ? 0.203 -2.975 23.725 1.00 17.06 733 ASP B C 1
ATOM 2288 O O . ASP B 1 94 ? -0.623 -2.338 23.071 1.00 16.16 733 ASP B O 1
ATOM 2293 N N . PRO B 1 95 ? -0.035 -3.386 24.990 1.00 16.41 734 PRO B N 1
ATOM 2294 C CA . PRO B 1 95 ? -1.290 -3.004 25.655 1.00 15.20 734 PRO B CA 1
ATOM 2295 C C . PRO B 1 95 ? -1.550 -1.495 25.852 1.00 15.69 734 PRO B C 1
ATOM 2296 O O . PRO B 1 95 ? -2.667 -1.144 26.231 1.00 14.43 734 PRO B O 1
ATOM 2300 N N . ASN B 1 96 ? -0.565 -0.632 25.610 1.00 16.05 735 ASN B N 1
ATOM 2301 C CA . ASN B 1 96 ? -0.804 0.805 25.685 1.00 15.63 735 ASN B CA 1
ATOM 2302 C C . ASN B 1 96 ? -0.865 1.470 24.309 1.00 16.22 735 ASN B C 1
ATOM 2303 O O . ASN B 1 96 ? -1.122 2.671 24.209 1.00 18.36 735 ASN B O 1
ATOM 2308 N N . HIS B 1 97 ? -0.658 0.684 23.252 1.00 15.93 736 HIS B N 1
ATOM 2309 C CA . HIS B 1 97 ? -0.637 1.202 21.882 1.00 16.04 736 HIS B CA 1
ATOM 2310 C C . HIS B 1 97 ? -1.350 0.275 20.905 1.00 17.48 736 HIS B C 1
ATOM 2311 O O . HIS B 1 97 ? -0.743 -0.637 20.339 1.00 15.35 736 HIS B O 1
ATOM 2318 N N . TRP B 1 98 ? -2.639 0.514 20.701 1.00 16.27 737 TRP B N 1
ATOM 2319 C CA . TRP B 1 98 ? -3.433 -0.411 19.910 1.00 16.56 737 TRP B CA 1
ATOM 2320 C C . TRP B 1 98 ? -4.473 0.268 19.043 1.00 14.03 737 TRP B C 1
ATOM 2321 O O . TRP B 1 98 ? -4.756 1.450 19.201 1.00 15.05 737 TRP B O 1
ATOM 2332 N N . ILE B 1 99 ? -5.022 -0.527 18.129 1.00 15.64 738 ILE B N 1
ATOM 2333 C CA . ILE B 1 99 ? -6.106 -0.178 17.219 1.00 13.40 738 ILE B CA 1
ATOM 2334 C C . ILE B 1 99 ? -7.219 -1.209 17.382 1.00 15.09 738 ILE B C 1
ATOM 2335 O O . ILE B 1 99 ? -6.937 -2.406 17.410 1.00 13.23 738 ILE B O 1
ATOM 2340 N N . SER B 1 100 ? -8.472 -0.755 17.484 1.00 16.66 739 SER B N 1
ATOM 2341 C CA . SER B 1 100 ? -9.616 -1.666 17.637 1.00 14.09 739 SER B CA 1
ATOM 2342 C C . SER B 1 100 ? -10.879 -1.247 16.876 1.00 14.03 739 SER B C 1
ATOM 2343 O O . SER B 1 100 ? -11.274 -0.083 16.887 1.00 15.83 739 SER B O 1
ATOM 2346 N N . LEU B 1 101 ? -11.525 -2.221 16.243 1.00 14.26 740 LEU B N 1
ATOM 2347 C CA . LEU B 1 101 ? -12.799 -2.001 15.580 1.00 13.64 740 LEU B CA 1
ATOM 2348 C C . LEU B 1 101 ? -13.918 -2.505 16.490 1.00 13.36 740 LEU B C 1
ATOM 2349 O O . LEU B 1 101 ? -14.107 -3.709 16.651 1.00 14.22 740 LEU B O 1
ATOM 2354 N N . VAL B 1 102 ? -14.646 -1.571 17.092 1.00 14.64 741 VAL B N 1
ATOM 2355 C CA . VAL B 1 102 ? -15.519 -1.879 18.219 1.00 15.03 741 VAL B CA 1
ATOM 2356 C C . VAL B 1 102 ? -17.006 -1.737 17.898 1.00 14.28 741 VAL B C 1
ATOM 2357 O O . VAL B 1 102 ? -17.505 -0.621 17.805 1.00 14.18 741 VAL B O 1
ATOM 2361 N N . PRO B 1 103 ? -17.715 -2.875 17.764 1.00 13.75 742 PRO B N 1
ATOM 2362 C CA . PRO B 1 103 ? -19.156 -2.950 17.496 1.00 15.84 742 PRO B CA 1
ATOM 2363 C C . PRO B 1 103 ? -19.966 -2.093 18.458 1.00 15.94 742 PRO B C 1
ATOM 2364 O O . PRO B 1 103 ? -20.873 -1.359 18.042 1.00 17.89 742 PRO B O 1
ATOM 2368 N N . GLN B 1 104 ? -19.634 -2.193 19.740 1.00 13.49 743 GLN B N 1
ATOM 2369 C CA . GLN B 1 104 ? -20.262 -1.365 20.749 1.00 14.75 743 GLN B CA 1
ATOM 2370 C C . GLN B 1 104 ? -19.240 -0.832 21.733 1.00 16.04 743 GLN B C 1
ATOM 2371 O O . GLN B 1 104 ? -18.780 -1.541 22.629 1.00 15.69 743 GLN B O 1
ATOM 2377 C CA . GLY B 1 105 ? -17.684 1.813 21.796 1.00 15.84 744 GLY B CA 1
ATOM 2378 C C . GLY B 1 105 ? -18.105 2.245 23.180 1.00 15.10 744 GLY B C 1
ATOM 2379 O O . GLY B 1 105 ? -19.232 2.013 23.600 1.00 17.60 744 GLY B O 1
ATOM 2380 N N . TRP B 1 106 ? -17.197 2.898 23.888 1.00 15.41 745 TRP B N 1
ATOM 2381 C CA . TRP B 1 106 ? -17.515 3.481 25.183 1.00 15.99 745 TRP B CA 1
ATOM 2382 C C . TRP B 1 106 ? -18.698 4.453 25.094 1.00 19.23 745 TRP B C 1
ATOM 2383 O O . TRP B 1 106 ? -19.336 4.761 26.104 1.00 20.53 745 TRP B O 1
ATOM 2394 N N . ASP B 1 107 ? -18.989 4.919 23.879 1.00 17.69 746 ASP B N 1
ATOM 2395 C CA . ASP B 1 107 ? -20.076 5.859 23.639 1.00 17.97 746 ASP B CA 1
ATOM 2396 C C . ASP B 1 107 ? -21.384 5.140 23.349 1.00 16.22 746 ASP B C 1
ATOM 2397 O O . ASP B 1 107 ? -22.413 5.780 23.146 1.00 14.75 746 ASP B O 1
ATOM 2402 N N . GLY B 1 108 ? -21.337 3.811 23.321 1.00 18.29 747 GLY B N 1
ATOM 2403 C CA . GLY B 1 108 ? -22.517 3.003 23.056 1.00 17.48 747 GLY B CA 1
ATOM 2404 C C . GLY B 1 108 ? -22.700 2.580 21.604 1.00 18.70 747 GLY B C 1
ATOM 2405 O O . GLY B 1 108 ? -23.515 1.702 21.301 1.00 13.56 747 GLY B O 1
ATOM 2406 N N . ASN B 1 109 ? -21.942 3.205 20.706 1.00 16.72 748 ASN B N 1
ATOM 2407 C CA . ASN B 1 109 ? -22.031 2.912 19.278 1.00 16.15 748 ASN B CA 1
ATOM 2408 C C . ASN B 1 109 ? -20.758 2.307 18.715 1.00 16.76 748 ASN B C 1
ATOM 2409 O O . ASN B 1 109 ? -19.731 2.268 19.384 1.00 15.02 748 ASN B O 1
ATOM 2414 N N . THR B 1 110 ? -20.832 1.855 17.470 1.00 18.22 749 THR B N 1
ATOM 2415 C CA . THR B 1 110 ? -19.676 1.317 16.770 1.00 16.45 749 THR B CA 1
ATOM 2416 C C . THR B 1 110 ? -18.648 2.425 16.628 1.00 16.57 749 THR B C 1
ATOM 2417 O O . THR B 1 110 ? -19.024 3.574 16.488 1.00 16.15 749 THR B O 1
ATOM 2421 N N . MET B 1 111 ? -17.362 2.100 16.699 1.00 14.09 750 MET B N 1
ATOM 2422 C CA . MET B 1 111 ? -16.315 3.093 16.456 1.00 13.48 750 MET B CA 1
ATOM 2423 C C . MET B 1 111 ? -15.018 2.434 16.020 1.00 16.72 750 MET B C 1
ATOM 2424 O O . MET B 1 111 ? -14.839 1.230 16.208 1.00 14.86 750 MET B O 1
ATOM 2429 N N . LEU B 1 112 ? -14.118 3.218 15.429 1.00 16.50 751 LEU B N 1
ATOM 2430 C CA . LEU B 1 112 ? -12.727 2.807 15.335 1.00 14.48 751 LEU B CA 1
ATOM 2431 C C . LEU B 1 112 ? -11.935 3.501 16.433 1.00 14.34 751 LEU B C 1
ATOM 2432 O O . LEU B 1 112 ? -11.798 4.726 16.432 1.00 13.11 751 LEU B O 1
ATOM 2437 N N . TRP B 1 113 ? -11.403 2.693 17.347 1.00 12.69 752 TRP B N 1
ATOM 2438 C CA . TRP B 1 113 ? -10.774 3.157 18.584 1.00 12.60 752 TRP B CA 1
ATOM 2439 C C . TRP B 1 113 ? -9.261 2.995 18.568 1.00 14.14 752 TRP B C 1
ATOM 2440 O O . TRP B 1 113 ? -8.725 2.020 18.026 1.00 16.14 752 TRP B O 1
ATOM 2451 N N . SER B 1 114 ? -8.563 3.953 19.160 1.00 16.17 753 SER B N 1
ATOM 2452 C CA . SER B 1 114 ? -7.163 3.747 19.484 1.00 15.59 753 SER B CA 1
ATOM 2453 C C . SER B 1 114 ? -6.885 4.194 20.905 1.00 17.28 753 SER B C 1
ATOM 2454 O O . SER B 1 114 ? -7.473 5.151 21.394 1.00 19.99 753 SER B O 1
ATOM 2457 N N . GLY B 1 115 ? -5.989 3.473 21.560 1.00 16.17 754 GLY B N 1
ATOM 2458 C CA . GLY B 1 115 ? -5.566 3.788 22.904 1.00 18.26 754 GLY B CA 1
ATOM 2459 C C . GLY B 1 115 ? -4.214 3.152 23.148 1.00 16.09 754 GLY B C 1
ATOM 2460 O O . GLY B 1 115 ? -3.716 2.392 22.319 1.00 14.10 754 GLY B O 1
ATOM 2461 N N . SER B 1 116 ? -3.607 3.481 24.277 1.00 16.07 755 SER B N 1
ATOM 2462 C CA . SER B 1 116 ? -4.174 4.463 25.180 1.00 19.09 755 SER B CA 1
ATOM 2463 C C . SER B 1 116 ? -3.303 5.707 25.172 1.00 19.29 755 SER B C 1
ATOM 2464 O O . SER B 1 116 ? -3.556 6.655 25.908 1.00 17.39 755 SER B O 1
ATOM 2467 N N . SER B 1 117 ? -2.282 5.681 24.318 1.00 20.67 756 SER B N 1
ATOM 2468 C CA . SER B 1 117 ? -1.238 6.701 24.287 1.00 19.41 756 SER B CA 1
ATOM 2469 C C . SER B 1 117 ? -0.845 7.052 22.861 1.00 20.30 756 SER B C 1
ATOM 2470 O O . SER B 1 117 ? 0.136 6.523 22.339 1.00 23.73 756 SER B O 1
ATOM 2473 N N . PRO B 1 118 ? -1.601 7.959 22.228 1.00 17.39 757 PRO B N 1
ATOM 2474 C CA . PRO B 1 118 ? -2.769 8.583 22.824 1.00 18.27 757 PRO B CA 1
ATOM 2475 C C . PRO B 1 118 ? -4.038 7.846 22.433 1.00 19.21 757 PRO B C 1
ATOM 2476 O O . PRO B 1 118 ? -3.984 6.841 21.719 1.00 17.03 757 PRO B O 1
ATOM 2480 N N . TRP B 1 119 ? -5.166 8.384 22.878 1.00 19.03 758 TRP B N 1
ATOM 2481 C CA . TRP B 1 119 ? -6.473 7.887 22.496 1.00 17.89 758 TRP B CA 1
ATOM 2482 C C . TRP B 1 119 ? -6.869 8.413 21.126 1.00 17.58 758 TRP B C 1
ATOM 2483 O O . TRP B 1 119 ? -6.344 9.414 20.642 1.00 20.58 758 TRP B O 1
ATOM 2493 N N . TYR B 1 120 ? -7.795 7.715 20.494 1.00 17.96 759 TYR B N 1
ATOM 2494 C CA . TYR B 1 120 ? -8.414 8.233 19.297 1.00 19.00 759 TYR B CA 1
ATOM 2495 C C . TYR B 1 120 ? -9.804 7.638 19.179 1.00 16.41 759 TYR B C 1
ATOM 2496 O O . TYR B 1 120 ? -9.976 6.421 19.199 1.00 16.58 759 TYR B O 1
ATOM 2505 N N . ASP B 1 121 ? -10.792 8.516 19.061 1.00 17.74 760 ASP B N 1
ATOM 2506 C CA . ASP B 1 121 ? -12.172 8.089 18.950 1.00 17.66 760 ASP B CA 1
ATOM 2507 C C . ASP B 1 121 ? -12.725 8.416 17.573 1.00 16.88 760 ASP B C 1
ATOM 2508 O O . ASP B 1 121 ? -13.144 9.543 17.323 1.00 19.17 760 ASP B O 1
ATOM 2513 N N . GLY B 1 122 ? -12.710 7.428 16.682 1.00 14.66 761 GLY B N 1
ATOM 2514 C CA . GLY B 1 122 ? -13.295 7.572 15.361 1.00 13.85 761 GLY B CA 1
ATOM 2515 C C . GLY B 1 122 ? -14.767 7.196 15.397 1.00 15.94 761 GLY B C 1
ATOM 2516 O O . GLY B 1 122 ? -15.154 6.125 14.931 1.00 16.29 761 GLY B O 1
ATOM 2517 N N . ARG B 1 123 ? -15.580 8.092 15.951 1.00 15.92 762 ARG B N 1
ATOM 2518 C CA . ARG B 1 123 ? -16.967 7.806 16.298 1.00 14.27 762 ARG B CA 1
ATOM 2519 C C . ARG B 1 123 ? -17.929 7.876 15.118 1.00 17.58 762 ARG B C 1
ATOM 2520 O O . ARG B 1 123 ? -18.083 8.925 14.492 1.00 17.88 762 ARG B O 1
ATOM 2528 N N . THR B 1 124 ? -18.581 6.746 14.829 1.00 18.43 763 THR B N 1
ATOM 2529 C CA . THR B 1 124 ? -19.539 6.643 13.722 1.00 17.75 763 THR B CA 1
ATOM 2530 C C . THR B 1 124 ? -20.954 7.079 14.104 1.00 18.92 763 THR B C 1
ATOM 2531 O O . THR B 1 124 ? -21.763 7.409 13.234 1.00 21.98 763 THR B O 1
ATOM 2535 N N . PHE B 1 125 ? -21.246 7.041 15.401 1.00 18.88 764 PHE B N 1
ATOM 2536 C CA . PHE B 1 125 ? -22.543 7.438 15.957 1.00 17.70 764 PHE B CA 1
ATOM 2537 C C . PHE B 1 125 ? -23.685 6.554 15.481 1.00 18.53 764 PHE B C 1
ATOM 2538 O O . PHE B 1 125 ? -24.848 6.959 15.502 1.00 16.28 764 PHE B O 1
ATOM 2546 N N . TRP B 1 126 ? -23.339 5.340 15.072 1.00 18.12 765 TRP B N 1
ATOM 2547 C CA . TRP B 1 126 ? -24.287 4.403 14.488 1.00 17.12 765 TRP B CA 1
ATOM 2548 C C . TRP B 1 126 ? -24.292 3.092 15.284 1.00 19.59 765 TRP B C 1
ATOM 2549 O O . TRP B 1 126 ? -23.235 2.531 15.564 1.00 15.94 765 TRP B O 1
ATOM 2560 N N . LYS B 1 127 ? -25.478 2.623 15.661 1.00 17.09 766 LYS B N 1
ATOM 2561 C CA . LYS B 1 127 ? -25.610 1.396 16.452 1.00 18.98 766 LYS B CA 1
ATOM 2562 C C . LYS B 1 127 ? -25.901 0.156 15.609 1.00 19.10 766 LYS B C 1
ATOM 2563 O O . LYS B 1 127 ? -26.853 0.121 14.825 1.00 21.37 766 LYS B O 1
ATOM 2569 N N . ILE B 1 128 ? -25.075 -0.864 15.807 1.00 18.53 767 ILE B N 1
ATOM 2570 C CA . ILE B 1 128 ? -25.102 -2.113 15.048 1.00 17.41 767 ILE B CA 1
ATOM 2571 C C . ILE B 1 128 ? -26.100 -3.128 15.652 1.00 16.07 767 ILE B C 1
ATOM 2572 O O . ILE B 1 128 ? -26.137 -3.326 16.862 1.00 18.03 767 ILE B O 1
ATOM 2577 N N . PRO B 1 129 ? -26.943 -3.759 14.812 1.00 19.35 768 PRO B N 1
ATOM 2578 C CA . PRO B 1 129 ? -27.923 -4.696 15.378 1.00 17.70 768 PRO B CA 1
ATOM 2579 C C . PRO B 1 129 ? -27.347 -6.094 15.626 1.00 17.55 768 PRO B C 1
ATOM 2580 O O . PRO B 1 129 ? -26.349 -6.473 15.011 1.00 19.21 768 PRO B O 1
ATOM 2584 N N . THR B 1 130 ? -27.968 -6.851 16.523 1.00 20.07 769 THR B N 1
ATOM 2585 C CA . THR B 1 130 ? -27.599 -8.252 16.705 1.00 17.18 769 THR B CA 1
ATOM 2586 C C . THR B 1 130 ? -28.441 -9.110 15.780 1.00 15.53 769 THR B C 1
ATOM 2587 O O . THR B 1 130 ? -29.510 -8.688 15.353 1.00 15.57 769 THR B O 1
ATOM 2591 N N . GLY B 1 131 ? -27.949 -10.309 15.471 1.00 16.57 770 GLY B N 1
ATOM 2592 C CA . GLY B 1 131 ? -28.686 -11.266 14.668 1.00 16.62 770 GLY B CA 1
ATOM 2593 C C . GLY B 1 131 ? -28.830 -10.877 13.204 1.00 19.91 770 GLY B C 1
ATOM 2594 O O . GLY B 1 131 ? -29.586 -11.510 12.453 1.00 14.94 770 GLY B O 1
ATOM 2595 N N . GLN B 1 132 ? -28.104 -9.838 12.801 1.00 16.62 771 GLN B N 1
ATOM 2596 C CA . GLN B 1 132 ? -28.124 -9.348 11.429 1.00 17.01 771 GLN B CA 1
ATOM 2597 C C . GLN B 1 132 ? -26.709 -9.051 10.978 1.00 17.30 771 GLN B C 1
ATOM 2598 O O . GLN B 1 132 ? -25.905 -8.552 11.762 1.00 18.63 771 GLN B O 1
ATOM 2604 N N . TRP B 1 133 ? -26.397 -9.359 9.722 1.00 19.51 772 TRP B N 1
ATOM 2605 C CA . TRP B 1 133 ? -25.068 -9.077 9.189 1.00 17.34 772 TRP B CA 1
ATOM 2606 C C . TRP B 1 133 ? -24.826 -7.572 9.053 1.00 17.04 772 TRP B C 1
ATOM 2607 O O . TRP B 1 133 ? -25.742 -6.807 8.748 1.00 17.34 772 TRP B O 1
ATOM 2618 N N . THR B 1 134 ? -23.587 -7.158 9.295 1.00 17.78 773 THR B N 1
ATOM 2619 C CA . THR B 1 134 ? -23.173 -5.772 9.073 1.00 18.05 773 THR B CA 1
ATOM 2620 C C . THR B 1 134 ? -21.770 -5.750 8.479 1.00 18.23 773 THR B C 1
ATOM 2621 O O . THR B 1 134 ? -20.862 -6.396 9.005 1.00 17.76 773 THR B O 1
ATOM 2625 N N . HIS B 1 135 ? -21.586 -5.023 7.380 1.00 16.59 774 HIS B N 1
ATOM 2626 C CA . HIS B 1 135 ? -20.258 -4.901 6.820 1.00 17.09 774 HIS B CA 1
ATOM 2627 C C . HIS B 1 135 ? -19.479 -3.733 7.428 1.00 17.36 774 HIS B C 1
ATOM 2628 O O . HIS B 1 135 ? -19.922 -2.583 7.427 1.00 16.14 774 HIS B O 1
ATOM 2635 N N . LEU B 1 136 ? -18.295 -4.046 7.936 1.00 14.77 775 LEU B N 1
ATOM 2636 C CA . LEU B 1 136 ? -17.440 -3.042 8.536 1.00 16.06 775 LEU B CA 1
ATOM 2637 C C . LEU B 1 136 ? -16.166 -2.901 7.707 1.00 14.68 775 LEU B C 1
ATOM 2638 O O . LEU B 1 136 ? -15.602 -3.898 7.250 1.00 15.38 775 LEU B O 1
ATOM 2643 N N . ALA B 1 137 ? -15.731 -1.663 7.500 1.00 16.03 776 ALA B N 1
ATOM 2644 C CA . ALA B 1 137 ? -14.520 -1.390 6.746 1.00 16.16 776 ALA B CA 1
ATOM 2645 C C . ALA B 1 137 ? -13.929 -0.036 7.138 1.00 16.92 776 ALA B C 1
ATOM 2646 O O . ALA B 1 137 ? -14.627 0.976 7.150 1.00 18.59 776 ALA B O 1
ATOM 2648 N N . PHE B 1 138 ? -12.643 -0.022 7.481 1.00 16.60 777 PHE B N 1
ATOM 2649 C CA . PHE B 1 138 ? -11.953 1.236 7.734 1.00 16.95 777 PHE B CA 1
ATOM 2650 C C . PHE B 1 138 ? -10.672 1.338 6.911 1.00 16.26 777 PHE B C 1
ATOM 2651 O O . PHE B 1 138 ? -10.146 0.332 6.430 1.00 16.25 777 PHE B O 1
ATOM 2659 N N . SER B 1 139 ? -10.189 2.564 6.724 1.00 16.05 778 SER B N 1
ATOM 2660 C CA . SER B 1 139 ? -8.960 2.793 5.976 1.00 13.65 778 SER B CA 1
ATOM 2661 C C . SER B 1 139 ? -8.041 3.790 6.686 1.00 17.68 778 SER B C 1
ATOM 2662 O O . SER B 1 139 ? -8.514 4.768 7.254 1.00 17.58 778 SER B O 1
ATOM 2665 N N . VAL B 1 140 ? -6.730 3.531 6.650 1.00 17.71 779 VAL B N 1
ATOM 2666 C CA . VAL B 1 140 ? -5.734 4.441 7.226 1.00 16.38 779 VAL B CA 1
ATOM 2667 C C . VAL B 1 140 ? -4.671 4.836 6.193 1.00 17.85 779 VAL B C 1
ATOM 2668 O O . VAL B 1 140 ? -4.121 3.978 5.505 1.00 16.69 779 VAL B O 1
ATOM 2672 N N . ASP B 1 141 ? -4.403 6.137 6.083 1.00 16.88 780 ASP B N 1
ATOM 2673 C CA . ASP B 1 141 ? -3.371 6.647 5.186 1.00 19.57 780 ASP B CA 1
ATOM 2674 C C . ASP B 1 141 ? -2.656 7.846 5.804 1.00 20.29 780 ASP B C 1
ATOM 2675 O O . ASP B 1 141 ? -3.117 8.981 5.692 1.00 17.84 780 ASP B O 1
ATOM 2680 N N . ASN B 1 142 ? -1.527 7.569 6.451 1.00 20.95 781 ASN B N 1
ATOM 2681 C CA . ASN B 1 142 ? -0.699 8.585 7.091 1.00 21.98 781 ASN B CA 1
ATOM 2682 C C . ASN B 1 142 ? -1.495 9.622 7.886 1.00 19.78 781 ASN B C 1
ATOM 2683 O O . ASN B 1 142 ? -1.358 10.826 7.663 1.00 17.38 781 ASN B O 1
ATOM 2688 N N . GLY B 1 143 ? -2.340 9.152 8.800 1.00 19.98 782 GLY B N 1
ATOM 2689 C CA . GLY B 1 143 ? -3.144 10.053 9.610 1.00 17.99 782 GLY B CA 1
ATOM 2690 C C . GLY B 1 143 ? -4.602 10.147 9.188 1.00 19.42 782 GLY B C 1
ATOM 2691 O O . GLY B 1 143 ? -5.497 10.024 10.018 1.00 20.54 782 GLY B O 1
ATOM 2692 N N . ALA B 1 144 ? -4.848 10.375 7.903 1.00 18.55 783 ALA B N 1
ATOM 2693 C CA . ALA B 1 144 ? -6.212 10.408 7.372 1.00 18.57 783 ALA B CA 1
ATOM 2694 C C . ALA B 1 144 ? -6.939 9.059 7.552 1.00 19.04 783 ALA B C 1
ATOM 2695 O O . ALA B 1 144 ? -6.461 8.029 7.084 1.00 18.79 783 ALA B O 1
ATOM 2697 N N . VAL B 1 145 ? -8.094 9.075 8.220 1.00 20.04 784 VAL B N 1
ATOM 2698 C CA . VAL B 1 145 ? -8.824 7.844 8.539 1.00 18.17 784 VAL B CA 1
ATOM 2699 C C . VAL B 1 145 ? -10.332 7.895 8.195 1.00 20.36 784 VAL B C 1
ATOM 2700 O O . VAL B 1 145 ? -11.065 8.809 8.598 1.00 17.07 784 VAL B O 1
ATOM 2704 N N . LYS B 1 146 ? -10.785 6.886 7.454 1.00 18.45 785 LYS B N 1
ATOM 2705 C CA . LYS B 1 146 ? -12.180 6.779 7.046 1.00 15.32 785 LYS B CA 1
ATOM 2706 C C . LYS B 1 146 ? -12.780 5.457 7.504 1.00 14.55 785 LYS B C 1
ATOM 2707 O O . LYS B 1 146 ? -12.162 4.406 7.352 1.00 16.24 785 LYS B O 1
ATOM 2713 N N . VAL B 1 147 ? -13.985 5.516 8.058 1.00 14.68 786 VAL B N 1
ATOM 2714 C CA . VAL B 1 147 ? -14.684 4.337 8.551 1.00 14.38 786 VAL B CA 1
ATOM 2715 C C . VAL B 1 147 ? -15.988 4.185 7.784 1.00 16.55 786 VAL B C 1
ATOM 2716 O O . VAL B 1 147 ? -16.649 5.179 7.477 1.00 16.92 786 VAL B O 1
ATOM 2720 N N . TYR B 1 148 ? -16.361 2.938 7.493 1.00 16.75 787 TYR B N 1
ATOM 2721 C CA . TYR B 1 148 ? -17.512 2.647 6.649 1.00 16.42 787 TYR B CA 1
ATOM 2722 C C . TYR B 1 148 ? -18.460 1.615 7.243 1.00 16.22 787 TYR B C 1
ATOM 2723 O O . TYR B 1 148 ? -18.058 0.509 7.584 1.00 14.26 787 TYR B O 1
ATOM 2732 N N . ILE B 1 149 ? -19.733 1.977 7.329 1.00 18.70 788 ILE B N 1
ATOM 2733 C CA . ILE B 1 149 ? -20.763 1.048 7.754 1.00 18.14 788 ILE B CA 1
ATOM 2734 C C . ILE B 1 149 ? -21.640 0.670 6.582 1.00 17.41 788 ILE B C 1
ATOM 2735 O O . ILE B 1 149 ? -22.335 1.525 6.032 1.00 16.47 788 ILE B O 1
ATOM 2740 N N . ASN B 1 150 ? -21.624 -0.610 6.221 1.00 14.99 789 ASN B N 1
ATOM 2741 C CA . ASN B 1 150 ? -22.494 -1.113 5.167 1.00 15.47 789 ASN B CA 1
ATOM 2742 C C . ASN B 1 150 ? -22.300 -0.327 3.871 1.00 15.51 789 ASN B C 1
ATOM 2743 O O . ASN B 1 150 ? -23.265 0.031 3.198 1.00 14.76 789 ASN B O 1
ATOM 2748 N N . GLY B 1 151 ? -21.043 -0.029 3.554 1.00 17.36 790 GLY B N 1
ATOM 2749 C CA . GLY B 1 151 ? -20.703 0.658 2.322 1.00 17.41 790 GLY B CA 1
ATOM 2750 C C . GLY B 1 151 ? -20.741 2.168 2.440 1.00 19.86 790 GLY B C 1
ATOM 2751 O O . GLY B 1 151 ? -20.289 2.880 1.538 1.00 20.70 790 GLY B O 1
ATOM 2752 N N . VAL B 1 152 ? -21.261 2.656 3.563 1.00 18.63 791 VAL B N 1
ATOM 2753 C CA . VAL B 1 152 ? -21.467 4.084 3.768 1.00 16.51 791 VAL B CA 1
ATOM 2754 C C . VAL B 1 152 ? -20.485 4.658 4.771 1.00 17.09 791 VAL B C 1
ATOM 2755 O O . VAL B 1 152 ? -20.324 4.122 5.862 1.00 18.22 791 VAL B O 1
ATOM 2759 N N . GLU B 1 153 ? -19.843 5.762 4.405 1.00 16.04 792 GLU B N 1
ATOM 2760 C CA . GLU B 1 153 ? -18.897 6.426 5.291 1.00 18.34 792 GLU B CA 1
ATOM 2761 C C . GLU B 1 153 ? -19.603 7.044 6.491 1.00 19.08 792 GLU B C 1
ATOM 2762 O O . GLU B 1 153 ? -20.620 7.730 6.348 1.00 22.71 792 GLU B O 1
ATOM 2768 N N . LYS B 1 154 ? -19.062 6.785 7.678 1.00 20.06 793 LYS B N 1
ATOM 2769 C CA . LYS B 1 154 ? -19.694 7.189 8.925 1.00 17.00 793 LYS B CA 1
ATOM 2770 C C . LYS B 1 154 ? -18.708 7.885 9.851 1.00 16.67 793 LYS B C 1
ATOM 2771 O O . LYS B 1 154 ? -19.079 8.385 10.913 1.00 17.64 793 LYS B O 1
ATOM 2777 N N . PHE B 1 155 ? -17.443 7.911 9.448 1.00 17.38 794 PHE B N 1
ATOM 2778 C CA . PHE B 1 155 ? -16.456 8.735 10.123 1.00 12.18 794 PHE B CA 1
ATOM 2779 C C . PHE B 1 155 ? -15.329 9.137 9.181 1.00 13.65 794 PHE B C 1
ATOM 2780 O O . PHE B 1 155 ? -14.838 8.327 8.398 1.00 15.66 794 PHE B O 1
ATOM 2788 N N . SER B 1 156 ? -14.931 10.400 9.270 1.00 13.06 795 SER B N 1
ATOM 2789 C CA . SER B 1 156 ? -13.756 10.913 8.572 1.00 15.13 795 SER B CA 1
ATOM 2790 C C . SER B 1 156 ? -12.929 11.795 9.514 1.00 15.20 795 SER B C 1
ATOM 2791 O O . SER B 1 156 ? -13.466 12.682 10.175 1.00 12.94 795 SER B O 1
ATOM 2794 N N . GLY B 1 157 ? -11.625 11.547 9.571 1.00 14.90 796 GLY B N 1
ATOM 2795 C CA . GLY B 1 157 ? -10.745 12.307 10.440 1.00 16.79 796 GLY B CA 1
ATOM 2796 C C . GLY B 1 157 ? -9.268 12.191 10.103 1.00 16.92 796 GLY B C 1
ATOM 2797 O O . GLY B 1 157 ? -8.886 11.483 9.167 1.00 17.18 796 GLY B O 1
ATOM 2798 N N . THR B 1 158 ? -8.437 12.897 10.876 1.00 22.20 797 THR B N 1
ATOM 2799 C CA . THR B 1 158 ? -6.981 12.916 10.684 1.00 18.91 797 THR B CA 1
ATOM 2800 C C . THR B 1 158 ? -6.252 12.772 12.026 1.00 19.81 797 THR B C 1
ATOM 2801 O O . THR B 1 158 ? -6.890 12.576 13.059 1.00 19.94 797 THR B O 1
ATOM 2805 N N . ASN B 1 159 ? -4.924 12.871 12.005 1.00 17.67 798 ASN B N 1
ATOM 2806 C CA . ASN B 1 159 ? -4.104 12.686 13.209 1.00 19.34 798 ASN B CA 1
ATOM 2807 C C . ASN B 1 159 ? -4.268 11.286 13.827 1.00 19.38 798 ASN B C 1
ATOM 2808 O O . ASN B 1 159 ? -4.017 11.090 15.018 1.00 17.22 798 ASN B O 1
ATOM 2813 N N . PHE B 1 160 ? -4.689 10.322 13.013 1.00 17.91 799 PHE B N 1
ATOM 2814 C CA . PHE B 1 160 ? -4.858 8.947 13.480 1.00 22.03 799 PHE B CA 1
ATOM 2815 C C . PHE B 1 160 ? -3.490 8.342 13.755 1.00 18.20 799 PHE B C 1
ATOM 2816 O O . PHE B 1 160 ? -2.614 8.379 12.894 1.00 18.36 799 PHE B O 1
ATOM 2824 N N . PRO B 1 161 ? -3.305 7.782 14.959 1.00 18.66 800 PRO B N 1
ATOM 2825 C CA . PRO B 1 161 ? -1.975 7.324 15.384 1.00 21.43 800 PRO B CA 1
ATOM 2826 C C . PRO B 1 161 ? -1.324 6.368 14.377 1.00 20.44 800 PRO B C 1
ATOM 2827 O O . PRO B 1 161 ? -2.013 5.577 13.710 1.00 17.47 800 PRO B O 1
ATOM 2831 N N . ASP B 1 162 ? -0.007 6.470 14.249 1.00 19.65 801 ASP B N 1
ATOM 2832 C CA . ASP B 1 162 ? 0.745 5.547 13.406 1.00 19.60 801 ASP B CA 1
ATOM 2833 C C . ASP B 1 162 ? 1.233 4.404 14.270 1.00 17.63 801 ASP B C 1
ATOM 2834 O O . ASP B 1 162 ? 2.389 4.369 14.702 1.00 17.32 801 ASP B O 1
ATOM 2839 N N . VAL B 1 163 ? 0.343 3.463 14.536 1.00 16.23 802 VAL B N 1
ATOM 2840 C CA . VAL B 1 163 ? 0.655 2.442 15.512 1.00 18.27 802 VAL B CA 1
ATOM 2841 C C . VAL B 1 163 ? 1.599 1.379 14.945 1.00 16.19 802 VAL B C 1
ATOM 2842 O O . VAL B 1 163 ? 2.373 0.766 15.687 1.00 16.34 802 VAL B O 1
ATOM 2846 N N . PHE B 1 164 ? 1.582 1.185 13.632 1.00 16.14 803 PHE B N 1
ATOM 2847 C CA . PHE B 1 164 ? 2.126 -0.066 13.104 1.00 16.74 803 PHE B CA 1
ATOM 2848 C C . PHE B 1 164 ? 3.392 0.010 12.268 1.00 15.63 803 PHE B C 1
ATOM 2849 O O . PHE B 1 164 ? 3.979 -1.027 11.972 1.00 16.67 803 PHE B O 1
ATOM 2857 N N . THR B 1 165 ? 3.828 1.204 11.890 1.00 17.15 804 THR B N 1
ATOM 2858 C CA . THR B 1 165 ? 5.045 1.304 11.087 1.00 17.99 804 THR B CA 1
ATOM 2859 C C . THR B 1 165 ? 6.263 0.951 11.925 1.00 17.74 804 THR B C 1
ATOM 2860 O O . THR B 1 165 ? 6.453 1.502 13.006 1.00 17.32 804 THR B O 1
ATOM 2864 N N . GLY B 1 166 ? 7.090 0.038 11.421 1.00 18.80 805 GLY B N 1
ATOM 2865 C CA . GLY B 1 166 ? 8.319 -0.335 12.095 1.00 18.29 805 GLY B CA 1
ATOM 2866 C C . GLY B 1 166 ? 8.080 -1.277 13.259 1.00 19.39 805 GLY B C 1
ATOM 2867 O O . GLY B 1 166 ? 9.012 -1.654 13.978 1.00 17.29 805 GLY B O 1
ATOM 2868 N N . ALA B 1 167 ? 6.821 -1.662 13.438 1.00 18.86 806 ALA B N 1
ATOM 2869 C CA . ALA B 1 167 ? 6.444 -2.549 14.524 1.00 20.24 806 ALA B CA 1
ATOM 2870 C C . ALA B 1 167 ? 6.189 -3.953 14.001 1.00 18.84 806 ALA B C 1
ATOM 2871 O O . ALA B 1 167 ? 6.014 -4.169 12.800 1.00 19.78 806 ALA B O 1
ATOM 2873 N N . ASN B 1 168 ? 6.186 -4.904 14.922 1.00 17.68 807 ASN B N 1
ATOM 2874 C CA . ASN B 1 168 ? 5.860 -6.292 14.619 1.00 20.94 807 ASN B CA 1
ATOM 2875 C C . ASN B 1 168 ? 4.673 -6.644 15.494 1.00 17.25 807 ASN B C 1
ATOM 2876 O O . ASN B 1 168 ? 4.728 -7.567 16.301 1.00 16.38 807 ASN B O 1
ATOM 2881 N N . ALA B 1 169 ? 3.621 -5.848 15.337 1.00 14.05 808 ALA B N 1
ATOM 2882 C CA . ALA B 1 169 ? 2.474 -5.830 16.228 1.00 17.00 808 ALA B CA 1
ATOM 2883 C C . ALA B 1 169 ? 1.741 -7.162 16.287 1.00 18.17 808 ALA B C 1
ATOM 2884 O O . ALA B 1 169 ? 1.940 -8.033 15.439 1.00 14.99 808 ALA B O 1
ATOM 2886 N N . SER B 1 170 ? 0.898 -7.294 17.308 1.00 17.48 809 SER B N 1
ATOM 2887 C CA . SER B 1 170 ? 0.077 -8.474 17.510 1.00 17.38 809 SER B CA 1
ATOM 2888 C C . SER B 1 170 ? -1.325 -8.189 17.001 1.00 16.35 809 SER B C 1
ATOM 2889 O O . SER B 1 170 ? -1.882 -7.126 17.266 1.00 17.05 809 SER B O 1
ATOM 2892 N N . PHE B 1 171 ? -1.894 -9.127 16.256 1.00 16.37 810 PHE B N 1
ATOM 2893 C CA . PHE B 1 171 ? -3.235 -8.939 15.709 1.00 12.99 810 PHE B CA 1
ATOM 2894 C C . PHE B 1 171 ? -4.133 -10.099 16.067 1.00 14.27 810 PHE B C 1
ATOM 2895 O O . PHE B 1 171 ? -3.655 -11.203 16.309 1.00 14.94 810 PHE B O 1
ATOM 2903 N N . ALA B 1 172 ? -5.438 -9.841 16.109 1.00 14.71 811 ALA B N 1
ATOM 2904 C CA . ALA B 1 172 ? -6.407 -10.850 16.509 1.00 13.88 811 ALA B CA 1
ATOM 2905 C C . ALA B 1 172 ? -7.813 -10.471 16.084 1.00 13.37 811 ALA B C 1
ATOM 2906 O O . ALA B 1 172 ? -8.101 -9.306 15.811 1.00 14.14 811 ALA B O 1
ATOM 2908 N N . LEU B 1 173 ? -8.683 -11.475 16.038 1.00 13.96 812 LEU B N 1
ATOM 2909 C CA . LEU B 1 173 ? -10.107 -11.267 15.805 1.00 14.02 812 LEU B CA 1
ATOM 2910 C C . LEU B 1 173 ? -10.928 -11.697 17.023 1.00 12.89 812 LEU B C 1
ATOM 2911 O O . LEU B 1 173 ? -10.928 -12.865 17.405 1.0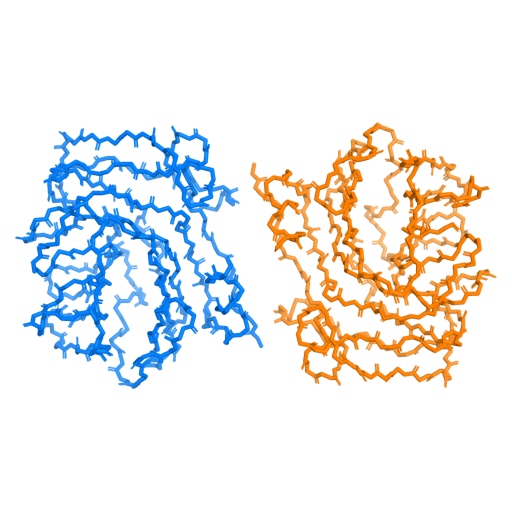0 17.84 812 LEU B O 1
ATOM 2916 N N . GLY B 1 174 ? -11.615 -10.747 17.638 1.00 14.26 813 GLY B N 1
ATOM 2917 C CA . GLY B 1 174 ? -12.563 -11.060 18.689 1.00 14.37 813 GLY B CA 1
ATOM 2918 C C . GLY B 1 174 ? -12.037 -11.030 20.109 1.00 14.08 813 GLY B C 1
ATOM 2919 O O . GLY B 1 174 ? -12.796 -11.191 21.061 1.00 14.70 813 GLY B O 1
ATOM 2920 N N . VAL B 1 175 ? -10.737 -10.829 20.273 1.00 16.13 814 VAL B N 1
ATOM 2921 C CA . VAL B 1 175 ? -10.186 -10.806 21.619 1.00 13.56 814 VAL B CA 1
ATOM 2922 C C . VAL B 1 175 ? -9.174 -9.685 21.798 1.00 14.31 814 VAL B C 1
ATOM 2923 O O . VAL B 1 175 ? -8.529 -9.252 20.839 1.00 13.95 814 VAL B O 1
ATOM 2927 N N . ASN B 1 176 ? -9.059 -9.191 23.028 1.00 14.31 815 ASN B N 1
ATOM 2928 C CA . ASN B 1 176 ? -7.949 -8.315 23.383 1.00 14.15 815 ASN B CA 1
ATOM 2929 C C . ASN B 1 176 ? -7.397 -8.727 24.743 1.00 13.72 815 ASN B C 1
ATOM 2930 O O . ASN B 1 176 ? -7.370 -9.913 25.063 1.00 15.02 815 ASN B O 1
ATOM 2935 N N . TRP B 1 177 ? -6.934 -7.764 25.531 1.00 14.77 816 TRP B N 1
ATOM 2936 C CA . TRP B 1 177 ? -6.399 -8.075 26.860 1.00 16.34 816 TRP B CA 1
ATOM 2937 C C . TRP B 1 177 ? -7.372 -7.817 27.999 1.00 16.16 816 TRP B C 1
ATOM 2938 O O . TRP B 1 177 ? -7.023 -8.029 29.164 1.00 17.04 816 TRP B O 1
ATOM 2949 N N . TRP B 1 178 ? -8.576 -7.338 27.690 1.00 16.20 817 TRP B N 1
ATOM 2950 C CA . TRP B 1 178 ? -9.433 -6.816 28.753 1.00 15.12 817 TRP B CA 1
ATOM 2951 C C . TRP B 1 178 ? -10.909 -7.195 28.653 1.00 16.09 817 TRP B C 1
ATOM 2952 O O . TRP B 1 178 ? -11.548 -7.543 29.650 1.00 12.05 817 TRP B O 1
ATOM 2963 N N . ASP B 1 179 ? -11.456 -7.110 27.450 1.00 15.28 818 ASP B N 1
ATOM 2964 C CA . ASP B 1 179 ? -12.899 -7.158 27.278 1.00 14.38 818 ASP B CA 1
ATOM 2965 C C . ASP B 1 179 ? -13.398 -8.541 26.885 1.00 14.38 818 ASP B C 1
ATOM 2966 O O . ASP B 1 179 ? -12.640 -9.332 26.324 1.00 14.38 818 ASP B O 1
ATOM 2971 N N . PRO B 1 180 ? -14.669 -8.846 27.208 1.00 13.45 819 PRO B N 1
ATOM 2972 C CA . PRO B 1 180 ? -15.225 -10.152 26.835 1.00 17.17 819 PRO B CA 1
ATOM 2973 C C . PRO B 1 180 ? -15.074 -10.374 25.341 1.00 14.27 819 PRO B C 1
ATOM 2974 O O . PRO B 1 180 ? -15.196 -9.416 24.576 1.00 16.14 819 PRO B O 1
ATOM 2978 N N . PRO B 1 181 ? -14.783 -11.613 24.932 1.00 16.54 820 PRO B N 1
ATOM 2979 C CA . PRO B 1 181 ? -14.576 -11.894 23.511 1.00 14.17 820 PRO B CA 1
ATOM 2980 C C . PRO B 1 181 ? -15.834 -11.674 22.706 1.00 13.21 820 PRO B C 1
ATOM 2981 O O . PRO B 1 181 ? -16.937 -11.745 23.241 1.00 14.06 820 PRO B O 1
ATOM 2985 N N . PHE B 1 182 ? -15.659 -11.379 21.426 1.00 13.92 821 PHE B N 1
ATOM 2986 C CA . PHE B 1 182 ? -16.786 -11.209 20.540 1.00 11.74 821 PHE B CA 1
ATOM 2987 C C . PHE B 1 182 ? -17.563 -12.518 20.497 1.00 14.03 821 PHE B C 1
ATOM 2988 O O . PHE B 1 182 ? -16.969 -13.591 20.489 1.00 12.83 821 PHE B O 1
ATOM 2996 N N . LYS B 1 183 ? -18.890 -12.428 20.511 1.00 13.19 822 LYS B N 1
ATOM 2997 C CA . LYS B 1 183 ? -19.719 -13.618 20.375 1.00 15.35 822 LYS B CA 1
ATOM 2998 C C . LYS B 1 183 ? -20.704 -13.411 19.246 1.00 14.23 822 LYS B C 1
ATOM 2999 O O . LYS B 1 183 ? -21.580 -12.550 19.316 1.00 12.22 822 LYS B O 1
ATOM 3005 N N . GLY B 1 184 ? -20.538 -14.217 18.206 1.00 14.46 823 GLY B N 1
ATOM 3006 C CA . GLY B 1 184 ? -21.359 -14.148 17.017 1.00 16.22 823 GLY B CA 1
ATOM 3007 C C . GLY B 1 184 ? -20.554 -14.716 15.873 1.00 13.70 823 GLY B C 1
ATOM 3008 O O . GLY B 1 184 ? -19.547 -15.379 16.099 1.00 15.31 823 GLY B O 1
ATOM 3009 N N . LEU B 1 185 ? -20.974 -14.438 14.648 1.00 16.28 824 LEU B N 1
ATOM 3010 C CA . LEU B 1 185 ? -20.225 -14.886 13.472 1.00 16.19 824 LEU B CA 1
ATOM 3011 C C . LEU B 1 185 ? -19.334 -13.783 12.889 1.00 15.64 824 LEU B C 1
ATOM 3012 O O . LEU B 1 185 ? -19.690 -12.611 12.878 1.00 13.52 824 LEU B O 1
ATOM 3017 N N . ILE B 1 186 ? -18.161 -14.177 12.413 1.00 16.96 825 ILE B N 1
ATOM 3018 C CA . ILE B 1 186 ? -17.265 -13.262 11.729 1.00 16.42 825 ILE B CA 1
ATOM 3019 C C . ILE B 1 186 ? -16.850 -13.879 10.397 1.00 16.97 825 ILE B C 1
ATOM 3020 O O . ILE B 1 186 ? -16.457 -15.038 10.346 1.00 20.56 825 ILE B O 1
ATOM 3025 N N . ASP B 1 187 ? -16.937 -13.101 9.321 1.00 19.18 826 ASP B N 1
ATOM 3026 C CA . ASP B 1 187 ? -16.675 -13.617 7.987 1.00 18.49 826 ASP B CA 1
ATOM 3027 C C . ASP B 1 187 ? -15.855 -12.668 7.106 1.00 18.49 826 ASP B C 1
ATOM 3028 O O . ASP B 1 187 ? -15.861 -11.455 7.303 1.00 22.43 826 ASP B O 1
ATOM 3033 N N . GLU B 1 188 ? -15.161 -13.250 6.130 1.00 18.77 827 GLU B N 1
ATOM 3034 C CA . GLU B 1 188 ? -14.472 -12.516 5.065 1.00 18.91 827 GLU B CA 1
ATOM 3035 C C . GLU B 1 188 ? -13.550 -11.393 5.547 1.00 19.58 827 GLU B C 1
ATOM 3036 O O . GLU B 1 188 ? -13.740 -10.227 5.191 1.00 18.74 827 GLU B O 1
ATOM 3042 N N . LEU B 1 189 ? -12.553 -11.736 6.357 1.00 17.50 828 LEU B N 1
ATOM 3043 C CA . LEU B 1 189 ? -11.538 -10.755 6.699 1.00 15.77 828 LEU B CA 1
ATOM 3044 C C . LEU B 1 189 ? -10.699 -10.476 5.456 1.00 16.16 828 LEU B C 1
ATOM 3045 O O . LEU B 1 189 ? -10.375 -11.383 4.691 1.00 16.14 828 LEU B O 1
ATOM 3050 N N . ARG B 1 190 ? -10.396 -9.200 5.243 1.00 16.82 829 ARG B N 1
ATOM 3051 C CA . ARG B 1 190 ? -9.592 -8.760 4.125 1.00 15.60 829 ARG B CA 1
ATOM 3052 C C . ARG B 1 190 ? -8.669 -7.661 4.602 1.00 14.26 829 ARG B C 1
ATOM 3053 O O . ARG B 1 190 ? -9.106 -6.737 5.271 1.00 16.51 829 ARG B O 1
ATOM 3061 N N . ILE B 1 191 ? -7.393 -7.781 4.261 1.00 14.39 830 ILE B N 1
ATOM 3062 C CA . ILE B 1 191 ? -6.378 -6.797 4.636 1.00 18.12 830 ILE B CA 1
ATOM 3063 C C . ILE B 1 191 ? -5.767 -6.186 3.387 1.00 16.24 830 ILE B C 1
ATOM 3064 O O . ILE B 1 191 ? -5.507 -6.884 2.401 1.00 14.51 830 ILE B O 1
ATOM 3069 N N . TYR B 1 192 ? -5.549 -4.877 3.434 1.00 14.37 831 TYR B N 1
ATOM 3070 C CA . TYR B 1 192 ? -4.999 -4.158 2.296 1.00 17.58 831 TYR B CA 1
ATOM 3071 C C . TYR B 1 192 ? -3.800 -3.318 2.702 1.00 17.68 831 TYR B C 1
ATOM 3072 O O . TYR B 1 192 ? -3.598 -3.022 3.884 1.00 16.51 831 TYR B O 1
ATOM 3081 N N . GLU B 1 193 ? -2.993 -2.961 1.709 1.00 19.54 832 GLU B N 1
ATOM 3082 C CA . GLU B 1 193 ? -2.059 -1.854 1.841 1.00 18.47 832 GLU B CA 1
ATOM 3083 C C . GLU B 1 193 ? -2.690 -0.651 1.148 1.00 19.32 832 GLU B C 1
ATOM 3084 O O . GLU B 1 193 ? -3.368 -0.800 0.128 1.00 19.05 832 GLU B O 1
ATOM 3090 N N . GLY B 1 194 ? -2.499 0.535 1.714 1.00 18.21 833 GLY B N 1
ATOM 3091 C CA . GLY B 1 194 ? -3.141 1.725 1.187 1.00 17.86 833 GLY B CA 1
ATOM 3092 C C . GLY B 1 194 ? -4.606 1.761 1.580 1.00 16.93 833 GLY B C 1
ATOM 3093 O O . GLY B 1 194 ? -5.153 0.758 2.034 1.00 15.44 833 GLY B O 1
ATOM 3094 N N . ALA B 1 195 ? -5.237 2.916 1.398 1.00 16.96 834 ALA B N 1
ATOM 3095 C CA . ALA B 1 195 ? -6.616 3.130 1.816 1.00 16.79 834 ALA B CA 1
ATOM 3096 C C . ALA B 1 195 ? -7.610 2.781 0.716 1.00 17.18 834 ALA B C 1
ATOM 3097 O O . ALA B 1 195 ? -7.481 3.256 -0.414 1.00 16.62 834 ALA B O 1
ATOM 3099 N N . LEU B 1 196 ? -8.606 1.959 1.052 1.00 16.92 835 LEU B N 1
ATOM 3100 C CA . LEU B 1 196 ? -9.662 1.579 0.106 1.00 18.59 835 LEU B CA 1
ATOM 3101 C C . LEU B 1 196 ? -10.447 2.780 -0.421 1.00 19.19 835 LEU B C 1
ATOM 3102 O O . LEU B 1 196 ? -10.975 3.576 0.359 1.00 20.39 835 LEU B O 1
ATOM 3107 N N . THR B 1 197 ? -10.528 2.906 -1.740 1.00 17.79 836 THR B N 1
ATOM 3108 C CA . THR B 1 197 ? -11.417 3.884 -2.354 1.00 17.79 836 THR B CA 1
ATOM 3109 C C . THR B 1 197 ? -12.841 3.509 -1.969 1.00 18.11 836 THR B C 1
ATOM 3110 O O . THR B 1 197 ? -13.113 2.348 -1.676 1.00 20.71 836 THR B O 1
ATOM 3114 N N . PRO B 1 198 ? -13.760 4.483 -1.948 1.00 20.44 837 PRO B N 1
ATOM 3115 C CA . PRO B 1 198 ? -15.127 4.120 -1.551 1.00 20.27 837 PRO B CA 1
ATOM 3116 C C . PRO B 1 198 ? -15.817 3.196 -2.565 1.00 20.72 837 PRO B C 1
ATOM 3117 O O . PRO B 1 198 ? -16.659 2.383 -2.175 1.00 18.30 837 PRO B O 1
ATOM 3121 N N . SER B 1 199 ? -15.468 3.323 -3.845 1.00 21.37 838 SER B N 1
ATOM 3122 C CA . SER B 1 199 ? -15.994 2.412 -4.861 1.00 21.89 838 SER B CA 1
ATOM 3123 C C . SER B 1 199 ? -15.526 0.971 -4.594 1.00 20.47 838 SER B C 1
ATOM 3124 O O . SER B 1 199 ? -16.231 0.013 -4.918 1.00 24.27 838 SER B O 1
ATOM 3127 N N . GLN B 1 200 ? -14.350 0.815 -3.991 1.00 21.39 839 GLN B N 1
ATOM 3128 C CA . GLN B 1 200 ? -13.949 -0.490 -3.467 1.00 20.14 839 GLN B CA 1
ATOM 3129 C C . GLN B 1 200 ? -14.835 -0.904 -2.280 1.00 21.40 839 GLN B C 1
ATOM 3130 O O . GLN B 1 200 ? -15.210 -2.073 -2.145 1.00 20.85 839 GLN B O 1
ATOM 3136 N N . VAL B 1 201 ? -15.161 0.059 -1.422 1.00 20.08 840 VAL B N 1
ATOM 3137 C CA . VAL B 1 201 ? -15.939 -0.220 -0.218 1.00 20.74 840 VAL B CA 1
ATOM 3138 C C . VAL B 1 201 ? -17.379 -0.645 -0.535 1.00 20.76 840 VAL B C 1
ATOM 3139 O O . VAL B 1 201 ? -17.916 -1.556 0.104 1.00 18.49 840 VAL B O 1
ATOM 3143 N N . THR B 1 202 ? -18.002 0.002 -1.519 1.00 20.25 841 THR B N 1
ATOM 3144 C CA . THR B 1 202 ? -19.357 -0.367 -1.908 1.00 19.71 841 THR B CA 1
ATOM 3145 C C . THR B 1 202 ? -19.385 -1.798 -2.435 1.00 21.29 841 THR B C 1
ATOM 3146 O O . THR B 1 202 ? -20.292 -2.563 -2.135 1.00 24.13 841 THR B O 1
ATOM 3150 N N . ASP B 1 203 ? -18.378 -2.151 -3.223 1.00 23.94 842 ASP B N 1
ATOM 3151 C CA . ASP B 1 203 ? -18.288 -3.484 -3.803 1.00 22.83 842 ASP B CA 1
ATOM 3152 C C . ASP B 1 203 ? -18.150 -4.546 -2.724 1.00 21.73 842 ASP B C 1
ATOM 3153 O O . ASP B 1 203 ? -18.675 -5.645 -2.844 1.00 22.22 842 ASP B O 1
ATOM 3158 N N . LEU B 1 204 ? -17.436 -4.208 -1.658 1.00 23.86 843 LEU B N 1
ATOM 3159 C CA . LEU B 1 204 ? -17.219 -5.152 -0.573 1.00 22.37 843 LEU B CA 1
ATOM 3160 C C . LEU B 1 204 ? -18.465 -5.336 0.293 1.00 18.01 843 LEU B C 1
ATOM 3161 O O . LEU B 1 204 ? -18.588 -6.335 0.997 1.00 17.69 843 LEU B O 1
ATOM 3166 N N . ALA B 1 205 ? -19.390 -4.379 0.216 1.00 21.16 844 ALA B N 1
ATOM 3167 C CA . ALA B 1 205 ? -20.557 -4.332 1.099 1.00 19.93 844 ALA B CA 1
ATOM 3168 C C . ALA B 1 205 ? -21.893 -4.652 0.406 1.00 24.27 844 ALA B C 1
ATOM 3169 O O . ALA B 1 205 ? -22.949 -4.626 1.044 1.00 20.13 844 ALA B O 1
ATOM 3171 N N . GLN B 1 206 ? -21.857 -4.934 -0.892 1.00 26.92 845 GLN B N 1
ATOM 3172 C CA . GLN B 1 206 ? -23.055 -5.381 -1.608 1.00 22.29 845 GLN B CA 1
ATOM 3173 C C . GLN B 1 206 ? -22.715 -6.603 -2.430 1.00 24.60 845 GLN B C 1
ATOM 3174 O O . GLN B 1 206 ? -21.544 -6.971 -2.527 1.00 29.38 845 GLN B O 1
#

Foldseek 3Di:
DAWAWQFKQFCLVVAQQTPVPRFGGKAKAFFAQPHHDADWGWDQDPPHIWIFHAFGMKIWGFFPPDADQWKKKKWKFAAQDADEPWFFKKFALDPFWTWGQHQQYPVGHTWTWTGVVPTDTFDQVHHDDHRDMKIWMWIGHNQWIWIDILLHTRGTDGNDDSRRHPGRTIIMGQHHHDTTGTGGTMGIIIMTGHGHDSVNSNVSSD/DFWAWQFKQFCLVVAQQTPVNNFGGKDKAFAALPHHDDDWGWDQDPPHIWIFDALGIWIWGAWLSDAWQFKKKKKKWAAQDFDDPWFFKKFFLDVAWTWGFHLDDDDDHTFTWTGVVPIDTQDLVHHDDHRDMKMWMKTGDQFWIWIDILLHTRGTGGPPDTRHHPGRTIIIGQHHHDTGGTGGTMGIMIMTGGTGDSVNSNVSRD

InterPro domains:
  IPR006558 LamG-like jellyroll fold [SM00560] (708-838)
  IPR006710 Glycoside hydrolase, family 43 [PF04616] (50-192)
  IPR006710 Glycoside hydrolase, family 43 [PF04616] (235-437)
  IPR013320 Concanavalin A-like lectin/glucanase domain superfamily [SSF49899] (643-845)
  IPR023296 Glycosyl hydrolase, five-bladed beta-propeller domain superfamily [G3DSA:2.115.10.20] (47-446)
  IPR023296 Glycosyl hydrolase, five-bladed beta-propeller domain superfamily [SSF75005] (42-439)
  IPR032291 Extracellular endo-alpha-(1->5)-L-arabinanase, C-terminal [PF16369] (441-544)
  IPR046780 Atrophied bacterial Ig domain [PF20578] (560-637)
  IPR050727 Glycosyl hydrolase 43 family arabinanases [PTHR43301] (45-451)

B-factor: mean 17.64, std 3.87, range [8.09, 56.66]